Protein AF-0000000080789976 (afdb_homodimer)

Organism: Sulfurisphaera tokodaii (strain DSM 16993 / JCM 10545 / NBRC 100140 / 7) (NCBI:txid273063)

Nearest PDB structures (foldseek):
  8dku-assembly1_B  TM=7.660E-01  e=5.531E-05  Aquifex aeolicus VF5
  7k2t-assembly1_B  TM=7.278E-01  e=7.859E-05  Aquifex aeolicus VF5
  6oih-assembly1_D  TM=6.606E-01  e=4.972E-04  Aquifex aeolicus VF5
  6oih-assembly2_C  TM=7.066E-01  e=1.096E-03  Aquifex aeolicus VF5
  6jbh-assembly1_D  TM=6.435E-01  e=1.340E-02  Alicyclobacillus herbarius

pLDDT: mean 89.43, std 7.49, range [63.06, 98.62]

Foldseek 3Di:
DVVVLVVLLVVLLVVCVVVVVVLCCLLPVVLLCQCVVVVVVDDLVLLLLSLLLSLLLLLLCQQQLQLLLVLLVCVVVCVLVVVVVVPDASVSNSVSNLVSSLVSSVVSSVVSQVSSCVRSVQAFDAPPLQVLLSVLSSLLSSLNSLCLNLVDNDSVVSNVVSVVCSVCLSPLACRRHDLVPDDPPSSVVNLVRLSNLSSVLNSCRSVVHPCSVVSSVSSNVSSVVSVVVSVVSSVVD/DVVVLVVLLVVLLVVCVVVVVVLCCLLPVVLVCQCVVVVVVDDLVLLLLSLLLSLLLLLLCQQQLQLLLVLLVCVVVCVLVVVVVVPDASVSNSVSNLVSSLVSSVVSSVVSQVCSCVRSVQAFDAPPLQVLLSVLSSLLSSLNSLCLNLVDNDSVVSNVVSVVCSVCLSPLACRSHDLVPDDPPSSVVNLVRLSNLSSVLNSCRSVVHPCSVVSSVSNNVSSVVSVVVSVVSSVVD

InterPro domains:
  IPR013525 ABC-2 type transporter, transmembrane domain [PF01061] (23-205)
  IPR047817 ABC-2 type transporter, transmembrane domain, bacterial-type [PS51012] (13-237)
  IPR051784 Nodulation factor ABC transporter [PTHR43229] (4-235)

Secondary structure (DSSP, 8-state):
-HHHHHHHHHHHHHHHHTTHHHHHIIIIIHHHHHHHHHHTTB-GGGHHHHHHHHHHHHHIIIIIIHHHHHHHHHHHTTHHHHHHHTT--HHHHHHHHHHHHHHHHHHHHHHHHHHHHHHH-PPPS-HHHHHHHHHHHHHHHHHHHHHHHHH---HHHHHHHHHHHHHHHHHTTTTSS-GGGSPTTHHHHHTT-HHHHHHHHHHHHHHT-THHHHHHHHHHHHHHHHHHHHHHHHHH-/-HHHHHHHHHHHHHHHGGGHHHHHIIIIIHHHHHHHHHHTTB-GGGHHHHHHHHHHHHHIIIIIIHHHHHHHHHHHTTHHHHHHHTT--HHHHHHHHHHHHHHHHHHHHHHHHHHHHHHH-PPPS-HHHHHHHHHHHHHHHHHHHHHHHHH---HHHHHHHHHHHHHHHHHTTTTSS-GGGSPTTHHHHHTT-HHHHHHHHHHHHHHT-THHHHHHHHHHHHHHHHHHHHHHHHHH-

Sequence (474 aa):
MLREFIHLIIMQFKMIKAYLPAVIFYSIFFPLAFMFSFGLITFSKYLVYFISGTITFYISIGVFVSTTQTLSSERREGRFSLIVASGISRELYAISIAIAQGISTLIMIPVIVILGDYILHIVLKSVIYLLLSVIIGIFTFSMLGITLGLGIKNYYAVVQYSQILGFALTFFAPVYYPITFIPAPFRYLTYLEPTTYMSEAIYNSFVGNPVSLLWNLGCLIYGIALMIINTRILKSTMLREFIHLIIMQFKMIKAYLPAVIFYSIFFPLAFMFSFGLITFSKYLVYFISGTITFYISIGVFVSTTQTLSSERREGRFSLIVASGISRELYAISIAIAQGISTLIMIPVIVILGDYILHIVLKSVIYLLLSVIIGIFTFSMLGITLGLGIKNYYAVVQYSQILGFALTFFAPVYYPITFIPAPFRYLTYLEPTTYMSEAIYNSFVGNPVSLLWNLGCLIYGIALMIINTRILKST

Structure (mmCIF, N/CA/C/O backbone):
data_AF-0000000080789976-model_v1
#
loop_
_entity.id
_entity.type
_entity.pdbx_description
1 polymer 'ABC transporter permease protein'
#
loop_
_atom_site.group_PDB
_atom_site.id
_atom_site.type_symbol
_atom_site.label_atom_id
_atom_site.label_alt_id
_atom_site.label_comp_id
_atom_site.label_asym_id
_atom_site.label_entity_id
_atom_site.label_seq_id
_atom_site.pdbx_PDB_ins_code
_atom_site.Cartn_x
_atom_site.Cartn_y
_atom_site.Cartn_z
_atom_site.occupancy
_atom_site.B_iso_or_equiv
_atom_site.auth_seq_id
_atom_site.auth_comp_id
_atom_site.auth_asym_id
_atom_site.auth_atom_id
_atom_site.pdbx_PDB_model_num
ATOM 1 N N . MET A 1 1 ? -34 16.688 3.402 1 75.56 1 MET A N 1
ATOM 2 C CA . MET A 1 1 ? -33.062 15.688 3.891 1 75.56 1 MET A CA 1
ATOM 3 C C . MET A 1 1 ? -32.406 14.953 2.729 1 75.56 1 MET A C 1
ATOM 5 O O . MET A 1 1 ? -31.172 14.883 2.65 1 75.56 1 MET A O 1
ATOM 9 N N . LEU A 1 2 ? -33.25 14.641 1.723 1 78.19 2 LEU A N 1
ATOM 10 C CA . LEU A 1 2 ? -32.719 13.914 0.574 1 78.19 2 LEU A CA 1
ATOM 11 C C . LEU A 1 2 ? -31.875 14.836 -0.3 1 78.19 2 LEU A C 1
ATOM 13 O O . LEU A 1 2 ? -30.797 14.445 -0.765 1 78.19 2 LEU A O 1
ATOM 17 N N . ARG A 1 3 ? -32.344 16.109 -0.447 1 82.56 3 ARG A N 1
ATOM 18 C CA . ARG A 1 3 ? -31.594 17.047 -1.268 1 82.56 3 ARG A CA 1
ATOM 19 C C . ARG A 1 3 ? -30.25 17.375 -0.646 1 82.56 3 ARG A C 1
ATOM 21 O O . ARG A 1 3 ? -29.234 17.438 -1.35 1 82.56 3 ARG A O 1
ATOM 28 N N . GLU A 1 4 ? -30.328 17.516 0.61 1 84 4 GLU A N 1
ATOM 29 C CA . GLU A 1 4 ? -29.094 17.781 1.34 1 84 4 GLU A CA 1
ATOM 30 C C . GLU A 1 4 ? -28.141 16.609 1.238 1 84 4 GLU A C 1
ATOM 32 O O . GLU A 1 4 ? -26.938 16.797 1.062 1 84 4 GLU A O 1
ATOM 37 N N . PHE A 1 5 ? -28.734 15.484 1.266 1 87.69 5 PHE A N 1
ATOM 38 C CA . PHE A 1 5 ? -27.922 14.273 1.186 1 87.69 5 PHE A CA 1
ATOM 39 C C . PHE A 1 5 ? -27.281 14.141 -0.187 1 87.69 5 PHE A C 1
ATOM 41 O O . PHE A 1 5 ? -26.094 13.797 -0.291 1 87.69 5 PHE A O 1
ATOM 48 N N . ILE A 1 6 ? -27.953 14.461 -1.206 1 88.44 6 ILE A N 1
ATOM 49 C CA . ILE A 1 6 ? -27.438 14.391 -2.568 1 88.44 6 ILE A CA 1
ATOM 50 C C . ILE A 1 6 ? -26.328 15.422 -2.746 1 88.44 6 ILE A C 1
ATOM 52 O O . ILE A 1 6 ? -25.312 15.141 -3.379 1 88.44 6 ILE A O 1
ATOM 56 N N . HIS A 1 7 ? -26.5 16.562 -2.09 1 87.56 7 HIS A N 1
ATOM 57 C CA . HIS A 1 7 ? -25.469 17.594 -2.17 1 87.56 7 HIS A CA 1
ATOM 58 C C . HIS A 1 7 ? -24.188 17.141 -1.468 1 87.56 7 HIS A C 1
ATOM 60 O O . HIS A 1 7 ? -23.078 17.469 -1.917 1 87.56 7 HIS A O 1
ATOM 66 N N . LEU A 1 8 ? -24.406 16.391 -0.439 1 87.94 8 LEU A N 1
ATOM 67 C CA . LEU A 1 8 ? -23.234 15.852 0.272 1 87.94 8 LEU A CA 1
ATOM 68 C C . LEU A 1 8 ? -22.484 14.852 -0.594 1 87.94 8 LEU A C 1
ATOM 70 O O . LEU A 1 8 ? -21.25 14.875 -0.644 1 87.94 8 LEU A O 1
ATOM 74 N N . ILE A 1 9 ? -23.219 14.086 -1.245 1 88.75 9 ILE A N 1
ATOM 75 C CA . ILE A 1 9 ? -22.609 13.086 -2.117 1 88.75 9 ILE A CA 1
ATOM 76 C C . ILE A 1 9 ? -21.844 13.773 -3.244 1 88.75 9 ILE A C 1
ATOM 78 O O . ILE A 1 9 ? -20.719 13.398 -3.559 1 88.75 9 ILE A O 1
ATOM 82 N N . ILE A 1 10 ? -22.422 14.781 -3.773 1 88.69 10 ILE A N 1
ATOM 83 C CA . ILE A 1 10 ? -21.781 15.531 -4.859 1 88.69 10 ILE A CA 1
ATOM 84 C C . ILE A 1 10 ? -20.516 16.203 -4.348 1 88.69 10 ILE A C 1
ATOM 86 O O . ILE A 1 10 ? -19.484 16.203 -5.035 1 88.69 10 ILE A O 1
ATOM 90 N N . MET A 1 11 ? -20.609 16.719 -3.16 1 86.31 11 MET A N 1
ATOM 91 C CA . MET A 1 11 ? -19.438 17.328 -2.529 1 86.31 11 MET A CA 1
ATOM 92 C C . MET A 1 11 ? -18.312 16.297 -2.367 1 86.31 11 MET A C 1
ATOM 94 O O . MET A 1 11 ? -17.156 16.609 -2.635 1 86.31 11 MET A O 1
ATOM 98 N N . GLN A 1 12 ? -18.672 15.102 -2.016 1 86.44 12 GLN A N 1
ATOM 99 C CA . GLN A 1 12 ? -17.672 14.055 -1.81 1 86.44 12 GLN A CA 1
ATOM 100 C C . GLN A 1 12 ? -17.016 13.648 -3.129 1 86.44 12 GLN A C 1
ATOM 102 O O . GLN A 1 12 ? -15.828 13.359 -3.178 1 86.44 12 GLN A O 1
ATOM 107 N N . PHE A 1 13 ? -17.781 13.688 -4.188 1 86.94 13 PHE A N 1
ATOM 108 C CA . PHE A 1 13 ? -17.234 13.359 -5.496 1 86.94 13 PHE A CA 1
ATOM 109 C C . PHE A 1 13 ? -16.234 14.414 -5.945 1 86.94 13 PHE A C 1
ATOM 111 O O . PHE A 1 13 ? -15.227 14.094 -6.574 1 86.94 13 PHE A O 1
ATOM 118 N N . LYS A 1 14 ? -16.484 15.617 -5.547 1 81.25 14 LYS A N 1
ATOM 119 C CA . LYS A 1 14 ? -15.547 16.688 -5.883 1 81.25 14 LYS A CA 1
ATOM 120 C C . LYS A 1 14 ? -14.234 16.547 -5.121 1 81.25 14 LYS A C 1
ATOM 122 O O . LYS A 1 14 ? -13.164 16.812 -5.664 1 81.25 14 LYS A O 1
ATOM 127 N N . MET A 1 15 ? -14.367 16 -3.93 1 79.12 15 MET A N 1
ATOM 128 C CA . MET A 1 15 ? -13.172 15.812 -3.113 1 79.12 15 MET A CA 1
ATOM 129 C C . MET A 1 15 ? -12.367 14.617 -3.611 1 79.12 15 MET A C 1
ATOM 131 O O . MET A 1 15 ? -11.141 14.586 -3.471 1 79.12 15 MET A O 1
ATOM 135 N N . ILE A 1 16 ? -13.117 13.727 -4.246 1 79.38 16 ILE A N 1
ATOM 136 C CA . ILE A 1 16 ? -12.461 12.531 -4.758 1 79.38 16 ILE A CA 1
ATOM 137 C C . ILE A 1 16 ? -11.617 12.891 -5.98 1 79.38 16 ILE A C 1
ATOM 139 O O . ILE A 1 16 ? -10.625 12.219 -6.281 1 79.38 16 ILE A O 1
ATOM 143 N N . LYS A 1 17 ? -11.961 13.953 -6.613 1 77.25 17 LYS A N 1
ATOM 144 C CA . LYS A 1 17 ? -11.188 14.406 -7.766 1 77.25 17 LYS A CA 1
ATOM 145 C C . LYS A 1 17 ? -9.75 14.711 -7.375 1 77.25 17 LYS A C 1
ATOM 147 O O . LYS A 1 17 ? -8.828 14.5 -8.164 1 77.25 17 LYS A O 1
ATOM 152 N N . ALA A 1 18 ? -9.633 15.117 -6.121 1 72.38 18 ALA A N 1
ATOM 153 C CA . ALA A 1 18 ? -8.297 15.422 -5.617 1 72.38 18 ALA A CA 1
ATOM 154 C C . ALA A 1 18 ? -7.469 14.156 -5.449 1 72.38 18 ALA A C 1
ATOM 156 O O . ALA A 1 18 ? -6.238 14.211 -5.422 1 72.38 18 ALA A O 1
ATOM 157 N N . TYR A 1 19 ? -8.133 12.984 -5.445 1 78.25 19 TYR A N 1
ATOM 158 C CA . TYR A 1 19 ? -7.453 11.719 -5.234 1 78.25 19 TYR A CA 1
ATOM 159 C C . TYR A 1 19 ? -7.508 10.852 -6.488 1 78.25 19 TYR A C 1
ATOM 161 O O . TYR A 1 19 ? -7.242 9.648 -6.438 1 78.25 19 TYR A O 1
ATOM 169 N N . LEU A 1 20 ? -7.75 11.484 -7.562 1 80.38 20 LEU A N 1
ATOM 170 C CA . LEU A 1 20 ? -7.922 10.797 -8.836 1 80.38 20 LEU A CA 1
ATOM 171 C C . LEU A 1 20 ? -6.66 10.023 -9.211 1 80.38 20 LEU A C 1
ATOM 173 O O . LEU A 1 20 ? -6.746 8.883 -9.68 1 80.38 20 LEU A O 1
ATOM 177 N N . PRO A 1 21 ? -5.512 10.602 -8.945 1 81.44 21 PRO A N 1
ATOM 178 C CA . PRO A 1 21 ? -4.312 9.828 -9.281 1 81.44 21 PRO A CA 1
ATOM 179 C C . PRO A 1 21 ? -4.223 8.508 -8.523 1 81.44 21 PRO A C 1
ATOM 181 O O . PRO A 1 21 ? -3.875 7.48 -9.102 1 81.44 21 PRO A O 1
ATOM 184 N N . ALA A 1 22 ? -4.574 8.539 -7.301 1 80.12 22 ALA A N 1
ATOM 185 C CA . ALA A 1 22 ? -4.543 7.312 -6.508 1 80.12 22 ALA A CA 1
ATOM 186 C C . ALA A 1 22 ? -5.594 6.316 -6.996 1 80.12 22 ALA A C 1
ATOM 188 O O . ALA A 1 22 ? -5.32 5.117 -7.105 1 80.12 22 ALA A O 1
ATOM 189 N N . VAL A 1 23 ? -6.73 6.848 -7.344 1 78.56 23 VAL A N 1
ATOM 190 C CA . VAL A 1 23 ? -7.824 6.004 -7.809 1 78.56 23 VAL A CA 1
ATOM 191 C C . VAL A 1 23 ? -7.426 5.305 -9.109 1 78.56 23 VAL A C 1
ATOM 193 O O . VAL A 1 23 ? -7.586 4.09 -9.242 1 78.56 23 VAL A O 1
ATOM 196 N N . ILE A 1 24 ? -6.84 6.059 -9.93 1 81.75 24 ILE A N 1
ATOM 197 C CA . ILE A 1 24 ? -6.43 5.52 -11.219 1 81.75 24 ILE A CA 1
ATOM 198 C C . ILE A 1 24 ? -5.309 4.504 -11.023 1 81.75 24 ILE A C 1
ATOM 200 O O . ILE A 1 24 ? -5.316 3.43 -11.625 1 81.75 24 ILE A O 1
ATOM 204 N N . PHE A 1 25 ? -4.484 4.82 -10.234 1 84.44 25 PHE A N 1
ATOM 205 C CA . PHE A 1 25 ? -3.348 3.936 -10.016 1 84.44 25 PHE A CA 1
ATOM 206 C C . PHE A 1 25 ? -3.805 2.598 -9.445 1 84.44 25 PHE A C 1
ATOM 208 O O . PHE A 1 25 ? -3.438 1.539 -9.953 1 84.44 25 PHE A O 1
ATOM 215 N N . TYR A 1 26 ? -4.586 2.59 -8.445 1 79.31 26 TYR A N 1
ATOM 216 C CA . TYR A 1 26 ? -4.945 1.35 -7.77 1 79.31 26 TYR A CA 1
ATOM 217 C C . TYR A 1 26 ? -5.98 0.571 -8.57 1 79.31 26 TYR A C 1
ATOM 219 O O . TYR A 1 26 ? -6.09 -0.65 -8.438 1 79.31 26 TYR A O 1
ATOM 227 N N . SER A 1 27 ? -6.727 1.325 -9.461 1 77.5 27 SER A N 1
ATOM 228 C CA . SER A 1 27 ? -7.777 0.651 -10.211 1 77.5 27 SER A CA 1
ATOM 229 C C . SER A 1 27 ? -7.254 0.126 -11.547 1 77.5 27 SER A C 1
ATOM 231 O O . SER A 1 27 ? -7.789 -0.843 -12.094 1 77.5 27 SER A O 1
ATOM 233 N N . ILE A 1 28 ? -6.23 0.756 -11.992 1 82.81 28 ILE A N 1
ATOM 234 C CA . ILE A 1 28 ? -5.781 0.388 -13.328 1 82.81 28 ILE A CA 1
ATOM 235 C C . ILE A 1 28 ? -4.336 -0.103 -13.273 1 82.81 28 ILE A C 1
ATOM 237 O O . ILE A 1 28 ? -4.062 -1.279 -13.516 1 82.81 28 ILE A O 1
ATOM 241 N N . PHE A 1 29 ? -3.498 0.689 -12.742 1 81.62 29 PHE A N 1
ATOM 242 C CA . PHE A 1 29 ? -2.07 0.432 -12.875 1 81.62 29 PHE A CA 1
ATOM 243 C C . PHE A 1 29 ? -1.636 -0.698 -11.945 1 81.62 29 PHE A C 1
ATOM 245 O O . PHE A 1 29 ? -0.881 -1.584 -12.352 1 81.62 29 PHE A O 1
ATOM 252 N N . PHE A 1 30 ? -2.229 -0.663 -10.789 1 79.44 30 PHE A N 1
ATOM 253 C CA . PHE A 1 30 ? -1.818 -1.679 -9.828 1 79.44 30 PHE A CA 1
ATOM 254 C C . PHE A 1 30 ? -2.268 -3.062 -10.281 1 79.44 30 PHE A C 1
ATOM 256 O O . PHE A 1 30 ? -1.46 -3.992 -10.344 1 79.44 30 PHE A O 1
ATOM 263 N N . PRO A 1 31 ? -3.477 -3.15 -10.625 1 75.88 31 PRO A N 1
ATOM 264 C CA . PRO A 1 31 ? -3.902 -4.461 -11.117 1 75.88 31 PRO A CA 1
ATOM 265 C C . PRO A 1 31 ? -3.111 -4.918 -12.344 1 7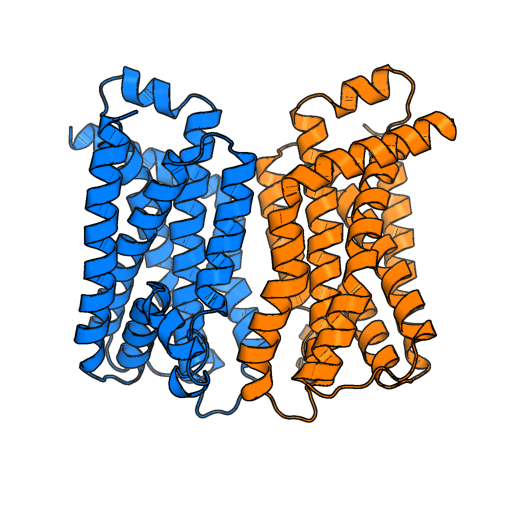5.88 31 PRO A C 1
ATOM 267 O O . PRO A 1 31 ? -2.758 -6.094 -12.453 1 75.88 31 PRO A O 1
ATOM 270 N N . LEU A 1 32 ? -2.801 -4.004 -13.242 1 77.81 32 LEU A N 1
ATOM 271 C CA . LEU A 1 32 ? -2.018 -4.328 -14.43 1 77.81 32 LEU A CA 1
ATOM 272 C C . LEU A 1 32 ? -0.633 -4.84 -14.047 1 77.81 32 LEU A C 1
ATOM 274 O O . LEU A 1 32 ? -0.193 -5.879 -14.539 1 77.81 32 LEU A O 1
ATOM 278 N N . ALA A 1 33 ? -0.069 -4.109 -13.188 1 77.19 33 ALA A N 1
ATOM 279 C CA . ALA A 1 33 ? 1.277 -4.469 -12.75 1 77.19 33 ALA A CA 1
ATOM 280 C C . ALA A 1 33 ? 1.276 -5.797 -12.008 1 77.19 33 ALA A C 1
ATOM 282 O O . ALA A 1 33 ? 2.148 -6.641 -12.227 1 77.19 33 ALA A O 1
ATOM 283 N N . PHE A 1 34 ? 0.286 -5.969 -11.211 1 74.44 34 PHE A N 1
ATOM 284 C CA . PHE A 1 34 ? 0.195 -7.188 -10.414 1 74.44 34 PHE A CA 1
ATOM 285 C C . PHE A 1 34 ? -0.086 -8.391 -11.305 1 74.44 34 PHE A C 1
ATOM 287 O O . PHE A 1 34 ? 0.541 -9.445 -11.148 1 74.44 34 PHE A O 1
ATOM 294 N N . MET A 1 35 ? -0.959 -8.234 -12.211 1 72.75 35 MET A N 1
ATOM 295 C CA . MET A 1 35 ? -1.322 -9.328 -13.102 1 72.75 35 MET A CA 1
ATOM 296 C C . MET A 1 35 ? -0.166 -9.68 -14.031 1 72.75 35 MET A C 1
ATOM 298 O O . MET A 1 35 ? 0.08 -10.852 -14.312 1 72.75 35 MET A O 1
ATOM 302 N N . PHE A 1 36 ? 0.542 -8.672 -14.414 1 71.5 36 PHE A N 1
ATOM 303 C CA . PHE A 1 36 ? 1.674 -8.914 -15.297 1 71.5 36 PHE A CA 1
ATOM 304 C C . PHE A 1 36 ? 2.834 -9.539 -14.531 1 71.5 36 PHE A C 1
ATOM 306 O O . PHE A 1 36 ? 3.494 -10.453 -15.031 1 71.5 36 PHE A O 1
ATOM 313 N N . SER A 1 37 ? 3.039 -9.023 -13.344 1 71.06 37 SER A N 1
ATOM 314 C CA . SER A 1 37 ? 4.164 -9.508 -12.555 1 71.06 37 SER A CA 1
ATOM 315 C C . SER A 1 37 ? 3.926 -10.93 -12.062 1 71.06 37 SER A C 1
ATOM 317 O O . SER A 1 37 ? 4.828 -11.766 -12.117 1 71.06 37 SER A O 1
ATOM 319 N N . PHE A 1 38 ? 2.67 -11.234 -11.727 1 72.44 38 PHE A N 1
ATOM 320 C CA . PHE A 1 38 ? 2.457 -12.508 -11.055 1 72.44 38 PHE A CA 1
ATOM 321 C C . PHE A 1 38 ? 1.702 -13.477 -11.961 1 72.44 38 PHE A C 1
ATOM 323 O O . PHE A 1 38 ? 1.755 -14.688 -11.766 1 72.44 38 PHE A O 1
ATOM 330 N N . GLY A 1 39 ? 1.024 -12.984 -12.945 1 69.69 39 GLY A N 1
ATOM 331 C CA . GLY A 1 39 ? 0.323 -13.844 -13.883 1 69.69 39 GLY A CA 1
ATOM 332 C C . GLY A 1 39 ? 1.255 -14.727 -14.695 1 69.69 39 GLY A C 1
ATOM 333 O O . GLY A 1 39 ? 0.903 -15.859 -15.039 1 69.69 39 GLY A O 1
ATOM 334 N N . LEU A 1 40 ? 2.512 -14.25 -14.828 1 69.31 40 LEU A N 1
ATOM 335 C CA . LEU A 1 40 ? 3.459 -14.969 -15.672 1 69.31 40 LEU A CA 1
ATOM 336 C C . LEU A 1 40 ? 4.176 -16.062 -14.883 1 69.31 40 LEU A C 1
ATOM 338 O O . LEU A 1 40 ? 4.715 -17 -15.461 1 69.31 40 LEU A O 1
ATOM 342 N N . ILE A 1 41 ? 4.113 -15.906 -13.633 1 68.94 41 ILE A N 1
ATOM 343 C CA . ILE A 1 41 ? 4.918 -16.828 -12.836 1 68.94 41 ILE A CA 1
ATOM 344 C C . ILE A 1 41 ? 4 -17.766 -12.047 1 68.94 41 ILE A C 1
ATOM 346 O O . ILE A 1 41 ? 4.473 -18.672 -11.367 1 68.94 41 ILE A O 1
ATOM 350 N N . THR A 1 42 ? 2.668 -17.516 -12.242 1 71.19 42 THR A N 1
ATOM 351 C CA . THR A 1 42 ? 1.685 -18.312 -11.516 1 71.19 42 THR A CA 1
ATOM 352 C C . THR A 1 42 ? 1.117 -19.422 -12.398 1 71.19 42 THR A C 1
ATOM 354 O O . THR A 1 42 ? 1.017 -19.25 -13.617 1 71.19 42 THR A O 1
ATOM 357 N N . PHE A 1 43 ? 0.828 -20.516 -11.734 1 74.19 43 PHE A N 1
ATOM 358 C CA . PHE A 1 43 ? 0.203 -21.625 -12.445 1 74.19 43 PHE A CA 1
ATOM 359 C C . PHE A 1 43 ? -1.131 -21.188 -13.047 1 74.19 43 PHE A C 1
ATOM 361 O O . PHE A 1 43 ? -1.904 -20.469 -12.414 1 74.19 43 PHE A O 1
ATOM 368 N N . SER A 1 44 ? -1.423 -21.641 -14.266 1 75.69 44 SER A N 1
ATOM 369 C CA . SER A 1 44 ? -2.602 -21.234 -15.023 1 75.69 44 SER A CA 1
ATOM 370 C C . SER A 1 44 ? -3.883 -21.531 -14.25 1 75.69 44 SER A C 1
ATOM 372 O O . SER A 1 44 ? -4.84 -20.766 -14.305 1 75.69 44 SER A O 1
ATOM 374 N N . LYS A 1 45 ? -3.842 -22.578 -13.445 1 81.25 45 LYS A N 1
ATOM 375 C CA . LYS A 1 45 ? -5.043 -23.016 -12.742 1 81.25 45 LYS A CA 1
ATOM 376 C C . LYS A 1 45 ? -5.438 -22.016 -11.648 1 81.25 45 LYS A C 1
ATOM 378 O O . LYS A 1 45 ? -6.586 -22 -11.203 1 81.25 45 LYS A O 1
ATOM 383 N N . TYR A 1 46 ? -4.594 -21.141 -11.32 1 83.31 46 TYR A N 1
ATOM 384 C CA . TYR A 1 46 ? -4.855 -20.234 -10.211 1 83.31 46 TYR A CA 1
ATOM 385 C C . TYR A 1 46 ? -4.992 -18.797 -10.695 1 83.31 46 TYR A C 1
ATOM 387 O O . TYR A 1 46 ? -5.078 -17.875 -9.883 1 83.31 46 TYR A O 1
ATOM 395 N N . LEU A 1 47 ? -5.207 -18.641 -11.969 1 84.56 47 LEU A N 1
ATOM 396 C CA . LEU A 1 47 ? -5.23 -17.297 -12.531 1 84.56 47 LEU A CA 1
ATOM 397 C C . LEU A 1 47 ? -6.523 -16.578 -12.164 1 84.56 47 LEU A C 1
ATOM 399 O O . LEU A 1 47 ? -6.551 -15.344 -12.055 1 84.56 47 LEU A O 1
ATOM 403 N N . VAL A 1 48 ? -7.559 -17.391 -11.938 1 89.81 48 VAL A N 1
ATOM 404 C CA . VAL A 1 48 ? -8.836 -16.797 -11.57 1 89.81 48 VAL A CA 1
ATOM 405 C C . VAL A 1 48 ? -8.711 -16.078 -10.227 1 89.81 48 VAL A C 1
ATOM 407 O O . VAL A 1 48 ? -9.32 -15.031 -10.008 1 89.81 48 VAL A O 1
ATOM 410 N N . TYR A 1 49 ? -7.855 -16.531 -9.352 1 88.31 49 TYR A N 1
ATOM 411 C CA . TYR A 1 49 ? -7.645 -15.914 -8.047 1 88.31 49 TYR A CA 1
ATOM 412 C C . TYR A 1 49 ? -6.949 -14.562 -8.18 1 88.31 49 TYR A C 1
ATOM 414 O O . TYR A 1 49 ? -7.094 -13.695 -7.32 1 88.31 49 TYR A O 1
ATOM 422 N N . PHE A 1 50 ? -6.293 -14.32 -9.219 1 84.25 50 PHE A N 1
ATOM 423 C CA . PHE A 1 50 ? -5.582 -13.062 -9.398 1 84.25 50 PHE A CA 1
ATOM 424 C C . PHE A 1 50 ? -6.551 -11.938 -9.734 1 84.25 50 PHE A C 1
ATOM 426 O O . PHE A 1 50 ? -6.406 -10.812 -9.242 1 84.25 50 PHE A O 1
ATOM 433 N N . ILE A 1 51 ? -7.512 -12.32 -10.523 1 87.81 51 ILE A N 1
ATOM 434 C CA . ILE A 1 51 ? -8.477 -11.281 -10.875 1 87.81 51 ILE A CA 1
ATOM 435 C C . ILE A 1 51 ? -9.438 -11.055 -9.711 1 87.81 51 ILE A C 1
ATOM 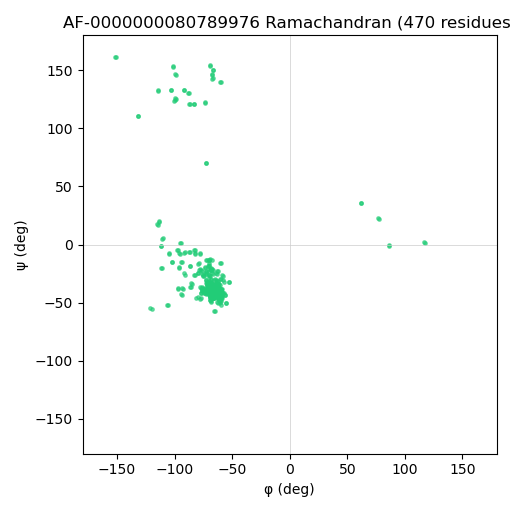437 O O . ILE A 1 51 ? -9.734 -9.914 -9.352 1 87.81 51 ILE A O 1
ATOM 441 N N . SER A 1 52 ? -9.906 -12.195 -9.188 1 92.62 52 SER A N 1
ATOM 442 C CA . SER A 1 52 ? -10.812 -12.07 -8.047 1 92.62 52 SER A CA 1
ATOM 443 C C . SER A 1 52 ? -10.133 -11.375 -6.871 1 92.62 52 SER A C 1
ATOM 445 O O . SER A 1 52 ? -10.734 -10.531 -6.211 1 92.62 52 SER A O 1
ATOM 447 N N . GLY A 1 53 ? -8.906 -11.766 -6.664 1 90.06 53 GLY A N 1
ATOM 448 C CA . GLY A 1 53 ? -8.141 -11.125 -5.602 1 90.06 53 GLY A CA 1
ATOM 449 C C . GLY A 1 53 ? -7.883 -9.656 -5.852 1 90.06 53 GLY A C 1
ATOM 450 O O . GLY A 1 53 ? -7.918 -8.844 -4.922 1 90.06 53 GLY A O 1
ATOM 451 N N . THR A 1 54 ? -7.645 -9.297 -7.066 1 87.56 54 THR A N 1
ATOM 452 C CA . THR A 1 54 ? -7.402 -7.902 -7.43 1 87.56 54 THR A CA 1
ATOM 453 C C . THR A 1 54 ? -8.648 -7.055 -7.184 1 87.56 54 THR A C 1
ATOM 455 O O . THR A 1 54 ? -8.547 -5.93 -6.695 1 87.56 54 THR A O 1
ATOM 458 N N . ILE A 1 55 ? -9.734 -7.559 -7.473 1 93.06 55 ILE A N 1
ATOM 459 C CA . ILE A 1 55 ? -10.984 -6.852 -7.219 1 93.06 55 ILE A CA 1
ATOM 460 C C . ILE A 1 55 ? -11.195 -6.699 -5.711 1 93.06 55 ILE A C 1
ATOM 462 O O . ILE A 1 55 ? -11.531 -5.617 -5.234 1 93.06 55 ILE A O 1
ATOM 466 N N . THR A 1 56 ? -10.953 -7.793 -5.008 1 94.81 56 THR A N 1
ATOM 467 C CA . THR A 1 56 ? -11.07 -7.77 -3.557 1 94.81 56 THR A CA 1
ATOM 468 C C . THR A 1 56 ? -10.117 -6.738 -2.955 1 94.81 56 THR A C 1
ATOM 470 O O . THR A 1 56 ? -10.508 -5.965 -2.074 1 94.81 56 THR A O 1
ATOM 473 N N . PHE A 1 57 ? -8.953 -6.727 -3.432 1 90.25 57 PHE A N 1
ATOM 474 C CA . PHE A 1 57 ? -7.953 -5.762 -2.98 1 90.25 57 PHE A CA 1
ATOM 475 C C . PHE A 1 57 ? -8.422 -4.336 -3.252 1 90.25 57 PHE A C 1
ATOM 477 O O . PHE A 1 57 ? -8.297 -3.463 -2.391 1 90.25 57 PHE A O 1
ATOM 484 N N . TYR A 1 58 ? -8.898 -4.113 -4.402 1 90 58 TYR A N 1
ATOM 485 C CA . TYR A 1 58 ? -9.328 -2.777 -4.805 1 90 58 TYR A CA 1
ATOM 486 C C . TYR A 1 58 ? -10.453 -2.273 -3.906 1 90 58 TYR A C 1
ATOM 488 O O . TYR A 1 58 ? -10.477 -1.103 -3.521 1 90 58 TYR A O 1
ATOM 496 N N . ILE A 1 59 ? -11.328 -3.162 -3.633 1 93.69 59 ILE A N 1
ATOM 497 C CA . ILE A 1 59 ? -12.438 -2.768 -2.768 1 93.69 59 ILE A CA 1
ATOM 498 C C . ILE A 1 59 ? -11.922 -2.49 -1.358 1 93.69 59 ILE A C 1
ATOM 500 O O . ILE A 1 59 ? -12.32 -1.511 -0.725 1 93.69 59 ILE A O 1
ATOM 504 N N . SER A 1 60 ? -11.023 -3.312 -0.88 1 91.88 60 SER A N 1
ATOM 505 C CA . SER A 1 60 ? -10.469 -3.133 0.457 1 91.88 60 SER A CA 1
ATOM 506 C C . SER A 1 60 ? -9.742 -1.797 0.578 1 91.88 60 SER A C 1
ATOM 508 O O . SER A 1 60 ? -9.945 -1.062 1.547 1 91.88 60 SER A O 1
ATOM 510 N N . ILE A 1 61 ? -8.977 -1.502 -0.458 1 87.25 61 ILE A N 1
ATOM 511 C CA . ILE A 1 61 ? -8.219 -0.256 -0.432 1 87.25 61 ILE A CA 1
ATOM 512 C C . ILE A 1 61 ? -9.133 0.911 -0.806 1 87.25 61 ILE A C 1
ATOM 514 O O . ILE A 1 61 ? -9.141 1.941 -0.129 1 87.25 61 ILE A O 1
ATOM 518 N N . GLY A 1 62 ? -9.883 0.748 -1.79 1 88.88 62 GLY A N 1
ATOM 519 C CA . GLY A 1 62 ? -10.656 1.829 -2.375 1 88.88 62 GLY A CA 1
ATOM 520 C C . GLY A 1 62 ? -11.836 2.244 -1.519 1 88.88 62 GLY A C 1
ATOM 521 O O . GLY A 1 62 ? -12.25 3.408 -1.536 1 88.88 62 GLY A O 1
ATOM 522 N N . VAL A 1 63 ? -12.344 1.294 -0.822 1 94.31 63 VAL A N 1
ATOM 523 C CA . VAL A 1 63 ? -13.531 1.636 -0.039 1 94.31 63 VAL A CA 1
ATOM 524 C C . VAL A 1 63 ? -13.156 1.731 1.439 1 94.31 63 VAL A C 1
ATOM 526 O O . VAL A 1 63 ? -13.359 2.771 2.07 1 94.31 63 VAL A O 1
ATOM 529 N N . PHE A 1 64 ? -12.523 0.716 1.954 1 96.25 64 PHE A N 1
ATOM 530 C CA . PHE A 1 64 ? -12.211 0.678 3.377 1 96.25 64 PHE A CA 1
ATOM 531 C C . PHE A 1 64 ? -11.227 1.78 3.746 1 96.25 64 PHE A C 1
ATOM 533 O O . PHE A 1 64 ? -11.539 2.654 4.559 1 96.25 64 PHE A O 1
ATOM 540 N N . VAL A 1 65 ? -10.125 1.741 3.098 1 91.69 65 VAL A N 1
ATOM 541 C CA . VAL A 1 65 ? -9.07 2.68 3.455 1 91.69 65 VAL A CA 1
ATOM 542 C C . VAL A 1 65 ? -9.508 4.105 3.123 1 91.69 65 VAL A C 1
ATOM 544 O O . VAL A 1 65 ? -9.344 5.016 3.938 1 91.69 65 VAL A O 1
ATOM 547 N N . SER A 1 66 ? -10.133 4.301 2.016 1 90.94 66 SER A N 1
ATOM 548 C CA . SER A 1 66 ? -10.539 5.637 1.591 1 90.94 66 SER A CA 1
ATO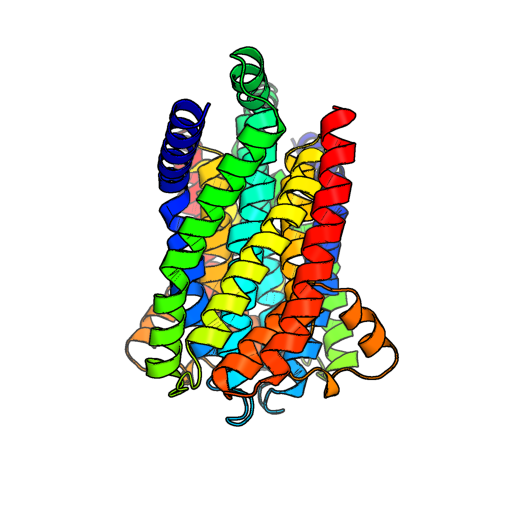M 549 C C . SER A 1 66 ? -11.617 6.207 2.502 1 90.94 66 SER A C 1
ATOM 551 O O . SER A 1 66 ? -11.562 7.375 2.889 1 90.94 66 SER A O 1
ATOM 553 N N . THR A 1 67 ? -12.562 5.395 2.826 1 94.31 67 THR A N 1
ATOM 554 C CA . THR A 1 67 ? -13.617 5.859 3.723 1 94.31 67 THR A CA 1
ATOM 555 C C . THR A 1 67 ? -13.039 6.223 5.09 1 94.31 67 THR A C 1
ATOM 557 O O . THR A 1 67 ? -13.367 7.27 5.645 1 94.31 67 THR A O 1
ATOM 560 N N . THR A 1 68 ? -12.18 5.371 5.582 1 95.69 68 THR A N 1
ATOM 561 C CA . THR A 1 68 ? -11.562 5.574 6.887 1 95.69 68 THR A CA 1
ATOM 562 C C . THR A 1 68 ? -10.766 6.875 6.914 1 95.69 68 THR A C 1
ATOM 564 O O . THR A 1 68 ? -10.953 7.707 7.809 1 95.69 68 THR A O 1
ATOM 567 N N . GLN A 1 69 ? -10.008 7.078 5.914 1 89 69 GLN A N 1
ATOM 568 C CA . GLN A 1 69 ? -9.102 8.219 5.91 1 89 69 GLN A CA 1
ATOM 569 C C . GLN A 1 69 ? -9.859 9.516 5.609 1 89 69 GLN A C 1
ATOM 571 O O . GLN A 1 69 ? -9.539 10.57 6.168 1 89 69 GLN A O 1
ATOM 576 N N . THR A 1 70 ? -10.836 9.438 4.723 1 89.94 70 THR A N 1
ATOM 577 C CA . THR A 1 70 ? -11.625 10.625 4.426 1 89.94 70 THR A CA 1
ATOM 578 C C . THR A 1 70 ? -12.414 11.07 5.656 1 89.94 70 THR A C 1
ATOM 580 O O . THR A 1 70 ? -12.414 12.258 5.996 1 89.94 70 THR A O 1
ATOM 583 N N . LEU A 1 71 ? -12.992 10.133 6.281 1 93.81 71 LEU A N 1
ATOM 584 C CA . LEU A 1 71 ? -13.75 10.453 7.488 1 93.81 71 LEU A CA 1
ATOM 585 C C . LEU A 1 71 ? -12.844 11.07 8.547 1 93.81 71 LEU A C 1
ATOM 587 O O . LEU A 1 71 ? -13.203 12.078 9.164 1 93.81 71 LEU A O 1
ATOM 591 N N . SER A 1 72 ? -11.703 10.516 8.734 1 91.38 72 SER A N 1
ATOM 592 C CA . SER A 1 72 ? -10.758 11.008 9.734 1 91.38 72 SER A CA 1
ATOM 593 C C . SER A 1 72 ? -10.211 12.375 9.359 1 91.38 72 SER A C 1
ATOM 595 O O . SER A 1 72 ? -10.031 13.234 10.227 1 91.38 72 SER A O 1
ATOM 597 N N . SER A 1 73 ? -9.961 12.57 8.094 1 87.88 73 SER A N 1
ATOM 598 C CA . SER A 1 73 ? -9.461 13.852 7.617 1 87.88 73 SER A CA 1
ATOM 599 C C . SER A 1 73 ? -10.492 14.953 7.812 1 87.88 73 SER A C 1
ATOM 601 O O . SER A 1 73 ? -10.156 16.078 8.195 1 87.88 73 SER A O 1
ATOM 603 N N . GLU A 1 74 ? -11.75 14.625 7.527 1 89.75 74 GLU A N 1
ATOM 604 C CA . GLU A 1 74 ? -12.836 15.578 7.723 1 89.75 74 GLU A CA 1
ATOM 605 C C . GLU A 1 74 ? -12.969 15.961 9.195 1 89.75 74 GLU A C 1
ATOM 607 O O . GLU A 1 74 ? -13.258 17.125 9.516 1 89.75 74 GLU A O 1
ATOM 612 N N . ARG A 1 75 ? -12.703 15.031 9.992 1 91.06 75 ARG A N 1
ATOM 613 C CA . ARG A 1 75 ? -12.773 15.305 11.422 1 91.06 75 ARG A CA 1
ATOM 614 C C . ARG A 1 75 ? -11.594 16.156 11.867 1 91.06 75 ARG A C 1
ATOM 616 O O . ARG A 1 75 ? -11.773 17.109 12.641 1 91.06 75 ARG A O 1
ATOM 623 N N . ARG A 1 76 ? -10.516 15.812 11.359 1 85.62 76 ARG A N 1
ATOM 624 C CA . ARG A 1 76 ? -9.297 16.531 11.734 1 85.62 76 ARG A CA 1
ATOM 625 C C . ARG A 1 76 ? -9.375 18 11.297 1 85.62 76 ARG A C 1
ATOM 627 O O . ARG A 1 76 ? -8.922 18.891 12.023 1 85.62 76 ARG A O 1
ATOM 634 N N . GLU A 1 77 ? -9.914 18.234 10.156 1 87.75 77 GLU A N 1
ATOM 635 C CA . GLU A 1 77 ? -9.992 19.578 9.594 1 87.75 77 GLU A CA 1
ATOM 636 C C . GLU A 1 77 ? -11.188 20.344 10.164 1 87.75 77 GLU A C 1
ATOM 638 O O . GLU A 1 77 ? -11.367 21.531 9.859 1 87.75 77 GLU A O 1
ATOM 643 N N . GLY A 1 78 ? -12.039 19.719 10.914 1 90.19 78 GLY A N 1
ATOM 644 C CA . GLY A 1 78 ? -13.188 20.375 11.531 1 90.19 78 GLY A CA 1
ATOM 645 C C . GLY A 1 78 ? -14.398 20.422 10.625 1 90.19 78 GLY A C 1
ATOM 646 O O . GLY A 1 78 ? -15.461 20.922 11.016 1 90.19 78 GLY A O 1
ATOM 647 N N . ARG A 1 79 ? -14.273 19.922 9.453 1 90.56 79 ARG A N 1
ATOM 648 C CA . ARG A 1 79 ? -15.383 19.938 8.5 1 90.56 79 ARG A CA 1
ATOM 649 C C . ARG A 1 79 ? -16.516 19.047 8.961 1 90.56 79 ARG A C 1
ATOM 651 O O . ARG A 1 79 ? -17.688 19.359 8.742 1 90.56 79 ARG A O 1
ATOM 658 N N . PHE A 1 80 ? -16.172 18.016 9.57 1 90.38 80 PHE A N 1
ATOM 659 C CA . PHE A 1 80 ? -17.156 17.078 10.078 1 90.38 80 PHE A CA 1
ATOM 660 C C . PHE A 1 80 ? -18.078 17.75 11.094 1 90.38 80 PHE A C 1
ATOM 662 O O . PHE A 1 80 ? -19.297 17.641 11.008 1 90.38 80 PHE A O 1
ATOM 669 N N . SER A 1 81 ? -17.516 18.516 11.953 1 89.75 81 SER A N 1
ATOM 670 C CA . SER A 1 81 ? -18.281 19.219 12.984 1 89.75 81 SER A CA 1
ATOM 671 C C . SER A 1 81 ? -19.109 20.344 12.391 1 89.75 81 SER A C 1
ATOM 673 O O . SER A 1 81 ? -20.219 20.609 12.844 1 89.75 81 SER A O 1
ATOM 675 N N . LEU A 1 82 ? -18.594 20.938 11.344 1 90.75 82 LEU A N 1
ATOM 676 C CA . LEU A 1 82 ? -19.281 22.047 10.695 1 90.75 82 LEU A CA 1
ATOM 677 C C . LEU A 1 82 ? -20.547 21.547 9.992 1 90.75 82 LEU A C 1
ATOM 679 O O . LEU A 1 82 ? -21.594 22.188 10.07 1 90.75 82 LEU A O 1
ATOM 683 N N . ILE A 1 83 ? -20.406 20.438 9.375 1 90.5 83 ILE A N 1
ATOM 684 C CA . ILE A 1 83 ? -21.547 19.891 8.625 1 90.5 83 ILE A CA 1
ATOM 685 C C . ILE A 1 83 ? -22.609 19.406 9.602 1 90.5 83 ILE A C 1
ATOM 687 O O . ILE A 1 83 ? -23.797 19.641 9.398 1 90.5 83 ILE A O 1
ATOM 691 N N . VAL A 1 84 ? -22.188 18.828 10.672 1 89 84 VAL A N 1
ATOM 692 C CA . VAL A 1 84 ? -23.125 18.344 11.68 1 89 84 VAL A CA 1
ATOM 693 C C . VAL A 1 84 ? -23.812 19.531 12.359 1 89 84 VAL A C 1
ATOM 695 O O . VAL A 1 84 ? -25.016 19.484 12.648 1 89 84 VAL A O 1
ATOM 698 N N . ALA A 1 85 ? -23.047 20.594 12.555 1 91.06 85 ALA A N 1
ATOM 699 C CA . ALA A 1 85 ? -23.594 21.797 13.18 1 91.06 85 ALA A CA 1
ATOM 700 C C . ALA A 1 85 ? -24.625 22.453 12.266 1 91.06 85 ALA A C 1
ATOM 702 O O . ALA A 1 85 ? -25.5 23.188 12.742 1 91.06 85 ALA A O 1
ATOM 703 N N . SER A 1 86 ? -24.562 22.172 11.023 1 91.62 86 SER A N 1
ATOM 704 C CA . SER A 1 86 ? -25.5 22.75 10.07 1 91.62 86 SER A CA 1
ATOM 705 C C . SER A 1 86 ? -26.812 21.969 10.039 1 91.62 86 SER A C 1
ATOM 707 O O . SER A 1 86 ? -27.703 22.281 9.266 1 91.62 86 SER A O 1
ATOM 709 N N . GLY A 1 87 ? -26.953 20.891 10.719 1 91.19 87 GLY A N 1
ATOM 710 C CA . GLY A 1 87 ? -28.219 20.188 10.859 1 91.19 87 GLY A CA 1
ATOM 711 C C . GLY A 1 87 ? -28.188 18.781 10.266 1 91.19 87 GLY A C 1
ATOM 712 O O . GLY A 1 87 ? -29.188 18.078 10.266 1 91.19 87 GLY A O 1
ATOM 713 N N . ILE A 1 88 ? -27.062 18.438 9.773 1 91.19 88 ILE A N 1
ATOM 714 C CA . ILE A 1 88 ? -26.922 17.109 9.195 1 91.19 88 ILE A CA 1
ATOM 715 C C . ILE A 1 88 ? -26.422 16.141 10.258 1 91.19 88 ILE A C 1
ATOM 717 O O . ILE A 1 88 ? -25.5 16.453 11.023 1 91.19 88 ILE A O 1
ATOM 721 N N . SER A 1 89 ? -27.094 15.008 10.297 1 90.94 89 SER A N 1
ATOM 722 C CA . SER A 1 89 ? -26.688 14.031 11.312 1 90.94 89 SER A CA 1
ATOM 723 C C . SER A 1 89 ? -25.328 13.438 10.992 1 90.94 89 SER A C 1
ATOM 725 O O . SER A 1 89 ? -24.922 13.375 9.828 1 90.94 89 SER A O 1
ATOM 727 N N . ARG A 1 90 ? -24.641 13 11.992 1 91.88 90 ARG A N 1
ATOM 728 C CA . ARG A 1 90 ? -23.328 12.359 11.844 1 91.88 90 ARG A CA 1
ATOM 729 C C . ARG A 1 90 ? -23.422 11.117 10.961 1 91.88 90 ARG A C 1
ATOM 731 O O . ARG A 1 90 ? -22.531 10.875 10.141 1 91.88 90 ARG A O 1
ATOM 738 N N . GLU A 1 91 ? -24.469 10.383 11.086 1 91.12 91 GLU A N 1
ATOM 739 C CA . GLU A 1 91 ? -24.672 9.148 10.344 1 91.12 91 GLU A CA 1
ATOM 740 C C . GLU A 1 91 ? -24.812 9.422 8.844 1 91.12 91 GLU A C 1
ATOM 742 O O . GLU A 1 91 ? -24.203 8.734 8.023 1 91.12 91 GLU A O 1
ATOM 747 N N . LEU A 1 92 ? -25.547 10.43 8.555 1 91.31 92 LEU A N 1
ATOM 748 C CA . LEU A 1 92 ? -25.797 10.758 7.156 1 91.31 92 LEU A CA 1
ATOM 749 C C . LEU A 1 92 ? -24.531 11.227 6.465 1 91.31 92 LEU A C 1
ATOM 751 O O . LEU A 1 92 ? -24.297 10.914 5.297 1 91.31 92 LEU A O 1
ATOM 755 N N . TYR A 1 93 ? -23.766 11.961 7.199 1 93.06 93 TYR A N 1
ATOM 756 C CA . TYR A 1 93 ? -22.531 12.453 6.617 1 93.06 93 TYR A CA 1
ATOM 757 C C . TYR A 1 93 ? -21.547 11.312 6.379 1 93.06 93 TYR A C 1
ATOM 759 O O . TYR A 1 93 ? -20.953 11.211 5.309 1 93.06 93 TYR A O 1
ATOM 767 N N . ALA A 1 94 ? -21.422 10.469 7.355 1 94 94 ALA A N 1
ATOM 768 C CA . ALA A 1 94 ? -20.547 9.32 7.215 1 94 94 ALA A CA 1
ATOM 769 C C . ALA A 1 94 ? -20.984 8.43 6.059 1 94 94 ALA A C 1
ATOM 771 O O . ALA A 1 94 ? -20.156 7.957 5.277 1 94 94 ALA A O 1
ATOM 772 N N . ILE A 1 95 ? -22.25 8.258 5.934 1 94.56 95 ILE A N 1
ATOM 773 C CA . ILE A 1 95 ? -22.812 7.402 4.887 1 94.56 95 ILE A CA 1
ATOM 774 C C . ILE A 1 95 ? -22.562 8.047 3.52 1 94.56 95 ILE A C 1
ATOM 776 O O . ILE A 1 95 ? -22.312 7.348 2.537 1 94.56 95 ILE A O 1
ATOM 780 N N . SER A 1 96 ? -22.672 9.375 3.477 1 94.25 96 SER A N 1
ATOM 781 C CA . SER A 1 96 ? -22.438 10.055 2.211 1 94.25 96 SER A CA 1
ATOM 782 C C . SER A 1 96 ? -21 9.844 1.735 1 94.25 96 SER A C 1
ATOM 784 O O . SER A 1 96 ? -20.75 9.68 0.539 1 94.25 96 SER A O 1
ATOM 786 N N . ILE A 1 97 ? -20.094 9.82 2.682 1 94.12 97 ILE A N 1
ATOM 787 C CA . ILE A 1 97 ? -18.688 9.562 2.365 1 94.12 97 ILE A CA 1
ATOM 788 C C . ILE A 1 97 ? -18.531 8.141 1.847 1 94.12 97 ILE A C 1
ATOM 790 O O . ILE A 1 97 ? -17.906 7.914 0.81 1 94.12 97 ILE A O 1
ATOM 794 N N . ALA A 1 98 ? -19.141 7.23 2.502 1 95.62 98 ALA A N 1
ATOM 795 C CA . ALA A 1 98 ? -19.062 5.816 2.146 1 95.62 98 ALA A CA 1
ATOM 796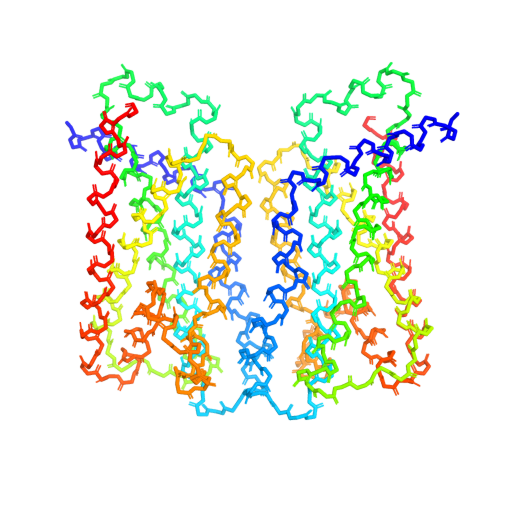 C C . ALA A 1 98 ? -19.672 5.559 0.771 1 95.62 98 ALA A C 1
ATOM 798 O O . ALA A 1 98 ? -19.109 4.82 -0.036 1 95.62 98 ALA A O 1
ATOM 799 N N . ILE A 1 99 ? -20.75 6.156 0.509 1 95.75 99 ILE A N 1
ATOM 800 C CA . ILE A 1 99 ? -21.453 5.965 -0.758 1 95.75 99 ILE A CA 1
ATOM 801 C C . ILE A 1 99 ? -20.609 6.527 -1.901 1 95.75 99 ILE A C 1
ATOM 803 O O . ILE A 1 99 ? -20.469 5.895 -2.953 1 95.75 99 ILE A O 1
ATOM 807 N N . ALA A 1 100 ? -20.078 7.668 -1.68 1 93.75 100 ALA A N 1
ATOM 808 C CA . ALA A 1 100 ? -19.25 8.281 -2.713 1 93.75 100 ALA A CA 1
ATOM 809 C C . ALA A 1 100 ? -18.047 7.406 -3.047 1 93.75 100 ALA A C 1
ATOM 811 O O . ALA A 1 100 ? -17.719 7.195 -4.223 1 93.75 100 ALA A O 1
ATOM 812 N N . GLN A 1 101 ? -17.422 6.859 -2.035 1 92.81 101 GLN A N 1
ATOM 813 C CA . GLN A 1 101 ? -16.281 5.969 -2.248 1 92.81 101 GLN A CA 1
ATOM 814 C C . GLN A 1 101 ? -16.719 4.672 -2.93 1 92.81 101 GLN A C 1
ATOM 816 O O . GLN A 1 101 ? -16.016 4.152 -3.797 1 92.81 101 GLN A O 1
ATOM 821 N N . GLY A 1 102 ? -17.859 4.207 -2.512 1 95.44 102 GLY A N 1
ATOM 822 C CA . GLY A 1 102 ? -18.391 2.984 -3.094 1 95.44 102 GLY A CA 1
ATOM 823 C C . GLY A 1 102 ? -18.719 3.119 -4.57 1 95.44 102 GLY A C 1
ATOM 824 O O . GLY A 1 102 ? -18.375 2.24 -5.367 1 95.44 102 GLY A O 1
ATOM 825 N N . ILE A 1 103 ? -19.266 4.195 -4.891 1 94.44 103 ILE A N 1
ATOM 826 C CA . ILE A 1 103 ? -19.625 4.438 -6.285 1 94.44 103 ILE A CA 1
ATOM 827 C C . ILE A 1 103 ? -18.359 4.574 -7.125 1 94.44 103 ILE A C 1
ATOM 829 O O . ILE A 1 103 ? -18.266 4.012 -8.219 1 94.44 103 ILE A O 1
ATOM 833 N N . SER A 1 104 ? -17.453 5.277 -6.605 1 90.75 104 SER A N 1
ATOM 834 C CA . SER A 1 104 ? -16.188 5.461 -7.312 1 90.75 104 SER A CA 1
ATOM 835 C C . SER A 1 104 ? -15.5 4.129 -7.559 1 90.75 104 SER A C 1
ATOM 837 O O . SER A 1 104 ? -14.922 3.91 -8.625 1 90.75 104 SER A O 1
ATOM 839 N N . THR A 1 105 ? -15.586 3.26 -6.582 1 91.88 105 THR A N 1
ATOM 840 C CA . THR A 1 105 ? -14.977 1.94 -6.695 1 91.88 105 THR A CA 1
ATOM 841 C C . THR A 1 105 ? -15.75 1.062 -7.668 1 91.88 105 THR A C 1
ATOM 843 O O . THR A 1 105 ? -15.156 0.341 -8.477 1 91.88 105 THR A O 1
ATOM 846 N N . LEU A 1 106 ? -17.047 1.177 -7.605 1 94.44 106 LEU A N 1
ATOM 847 C CA . LEU A 1 106 ? -17.922 0.367 -8.445 1 94.44 106 LEU A CA 1
ATOM 848 C C . LEU A 1 106 ? -17.672 0.659 -9.922 1 94.44 106 LEU A C 1
ATOM 850 O O . LEU A 1 106 ? -17.688 -0.255 -10.75 1 94.44 106 LEU A O 1
ATOM 854 N N . ILE A 1 107 ? -17.391 1.85 -10.203 1 92.38 107 ILE A N 1
ATOM 855 C CA . ILE A 1 107 ? -17.219 2.301 -11.578 1 92.38 107 ILE A CA 1
ATOM 856 C C . ILE A 1 107 ? -15.984 1.655 -12.188 1 92.38 107 ILE A C 1
ATOM 858 O O . ILE A 1 107 ? -15.945 1.36 -13.383 1 92.38 107 ILE A O 1
ATOM 862 N N . MET A 1 108 ? -15.039 1.271 -11.375 1 90.56 108 MET A N 1
ATOM 863 C CA . MET A 1 108 ? -13.758 0.79 -11.891 1 90.56 108 MET A CA 1
ATOM 864 C C . MET A 1 108 ? -13.75 -0.733 -11.977 1 90.56 108 MET A C 1
ATOM 866 O O . MET A 1 108 ? -12.844 -1.316 -12.586 1 90.56 108 MET A O 1
ATOM 870 N N . ILE A 1 109 ? -14.789 -1.424 -11.453 1 94.12 109 ILE A N 1
ATOM 871 C CA . ILE A 1 109 ? -14.797 -2.883 -11.414 1 94.12 109 ILE A CA 1
ATOM 872 C C . ILE A 1 109 ? -14.852 -3.438 -12.836 1 94.12 109 ILE A C 1
ATOM 874 O O . ILE A 1 109 ? -14.094 -4.344 -13.18 1 94.12 109 ILE A O 1
ATOM 878 N N . PRO A 1 110 ? -15.672 -2.842 -13.719 1 94.75 110 PRO A N 1
ATOM 879 C CA . PRO A 1 110 ? -15.68 -3.344 -15.094 1 94.75 110 PRO A CA 1
ATOM 880 C C . PRO A 1 110 ? -14.32 -3.215 -15.773 1 94.75 110 PRO A C 1
ATOM 882 O O . PRO A 1 110 ? -13.953 -4.059 -16.594 1 94.75 110 PRO A O 1
ATOM 885 N N . VAL A 1 111 ? -13.641 -2.193 -15.43 1 91.25 111 VAL A N 1
ATOM 886 C CA . VAL A 1 111 ? -12.32 -1.984 -16.016 1 91.25 111 VAL A CA 1
ATOM 887 C C . VAL A 1 111 ? -11.391 -3.131 -15.617 1 91.25 111 VAL A C 1
ATOM 889 O O . VAL A 1 111 ? -10.672 -3.672 -16.453 1 91.25 111 VAL A O 1
ATOM 892 N N . ILE A 1 112 ? -11.43 -3.555 -14.383 1 90.56 112 ILE A N 1
ATOM 893 C CA . ILE A 1 112 ? -10.586 -4.637 -13.891 1 90.56 112 ILE A CA 1
ATOM 894 C C . ILE A 1 112 ? -10.977 -5.949 -14.57 1 90.56 112 ILE A C 1
ATOM 896 O O . ILE A 1 112 ? -10.117 -6.73 -14.969 1 90.56 112 ILE A O 1
ATOM 900 N N . VAL A 1 113 ? -12.281 -6.16 -14.758 1 93.75 113 VAL A N 1
ATOM 901 C CA . VAL A 1 113 ? -12.789 -7.383 -15.375 1 93.75 113 VAL A CA 1
ATOM 902 C C . VAL A 1 113 ? -12.336 -7.453 -16.828 1 93.75 113 VAL A C 1
ATOM 904 O O . VAL A 1 113 ? -11.883 -8.5 -17.297 1 93.75 113 VAL A O 1
ATOM 907 N N . ILE A 1 114 ? -12.422 -6.359 -17.484 1 93.06 114 ILE A N 1
ATOM 908 C CA . ILE A 1 114 ? -12.039 -6.301 -18.875 1 93.06 114 ILE A CA 1
ATOM 909 C C . ILE A 1 114 ? -10.531 -6.547 -19.016 1 93.06 114 ILE A C 1
ATOM 911 O O . ILE A 1 114 ? -10.094 -7.297 -19.891 1 93.06 114 ILE A O 1
ATOM 915 N N . LEU A 1 115 ? -9.75 -5.965 -18.172 1 86.69 115 LEU A N 1
ATOM 916 C CA . LEU A 1 115 ? -8.305 -6.156 -18.172 1 86.69 115 LEU A CA 1
ATOM 917 C C . LEU A 1 115 ? -7.945 -7.613 -17.891 1 86.69 115 LEU A C 1
ATOM 919 O O . LEU A 1 115 ? -7.016 -8.156 -18.5 1 86.69 115 LEU A O 1
ATOM 923 N N . GLY A 1 116 ? -8.633 -8.203 -16.969 1 86.25 116 GLY A N 1
ATOM 924 C CA . GLY A 1 116 ? -8.398 -9.602 -16.656 1 86.25 116 GLY A CA 1
ATOM 925 C C . GLY A 1 116 ? -8.711 -10.531 -17.828 1 86.25 116 GLY A C 1
ATOM 926 O O . GLY A 1 116 ? -7.996 -11.508 -18.047 1 86.25 116 GLY A O 1
ATOM 927 N N . ASP A 1 117 ? -9.789 -10.203 -18.5 1 89.81 117 ASP A N 1
ATOM 928 C CA . ASP A 1 117 ? -10.141 -10.977 -19.688 1 89.81 117 ASP A CA 1
ATOM 929 C C . ASP A 1 117 ? -9.086 -10.82 -20.781 1 89.81 117 ASP A C 1
ATOM 931 O O . ASP A 1 117 ? -8.672 -11.805 -21.391 1 89.81 117 ASP A O 1
ATOM 935 N N . TYR A 1 118 ? -8.648 -9.633 -20.953 1 86.94 118 TYR A N 1
ATOM 936 C CA . TYR A 1 118 ? -7.707 -9.328 -22.016 1 86.94 118 TYR A CA 1
ATOM 937 C C . TYR A 1 118 ? -6.324 -9.891 -21.703 1 86.94 118 TYR A C 1
ATOM 939 O O . TYR A 1 118 ? -5.656 -10.438 -22.578 1 86.94 118 TYR A O 1
ATOM 947 N N . ILE A 1 119 ? -5.887 -9.844 -20.531 1 80.88 119 ILE A N 1
ATOM 948 C CA . ILE A 1 119 ? -4.508 -10.164 -20.172 1 80.88 119 ILE A CA 1
ATOM 949 C C . ILE A 1 119 ? -4.414 -11.633 -19.766 1 80.88 119 ILE A C 1
ATOM 951 O O . ILE A 1 119 ? -3.482 -12.336 -20.156 1 80.88 119 ILE A O 1
ATOM 955 N N . LEU A 1 120 ? -5.375 -12.047 -19 1 84 120 LEU A N 1
ATOM 956 C CA . LEU A 1 120 ? -5.285 -13.391 -18.422 1 84 120 LEU A CA 1
ATOM 957 C C . LEU A 1 120 ? -6.23 -14.352 -19.141 1 84 120 LEU A C 1
ATOM 959 O O . LEU A 1 120 ? -6.211 -15.555 -18.875 1 84 120 LEU A O 1
ATOM 963 N N . HIS A 1 121 ? -7.043 -13.844 -20 1 89.12 121 HIS A N 1
ATOM 964 C CA . HIS A 1 121 ? -7.996 -14.633 -20.766 1 89.12 121 HIS A CA 1
ATOM 965 C C . HIS A 1 121 ? -8.992 -15.328 -19.844 1 89.12 121 HIS A C 1
ATOM 967 O O . HIS A 1 121 ? -9.32 -16.5 -20.047 1 89.12 121 HIS A O 1
ATOM 973 N N . ILE A 1 122 ? -9.328 -14.664 -18.828 1 90.38 122 ILE A N 1
ATOM 974 C CA . ILE A 1 122 ? -10.32 -15.188 -17.891 1 90.38 122 ILE A CA 1
ATOM 975 C C . ILE A 1 122 ? -11.68 -14.555 -18.188 1 90.38 122 ILE A C 1
ATOM 977 O O . ILE A 1 122 ? -11.828 -13.328 -18.141 1 90.38 122 ILE A O 1
ATOM 981 N N . VAL A 1 123 ? -12.609 -15.43 -18.391 1 94.06 123 VAL A N 1
ATOM 982 C CA . VAL A 1 123 ? -13.945 -14.938 -18.734 1 94.06 123 VAL A CA 1
ATOM 983 C C . VAL A 1 123 ? -14.859 -15.031 -17.516 1 94.06 123 VAL A C 1
ATOM 985 O O . VAL A 1 123 ? -14.883 -16.062 -16.828 1 94.06 123 VAL A O 1
ATOM 988 N N . LEU A 1 124 ? -15.562 -13.969 -17.266 1 96.75 124 LEU A N 1
ATOM 989 C CA . LEU A 1 124 ? -16.547 -13.93 -16.188 1 96.75 124 LEU A CA 1
ATOM 990 C C . LEU A 1 124 ? -17.797 -14.734 -16.562 1 96.75 124 LEU A C 1
ATOM 992 O O . LEU A 1 124 ? -18.438 -14.445 -17.562 1 96.75 124 LEU A O 1
ATOM 996 N N . LYS A 1 125 ? -18.125 -15.711 -15.766 1 97.38 125 LYS A N 1
ATOM 997 C CA . LYS A 1 125 ? -19.234 -16.594 -16.094 1 97.38 125 LYS A CA 1
ATOM 998 C C . LYS A 1 125 ? -20.562 -16.016 -15.625 1 97.38 125 LYS A C 1
ATOM 1000 O O . LYS A 1 125 ? -21.594 -16.188 -16.281 1 97.38 125 LYS A O 1
ATOM 1005 N N . SER A 1 126 ? -20.594 -15.336 -14.477 1 98.12 126 SER A N 1
ATOM 1006 C CA . SER A 1 126 ? -21.844 -14.789 -13.977 1 98.12 126 SER A CA 1
ATOM 1007 C C . SER A 1 126 ? -21.688 -13.328 -13.555 1 98.12 126 SER A C 1
ATOM 1009 O O . SER A 1 126 ? -21.172 -13.047 -12.469 1 98.12 126 SER A O 1
ATOM 1011 N N . VAL A 1 127 ? -22.266 -12.453 -14.266 1 97.31 127 VAL A N 1
ATOM 1012 C CA . VAL A 1 127 ? -22.219 -11.016 -14 1 97.31 127 VAL A CA 1
ATOM 1013 C C . VAL A 1 127 ? -23.062 -10.688 -12.773 1 97.31 127 VAL A C 1
ATOM 1015 O O . VAL A 1 127 ? -22.703 -9.828 -11.969 1 97.31 127 VAL A O 1
ATOM 1018 N N . ILE A 1 128 ? -24.109 -11.414 -12.625 1 97.94 128 ILE A N 1
ATOM 1019 C CA . ILE A 1 128 ? -25.047 -11.148 -11.531 1 97.94 128 ILE A CA 1
ATOM 1020 C C . ILE A 1 128 ? -24.391 -11.492 -10.203 1 97.94 128 ILE A C 1
ATOM 1022 O O . ILE A 1 128 ? -24.469 -10.719 -9.242 1 97.94 128 ILE A O 1
ATOM 1026 N N . TYR A 1 129 ? -23.719 -12.648 -10.148 1 98.38 129 TYR A N 1
ATOM 1027 C CA . TYR A 1 129 ? -23.016 -13.031 -8.93 1 98.38 129 TYR A CA 1
ATOM 1028 C C . TYR A 1 129 ? -21.922 -12.023 -8.594 1 98.38 129 TYR A C 1
ATOM 1030 O O . TYR A 1 129 ? -21.734 -11.68 -7.422 1 98.38 129 TYR A O 1
ATOM 1038 N N . LEU A 1 130 ? -21.266 -11.531 -9.617 1 98.5 130 LEU A N 1
ATOM 1039 C CA . LEU A 1 130 ? -20.203 -10.562 -9.383 1 98.5 130 LEU A CA 1
ATOM 1040 C C . LEU A 1 130 ? -20.75 -9.25 -8.852 1 98.5 130 LEU A C 1
ATOM 1042 O O . LEU A 1 130 ? -20.234 -8.695 -7.883 1 98.5 130 LEU A O 1
ATOM 1046 N N . LEU A 1 131 ? -21.812 -8.781 -9.461 1 98.12 131 LEU A N 1
ATOM 1047 C CA . LEU A 1 131 ? -22.406 -7.52 -9.047 1 98.12 131 LEU A CA 1
ATOM 1048 C C . LEU A 1 131 ? -22.891 -7.586 -7.602 1 98.12 131 LEU A C 1
ATOM 1050 O O . LEU A 1 131 ? -22.672 -6.652 -6.828 1 98.12 131 LEU A O 1
ATOM 1054 N N . LEU A 1 132 ? -23.484 -8.648 -7.301 1 98.38 132 LEU A N 1
ATOM 1055 C CA . LEU A 1 132 ? -23.953 -8.844 -5.93 1 98.38 132 LEU A CA 1
ATOM 1056 C C . LEU A 1 132 ? -22.781 -8.852 -4.957 1 98.38 132 LEU A C 1
ATOM 1058 O O . LEU A 1 132 ? -22.828 -8.211 -3.904 1 98.38 132 LEU A O 1
ATOM 1062 N N . SER A 1 133 ? -21.75 -9.586 -5.301 1 98.62 133 SER A N 1
ATOM 1063 C CA . SER A 1 133 ? -20.578 -9.68 -4.441 1 98.62 133 SER A CA 1
ATOM 1064 C C . SER A 1 133 ? -19.922 -8.312 -4.242 1 98.62 133 SER A C 1
ATOM 1066 O O . SER A 1 133 ? -19.516 -7.973 -3.131 1 98.62 133 SER A O 1
ATOM 1068 N N . VAL A 1 134 ? -19.875 -7.555 -5.293 1 98.31 134 VAL A N 1
ATOM 1069 C CA . VAL A 1 134 ? -19.234 -6.25 -5.254 1 98.31 134 VAL A CA 1
ATOM 1070 C C . VAL A 1 134 ? -20.047 -5.289 -4.402 1 98.31 134 VAL A C 1
ATOM 1072 O O . VAL A 1 134 ? -19.5 -4.566 -3.564 1 98.31 134 VAL A O 1
ATOM 1075 N N . ILE A 1 135 ? -21.328 -5.312 -4.547 1 98.38 135 ILE A N 1
ATOM 1076 C CA . ILE A 1 135 ? -22.203 -4.41 -3.807 1 98.38 135 ILE A CA 1
ATOM 1077 C C . ILE A 1 135 ? -22.156 -4.75 -2.318 1 98.38 135 ILE A C 1
ATOM 1079 O O . ILE A 1 135 ? -22.016 -3.861 -1.476 1 98.38 135 ILE A O 1
ATOM 1083 N N . ILE A 1 136 ? -22.25 -5.992 -2.041 1 98.56 136 ILE A N 1
ATOM 1084 C CA . ILE A 1 136 ? -22.203 -6.43 -0.652 1 98.56 136 ILE A CA 1
ATOM 1085 C C . ILE A 1 136 ? -20.828 -6.141 -0.066 1 98.56 136 ILE A C 1
ATOM 1087 O O . ILE A 1 136 ? -20.703 -5.699 1.081 1 98.56 136 ILE A O 1
ATOM 1091 N N . GLY A 1 137 ? -19.766 -6.395 -0.856 1 98.38 137 GLY A N 1
ATOM 1092 C CA . GLY A 1 137 ? -18.406 -6.059 -0.422 1 98.38 137 GLY A CA 1
ATOM 1093 C C . GLY A 1 137 ? -18.234 -4.582 -0.117 1 98.38 137 GLY A C 1
ATOM 1094 O O . GLY A 1 137 ? -17.688 -4.219 0.927 1 98.38 137 GLY A O 1
ATOM 1095 N N . ILE A 1 138 ? -18.75 -3.768 -1.02 1 98.06 138 ILE A N 1
ATOM 1096 C CA . ILE A 1 138 ? -18.672 -2.32 -0.846 1 98.06 138 ILE A CA 1
ATOM 1097 C C . ILE A 1 138 ? -19.391 -1.911 0.436 1 98.06 138 ILE A C 1
ATOM 1099 O O . ILE A 1 138 ? -18.875 -1.113 1.22 1 98.06 138 ILE A O 1
ATOM 1103 N N . PHE A 1 139 ? -20.5 -2.461 0.637 1 98.25 139 PHE A N 1
ATOM 1104 C CA . PHE A 1 139 ? -21.25 -2.18 1.852 1 98.25 139 PHE A CA 1
ATOM 1105 C C . PHE A 1 139 ? -20.469 -2.586 3.088 1 98.25 139 PHE A C 1
ATOM 1107 O O . PHE A 1 139 ? -20.281 -1.78 4.004 1 98.25 139 PHE A O 1
ATOM 1114 N N . THR A 1 140 ? -19.969 -3.771 3.133 1 98.44 140 THR A N 1
ATOM 1115 C CA . THR A 1 140 ? -19.266 -4.316 4.297 1 98.44 140 THR A CA 1
ATOM 1116 C C . THR A 1 140 ? -18 -3.525 4.586 1 98.44 140 THR A C 1
ATOM 1118 O O . THR A 1 140 ? -17.75 -3.146 5.73 1 98.44 140 THR A O 1
ATOM 1121 N N . PHE A 1 141 ? -17.281 -3.207 3.564 1 98.06 141 PHE A N 1
ATOM 1122 C CA . PHE A 1 141 ? -16 -2.533 3.775 1 98.06 141 PHE A CA 1
ATOM 1123 C C . PHE A 1 141 ? -16.219 -1.048 4.047 1 98.06 141 PHE A C 1
ATOM 1125 O O . PHE A 1 141 ? -15.359 -0.397 4.656 1 98.06 141 PHE A O 1
ATOM 1132 N N . SER A 1 142 ? -17.359 -0.505 3.572 1 97.81 142 SER A N 1
ATOM 1133 C CA . SER A 1 142 ? -17.719 0.845 3.984 1 97.81 142 SER A CA 1
ATOM 1134 C C . SER A 1 142 ? -18.016 0.908 5.48 1 97.81 142 SER A C 1
ATOM 1136 O O . SER A 1 142 ? -17.594 1.85 6.156 1 97.81 142 SER A O 1
ATOM 1138 N N . MET A 1 143 ? -18.703 -0.1 5.938 1 97.94 143 MET A N 1
ATOM 1139 C CA . MET A 1 143 ? -19.031 -0.147 7.359 1 97.94 143 MET A CA 1
ATOM 1140 C C . MET A 1 143 ? -17.766 -0.307 8.203 1 97.94 143 MET A C 1
ATOM 1142 O O . MET A 1 143 ? -17.641 0.308 9.258 1 97.94 143 MET A O 1
ATOM 1146 N N . LEU A 1 144 ? -16.891 -1.114 7.711 1 97.81 144 LEU A N 1
ATOM 1147 C CA . LEU A 1 144 ? -15.617 -1.285 8.398 1 97.81 144 LEU A CA 1
ATOM 1148 C C . LEU A 1 144 ? -14.836 0.025 8.43 1 97.81 144 LEU A C 1
ATOM 1150 O O . LEU A 1 144 ? -14.211 0.358 9.438 1 97.81 144 LEU A O 1
ATOM 1154 N N . GLY A 1 145 ? -14.875 0.714 7.32 1 97.56 145 GLY A N 1
ATOM 1155 C CA . GLY A 1 145 ? -14.211 2.004 7.242 1 97.56 145 GLY A CA 1
ATOM 1156 C C . GLY A 1 145 ? -14.773 3.027 8.211 1 97.56 145 GLY A C 1
ATOM 1157 O O . GLY A 1 145 ? -14.016 3.756 8.859 1 97.56 145 GLY A O 1
ATOM 1158 N N . ILE A 1 146 ? -16.078 3.062 8.289 1 97.12 146 ILE A N 1
ATOM 1159 C CA . ILE A 1 146 ? -16.719 3.992 9.203 1 97.12 146 ILE A CA 1
ATOM 1160 C C . ILE A 1 146 ? -16.344 3.645 10.641 1 97.12 146 ILE A C 1
ATOM 1162 O O . ILE A 1 146 ? -16.047 4.531 11.445 1 97.12 146 ILE A O 1
ATOM 1166 N N . THR A 1 147 ? -16.281 2.385 10.969 1 96.69 147 THR A N 1
ATOM 1167 C CA . THR A 1 147 ? -15.938 1.935 12.312 1 96.69 147 THR A CA 1
ATOM 1168 C C . THR A 1 147 ? -14.547 2.42 12.711 1 96.69 147 THR A C 1
ATOM 1170 O O . THR A 1 147 ? -14.375 2.992 13.789 1 96.69 147 THR A O 1
ATOM 1173 N N . LEU A 1 148 ? -13.617 2.281 11.805 1 95.88 148 LEU A N 1
ATOM 1174 C CA . LEU A 1 148 ? -12.25 2.674 12.125 1 95.88 148 LEU A CA 1
ATOM 1175 C C . LEU A 1 148 ? -12.094 4.191 12.094 1 95.88 148 LEU A C 1
ATOM 1177 O O . LEU A 1 148 ? -11.398 4.77 12.922 1 95.88 148 LEU A O 1
ATOM 1181 N N . GLY A 1 149 ? -12.711 4.801 11.148 1 94.31 149 GLY A N 1
ATOM 1182 C CA . GLY A 1 149 ? -12.617 6.242 10.992 1 94.31 149 GLY A CA 1
ATOM 1183 C C . GLY A 1 149 ? -13.18 7.008 12.172 1 94.31 149 GLY A C 1
ATOM 1184 O O . GLY A 1 149 ? -12.672 8.07 12.531 1 94.31 149 GLY A O 1
ATOM 1185 N N . LEU A 1 150 ? -14.156 6.438 12.773 1 91.69 150 LEU A N 1
ATOM 1186 C CA . LEU A 1 150 ? -14.797 7.105 13.906 1 91.69 150 LEU A CA 1
ATOM 1187 C C . LEU A 1 150 ? -14.219 6.609 15.227 1 91.69 150 LEU A C 1
ATOM 1189 O O . LEU A 1 150 ? -14.336 7.281 16.25 1 91.69 150 LEU A O 1
ATOM 1193 N N . GLY A 1 151 ? -13.594 5.477 15.203 1 91.44 151 GLY A N 1
ATOM 1194 C CA . GLY A 1 151 ? -13.141 4.84 16.438 1 91.44 151 GLY A CA 1
ATOM 1195 C C . GLY A 1 151 ? -11.812 5.375 16.938 1 91.44 151 GLY A C 1
ATOM 1196 O O . GLY A 1 151 ? -11.5 5.27 18.125 1 91.44 151 GLY A O 1
ATOM 1197 N N . ILE A 1 152 ? -11.016 5.871 16.078 1 90.38 152 ILE A N 1
ATOM 1198 C CA . ILE A 1 152 ? -9.695 6.391 16.422 1 90.38 152 ILE A CA 1
ATOM 1199 C C . ILE A 1 152 ? -9.648 7.898 16.188 1 90.38 152 ILE A C 1
ATOM 1201 O O . ILE A 1 152 ? -10.031 8.375 15.117 1 90.38 152 ILE A O 1
ATOM 1205 N N . LYS A 1 153 ? -9.156 8.656 17.125 1 89.75 153 LYS A N 1
ATOM 1206 C CA . LYS A 1 153 ? -9.188 10.117 17.062 1 89.75 153 LYS A CA 1
ATOM 1207 C C . LYS A 1 153 ? -7.996 10.664 16.281 1 89.75 153 LYS A C 1
ATOM 1209 O O . LYS A 1 153 ? -8.141 11.586 15.484 1 89.75 153 LYS A O 1
ATOM 1214 N N . ASN A 1 154 ? -6.91 10 16.375 1 87.88 154 ASN A N 1
ATOM 1215 C CA . ASN A 1 154 ? -5.684 10.5 15.758 1 87.88 154 ASN A CA 1
ATOM 1216 C C . ASN A 1 154 ? -5.617 10.148 14.273 1 87.88 154 ASN A C 1
ATOM 1218 O O . ASN A 1 154 ? -5.582 8.969 13.906 1 87.88 154 ASN A O 1
ATOM 1222 N N . TYR A 1 155 ? -5.516 11.195 13.406 1 84.06 155 TYR A N 1
ATOM 1223 C CA . TYR A 1 155 ? -5.512 11.016 11.961 1 84.06 155 TYR A CA 1
ATOM 1224 C C . TYR A 1 155 ? -4.332 10.156 11.516 1 84.06 155 TYR A C 1
ATOM 1226 O O . TYR A 1 155 ? -4.477 9.273 10.672 1 84.06 155 TYR A O 1
ATOM 1234 N N . TYR A 1 156 ? -3.199 10.414 12.117 1 77.06 156 TYR A N 1
ATOM 1235 C CA . TYR A 1 156 ? -2 9.703 11.703 1 77.06 156 TYR A CA 1
ATOM 1236 C C . TYR A 1 156 ? -2.1 8.219 12.047 1 77.06 156 TYR A C 1
ATOM 1238 O O . TYR A 1 156 ? -1.684 7.363 11.266 1 77.06 156 TYR A O 1
ATOM 1246 N N . ALA A 1 157 ? -2.695 8.016 13.156 1 84.38 157 ALA A N 1
ATOM 1247 C CA . ALA A 1 157 ? -2.934 6.633 13.547 1 84.38 157 ALA A CA 1
ATOM 1248 C C . ALA A 1 157 ? -3.936 5.961 12.617 1 84.38 157 ALA A C 1
ATOM 1250 O O . ALA A 1 157 ? -3.758 4.801 12.234 1 84.38 157 ALA A O 1
ATOM 1251 N N . VAL A 1 158 ? -4.969 6.727 12.242 1 89.31 158 VAL A N 1
ATOM 1252 C CA . VAL A 1 158 ? -5.996 6.195 11.359 1 89.31 158 VAL A CA 1
ATOM 1253 C C . VAL A 1 158 ? -5.375 5.824 10.008 1 89.31 158 VAL A C 1
ATOM 1255 O O . VAL A 1 158 ? -5.656 4.758 9.461 1 89.31 158 VAL A O 1
ATOM 1258 N N . VAL A 1 159 ? -4.562 6.688 9.484 1 83.56 159 VAL A N 1
ATOM 1259 C CA . VAL A 1 159 ? -3.928 6.449 8.188 1 83.56 159 VAL A CA 1
ATOM 1260 C C . VAL A 1 159 ? -3.049 5.207 8.266 1 83.56 159 VAL A C 1
ATOM 1262 O O . VAL A 1 159 ? -3.127 4.328 7.398 1 83.56 159 VAL A O 1
ATOM 1265 N N . GLN A 1 160 ? -2.355 5.113 9.328 1 83.38 160 GLN A N 1
ATOM 1266 C CA . GLN A 1 160 ? -1.435 3.994 9.5 1 83.38 160 GLN A CA 1
ATOM 1267 C C . GLN A 1 160 ? -2.191 2.682 9.68 1 83.38 160 GLN A C 1
ATOM 1269 O O . GLN A 1 160 ? -1.93 1.705 8.977 1 83.38 160 GLN A O 1
ATOM 1274 N N . TYR A 1 161 ? -3.154 2.709 10.539 1 90.12 161 TYR A N 1
ATOM 1275 C CA . TYR A 1 161 ? -3.867 1.477 10.859 1 90.12 161 TYR A CA 1
ATOM 1276 C C . TYR A 1 161 ? -4.758 1.045 9.695 1 90.12 161 TYR A C 1
ATOM 1278 O O . TYR A 1 161 ? -4.949 -0.151 9.469 1 90.12 161 TYR A O 1
ATOM 1286 N N . SER A 1 162 ? -5.324 2.039 9.023 1 92.44 162 SER A N 1
ATOM 1287 C CA . SER A 1 162 ? -6.152 1.669 7.879 1 92.44 162 SER A CA 1
ATOM 1288 C C . SER A 1 162 ? -5.32 0.991 6.793 1 92.44 162 SER A C 1
ATOM 1290 O O . SER A 1 162 ? -5.777 0.034 6.164 1 92.44 162 SER A O 1
ATOM 1292 N N . GLN A 1 163 ? -4.129 1.447 6.637 1 84.56 163 GLN A N 1
ATOM 1293 C CA . GLN A 1 163 ? -3.254 0.819 5.652 1 84.56 163 GLN A CA 1
ATOM 1294 C C . GLN A 1 163 ? -2.854 -0.587 6.09 1 84.56 163 GLN A C 1
ATOM 1296 O O . GLN A 1 163 ? -2.92 -1.531 5.297 1 84.56 163 GLN A O 1
ATOM 1301 N N . ILE A 1 164 ? -2.504 -0.712 7.32 1 88.5 164 ILE A N 1
ATOM 1302 C CA . ILE A 1 164 ? -2.104 -2.002 7.871 1 88.5 164 ILE A CA 1
ATOM 1303 C C . ILE A 1 164 ? -3.256 -2.996 7.746 1 88.5 164 ILE A C 1
ATOM 1305 O O . ILE A 1 164 ? -3.082 -4.094 7.211 1 88.5 164 ILE A O 1
ATOM 1309 N N . LEU A 1 165 ? -4.344 -2.549 8.148 1 91.38 165 LEU A N 1
ATOM 1310 C CA . LEU A 1 165 ? -5.504 -3.432 8.133 1 91.38 165 LEU A CA 1
ATOM 1311 C C . LEU A 1 165 ? -5.941 -3.734 6.707 1 91.38 165 LEU A C 1
ATOM 1313 O O . LEU A 1 165 ? -6.348 -4.855 6.398 1 91.38 165 LEU A O 1
ATOM 1317 N N . GLY A 1 166 ? -5.887 -2.668 5.867 1 89.81 166 GLY A N 1
ATOM 1318 C CA . GLY A 1 166 ? -6.23 -2.879 4.469 1 89.81 166 GLY A CA 1
ATOM 1319 C C . GLY A 1 166 ? -5.391 -3.955 3.807 1 89.81 166 GLY A C 1
ATOM 1320 O O . GLY A 1 166 ? -5.93 -4.867 3.176 1 89.81 166 GLY A O 1
ATOM 1321 N N . PHE A 1 167 ? -4.137 -3.916 4.074 1 84.88 167 PHE A N 1
ATOM 1322 C CA . PHE A 1 167 ? -3.227 -4.891 3.486 1 84.88 167 PHE A CA 1
ATOM 1323 C C . PHE A 1 167 ? -3.34 -6.234 4.195 1 84.88 167 PHE A C 1
ATOM 1325 O O . PHE A 1 167 ? -3.338 -7.285 3.551 1 84.88 167 PHE A O 1
ATOM 1332 N N . ALA A 1 168 ? -3.434 -6.195 5.5 1 86.31 168 ALA A N 1
ATOM 1333 C CA . ALA A 1 168 ? -3.525 -7.422 6.281 1 86.31 168 ALA A CA 1
ATOM 1334 C C . ALA A 1 168 ? -4.762 -8.227 5.898 1 86.31 168 ALA A C 1
ATOM 1336 O O . ALA A 1 168 ? -4.688 -9.445 5.723 1 86.31 168 ALA A O 1
ATOM 1337 N N . LEU A 1 169 ? -5.82 -7.551 5.688 1 89.31 169 LEU A N 1
ATOM 1338 C CA . LEU A 1 169 ? -7.078 -8.203 5.34 1 89.31 169 LEU A CA 1
ATOM 1339 C C . LEU A 1 169 ? -7.016 -8.789 3.936 1 89.31 169 LEU A C 1
ATOM 1341 O O . LEU A 1 169 ? -7.805 -9.672 3.594 1 89.31 169 LEU A O 1
ATOM 1345 N N . THR A 1 170 ? -6.109 -8.328 3.205 1 84.88 170 THR A N 1
ATOM 1346 C CA . THR A 1 170 ? -6.016 -8.805 1.829 1 84.88 170 THR A CA 1
ATOM 1347 C C . THR A 1 170 ? -4.984 -9.922 1.71 1 84.88 170 THR A C 1
ATOM 1349 O O . THR A 1 170 ? -5.23 -10.938 1.056 1 84.88 170 THR A O 1
ATOM 1352 N N . PHE A 1 171 ? -3.883 -9.797 2.447 1 80.75 171 PHE A N 1
ATOM 1353 C CA . PHE A 1 171 ? -2.785 -10.719 2.186 1 80.75 171 PHE A CA 1
ATOM 1354 C C . PHE A 1 171 ? -2.74 -11.82 3.242 1 80.75 171 PHE A C 1
ATOM 1356 O 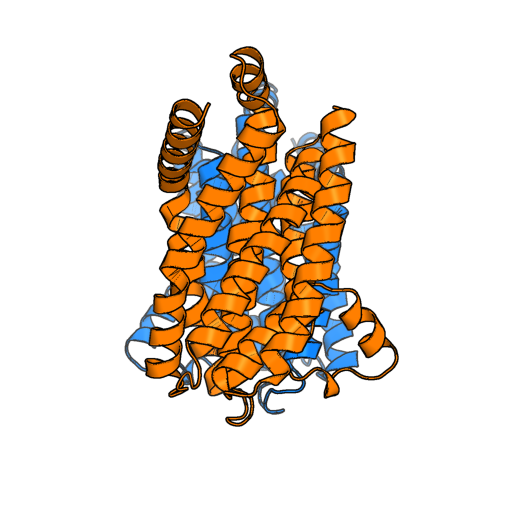O . PHE A 1 171 ? -2.115 -12.859 3.035 1 80.75 171 PHE A O 1
ATOM 1363 N N . PHE A 1 172 ? -3.408 -11.656 4.309 1 83.06 172 PHE A N 1
ATOM 1364 C CA . PHE A 1 172 ? -3.482 -12.711 5.312 1 83.06 172 PHE A CA 1
ATOM 1365 C C . PHE A 1 172 ? -4.766 -13.523 5.152 1 83.06 172 PHE A C 1
ATOM 1367 O O . PHE A 1 172 ? -5.023 -14.445 5.934 1 83.06 172 PHE A O 1
ATOM 1374 N N . ALA A 1 173 ? -5.594 -13.117 4.266 1 88.19 173 ALA A N 1
ATOM 1375 C CA . ALA A 1 173 ? -6.77 -13.867 3.84 1 88.19 173 ALA A CA 1
ATOM 1376 C C . ALA A 1 173 ? -6.52 -14.562 2.506 1 88.19 173 ALA A C 1
ATOM 1378 O O . ALA A 1 173 ? -5.609 -14.195 1.764 1 88.19 173 ALA A O 1
ATOM 1379 N N . PRO A 1 174 ? -7.211 -15.641 2.281 1 89.94 174 PRO A N 1
ATOM 1380 C CA . PRO A 1 174 ? -7.047 -16.344 1.01 1 89.94 174 PRO A CA 1
ATOM 1381 C C . PRO A 1 174 ? -7.676 -15.602 -0.165 1 89.94 174 PRO A C 1
ATOM 1383 O O . PRO A 1 174 ? -8.609 -16.109 -0.791 1 89.94 174 PRO A O 1
ATOM 1386 N N . VAL A 1 175 ? -7.047 -14.516 -0.5 1 89.94 175 VAL A N 1
ATOM 1387 C CA . VAL A 1 175 ? -7.562 -13.617 -1.528 1 89.94 175 VAL A CA 1
ATOM 1388 C C . VAL A 1 175 ? -6.953 -13.984 -2.883 1 89.94 175 VAL A C 1
ATOM 1390 O O . VAL A 1 175 ? -7.66 -14.031 -3.893 1 89.94 175 VAL A O 1
ATOM 1393 N N . TYR A 1 176 ? -5.668 -14.344 -2.828 1 85.44 176 TYR A N 1
ATOM 1394 C CA . TYR A 1 176 ? -4.984 -14.602 -4.09 1 85.44 176 TYR A CA 1
ATOM 1395 C C . TYR A 1 176 ? -4.676 -16.078 -4.254 1 85.44 176 TYR A C 1
ATOM 1397 O O . TYR A 1 176 ? -3.996 -16.484 -5.203 1 85.44 176 TYR A O 1
ATOM 1405 N N . TYR A 1 177 ? -5.133 -16.891 -3.367 1 85.06 177 TYR A N 1
ATOM 1406 C CA . TYR A 1 177 ? -4.922 -18.328 -3.393 1 85.06 177 TYR A CA 1
ATOM 1407 C C . TYR A 1 177 ? -6.07 -19.062 -2.713 1 85.06 177 TYR A C 1
ATOM 1409 O O . TYR A 1 177 ? -6.84 -18.469 -1.958 1 85.06 177 TYR A O 1
ATOM 1417 N N . PRO A 1 178 ? -6.152 -20.359 -3.037 1 88.25 178 PRO A N 1
ATOM 1418 C CA . PRO A 1 178 ? -7.254 -21.125 -2.432 1 88.25 178 PRO A CA 1
ATOM 1419 C C . PRO A 1 178 ? -7.098 -21.281 -0.922 1 88.25 178 PRO A C 1
ATOM 1421 O O . PRO A 1 178 ? -5.977 -21.438 -0.426 1 88.25 178 PRO A O 1
ATOM 1424 N N . ILE A 1 179 ? -8.266 -21.297 -0.254 1 89.31 179 ILE A N 1
ATOM 1425 C CA . ILE A 1 179 ? -8.305 -21.406 1.2 1 89.31 179 ILE A CA 1
ATOM 1426 C C . ILE A 1 179 ? -7.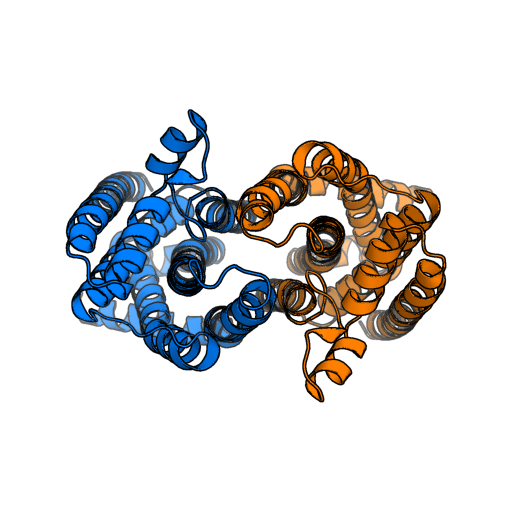617 -22.703 1.635 1 89.31 179 ILE A C 1
ATOM 1428 O O . ILE A 1 179 ? -7.027 -22.766 2.713 1 89.31 179 ILE A O 1
ATOM 1432 N N . THR A 1 180 ? -7.582 -23.703 0.802 1 87.25 180 THR A N 1
ATOM 1433 C CA . THR A 1 180 ? -7.055 -25.031 1.13 1 87.25 180 THR A CA 1
ATOM 1434 C C . THR A 1 180 ? -5.531 -24.984 1.232 1 87.25 180 THR A C 1
ATOM 1436 O O . THR A 1 180 ? -4.918 -25.922 1.768 1 87.25 180 THR A O 1
ATOM 1439 N N . PHE A 1 181 ? -4.871 -23.875 0.76 1 82.81 181 PHE A N 1
ATOM 1440 C CA . PHE A 1 181 ? -3.418 -23.766 0.809 1 82.81 181 PHE A CA 1
ATOM 1441 C C . PHE A 1 181 ? -2.951 -23.375 2.203 1 82.81 181 PHE A C 1
ATOM 1443 O O . PHE A 1 181 ? -1.775 -23.516 2.537 1 82.81 181 PHE A O 1
ATOM 1450 N N . ILE A 1 182 ? -3.869 -22.891 2.969 1 82.19 182 ILE A N 1
ATOM 1451 C CA . ILE A 1 182 ? -3.518 -22.5 4.328 1 82.19 182 ILE A CA 1
ATOM 1452 C C . ILE A 1 182 ? -3.625 -23.703 5.258 1 82.19 182 ILE A C 1
ATOM 1454 O O . ILE A 1 182 ? -4.672 -24.359 5.332 1 82.19 182 ILE A O 1
ATOM 1458 N N . PRO A 1 183 ? -2.467 -23.938 5.832 1 81.06 183 PRO A N 1
ATOM 1459 C CA . PRO A 1 183 ? -2.494 -25.078 6.738 1 81.06 183 PRO A CA 1
ATOM 1460 C C . PRO A 1 183 ? -3.367 -24.844 7.965 1 81.06 183 PRO A C 1
ATOM 1462 O O . PRO A 1 183 ? -3.512 -23.703 8.414 1 81.06 183 PRO A O 1
ATOM 1465 N N . ALA A 1 184 ? -3.867 -25.953 8.391 1 77.75 184 ALA A N 1
ATOM 1466 C CA . ALA A 1 184 ? -4.516 -25.875 9.695 1 77.75 184 ALA A CA 1
ATOM 1467 C C . ALA A 1 184 ? -3.496 -25.609 10.805 1 77.75 184 ALA A C 1
ATOM 1469 O O . ALA A 1 184 ? -2.367 -26.109 10.742 1 77.75 184 ALA A O 1
ATOM 1470 N N . PRO A 1 185 ? -3.807 -24.797 11.844 1 83.19 185 PRO A N 1
ATOM 1471 C CA . PRO A 1 185 ? -5.016 -24.172 12.375 1 83.19 185 PRO A CA 1
ATOM 1472 C C . PRO A 1 185 ? -5.199 -22.734 11.875 1 83.19 185 PRO A C 1
ATOM 1474 O O . PRO A 1 185 ? -6.203 -22.094 12.195 1 83.19 185 PRO A O 1
ATOM 1477 N N . PHE A 1 186 ? -4.285 -22.219 11.023 1 81 186 PHE A N 1
ATOM 1478 C CA . PHE A 1 186 ? -4.348 -20.844 10.555 1 81 186 PHE A CA 1
ATOM 1479 C C . PHE A 1 186 ? -5.547 -20.625 9.641 1 81 186 PHE A C 1
ATOM 1481 O O . PHE A 1 186 ? -6.035 -19.516 9.492 1 81 186 PHE A O 1
ATOM 1488 N N . ARG A 1 187 ? -6.008 -21.656 9.109 1 87.25 187 ARG A N 1
ATOM 1489 C CA . ARG A 1 187 ? -7.152 -21.594 8.203 1 87.25 187 ARG A CA 1
ATOM 1490 C C . ARG A 1 187 ? -8.391 -21.078 8.922 1 87.25 187 ARG A C 1
ATOM 1492 O O . ARG A 1 187 ? -9.195 -20.344 8.336 1 87.25 187 ARG A O 1
ATOM 1499 N N . TYR A 1 188 ? -8.461 -21.422 10.18 1 88.12 188 TYR A N 1
ATOM 1500 C CA . TYR A 1 188 ? -9.617 -20.984 10.945 1 88.12 188 TYR A CA 1
ATOM 1501 C C . TYR A 1 188 ? -9.586 -19.484 11.172 1 88.12 188 TYR A C 1
ATOM 1503 O O . TYR A 1 188 ? -10.633 -18.844 11.266 1 88.12 188 TYR A O 1
ATOM 1511 N N . LEU A 1 189 ? -8.469 -18.938 11.18 1 87.75 189 LEU A N 1
ATOM 1512 C CA . LEU A 1 189 ? -8.312 -17.516 11.391 1 87.75 189 LEU A CA 1
ATOM 1513 C C . LEU A 1 189 ? -8.773 -16.734 10.164 1 87.75 189 LEU A C 1
ATOM 1515 O O . LEU A 1 189 ? -9.227 -15.586 10.281 1 87.75 189 LEU A O 1
ATOM 1519 N N . THR A 1 190 ? -8.719 -17.375 9.086 1 89.62 190 THR A N 1
ATOM 1520 C CA . THR A 1 190 ? -9.078 -16.672 7.855 1 89.62 190 THR A CA 1
ATOM 1521 C C . THR A 1 190 ? -10.594 -16.469 7.781 1 89.62 190 THR A C 1
ATOM 1523 O O . THR A 1 190 ? -11.062 -15.555 7.102 1 89.62 190 THR A O 1
ATOM 1526 N N . TYR A 1 191 ? -11.32 -17.281 8.57 1 91 191 TYR A N 1
ATOM 1527 C CA . TYR A 1 191 ? -12.773 -17.156 8.555 1 91 191 TYR A CA 1
ATOM 1528 C C . TYR A 1 191 ? -13.219 -15.953 9.383 1 91 191 TYR A C 1
ATOM 1530 O O . TYR A 1 191 ? -14.367 -15.516 9.273 1 91 191 TYR A O 1
ATOM 1538 N N . LEU A 1 192 ? -12.32 -15.383 10.055 1 92 192 LEU A N 1
ATOM 1539 C CA . LEU A 1 192 ? -12.625 -14.18 10.812 1 92 192 LEU A CA 1
ATOM 1540 C C . LEU A 1 192 ? -12.469 -12.93 9.945 1 92 192 LEU A C 1
ATOM 1542 O O . LEU A 1 192 ? -12.922 -11.844 10.32 1 92 192 LEU A O 1
ATOM 1546 N N . GLU A 1 193 ? -12 -13.125 8.797 1 94.31 193 GLU A N 1
ATOM 1547 C CA . GLU A 1 193 ? -11.742 -11.984 7.914 1 94.31 193 GLU A CA 1
ATOM 1548 C C . GLU A 1 193 ? -12.859 -11.82 6.891 1 94.31 193 GLU A C 1
ATOM 1550 O O . GLU A 1 193 ? -13.125 -12.719 6.098 1 94.31 193 GLU A O 1
ATOM 1555 N N . PRO A 1 194 ? -13.445 -10.648 6.875 1 96 194 PRO A N 1
ATOM 1556 C CA . PRO A 1 194 ? -14.516 -10.43 5.902 1 96 194 PRO A CA 1
ATOM 1557 C C . PRO A 1 194 ? -14.039 -10.539 4.457 1 96 194 PRO A C 1
ATOM 1559 O O . PRO A 1 194 ? -14.828 -10.844 3.561 1 96 194 PRO A O 1
ATOM 1562 N N . THR A 1 195 ? -12.758 -10.344 4.27 1 96.31 195 THR A N 1
ATOM 1563 C CA . THR A 1 195 ? -12.219 -10.414 2.916 1 96.31 195 THR A CA 1
ATOM 1564 C C . THR A 1 195 ? -12.281 -11.844 2.387 1 96.31 195 THR A C 1
ATOM 1566 O O . THR A 1 195 ? -12.375 -12.062 1.177 1 96.31 195 THR A O 1
ATOM 1569 N N . THR A 1 196 ? -12.18 -12.812 3.316 1 96.56 196 THR A N 1
ATOM 1570 C CA . THR A 1 196 ? -12.297 -14.211 2.906 1 96.56 196 THR A CA 1
ATOM 1571 C C . THR A 1 196 ? -13.648 -14.461 2.232 1 96.56 196 THR A C 1
ATOM 1573 O O . THR A 1 196 ? -13.703 -15.062 1.158 1 96.56 196 THR A O 1
ATOM 1576 N N . TYR A 1 197 ? -14.641 -13.906 2.814 1 97.81 197 TYR A N 1
ATOM 1577 C CA . TYR A 1 197 ? -15.992 -14.109 2.303 1 97.81 197 TYR A CA 1
ATOM 1578 C C . TYR A 1 197 ? -16.203 -13.367 0.989 1 97.81 197 TYR A C 1
ATOM 1580 O O . TYR A 1 197 ? -16.766 -13.914 0.042 1 97.81 197 TYR A O 1
ATOM 1588 N N . MET A 1 198 ? -15.703 -12.195 0.937 1 97.94 198 MET A N 1
ATOM 1589 C CA . MET A 1 198 ? -15.836 -11.406 -0.286 1 97.94 198 MET A CA 1
ATOM 1590 C C . MET A 1 198 ? -15.047 -12.031 -1.426 1 97.94 198 MET A C 1
ATOM 1592 O O . MET A 1 198 ? -15.547 -12.164 -2.543 1 97.94 198 MET A O 1
ATOM 1596 N N . SER A 1 199 ? -13.836 -12.422 -1.149 1 96.94 199 SER A N 1
ATOM 1597 C CA . SER A 1 199 ? -12.977 -12.984 -2.186 1 96.94 199 SER A CA 1
ATOM 1598 C C . SER A 1 199 ? -13.539 -14.289 -2.732 1 96.94 199 SER A C 1
ATOM 1600 O O . SER A 1 199 ? -13.508 -14.523 -3.941 1 96.94 199 SER A O 1
ATOM 1602 N N . GLU A 1 200 ? -14.031 -15.164 -1.832 1 97.56 200 GLU A N 1
ATOM 1603 C CA . GLU A 1 200 ? -14.625 -16.422 -2.273 1 97.56 200 GLU A CA 1
ATOM 1604 C C . GLU A 1 200 ? -15.891 -16.188 -3.096 1 97.56 200 GLU A C 1
ATOM 1606 O O . GLU A 1 200 ? -16.141 -16.891 -4.07 1 97.56 200 GLU A O 1
ATOM 1611 N N . ALA A 1 201 ? -16.625 -15.195 -2.703 1 98.5 201 ALA A N 1
ATOM 1612 C CA . ALA A 1 201 ? -17.828 -14.867 -3.463 1 98.5 201 ALA A CA 1
ATOM 1613 C C . ALA A 1 201 ? -17.484 -14.391 -4.867 1 98.5 201 ALA A C 1
ATOM 1615 O O . ALA A 1 201 ? -18.094 -14.812 -5.848 1 98.5 201 ALA A O 1
ATOM 1616 N N . ILE A 1 202 ? -16.484 -13.562 -4.988 1 98.25 202 ILE A N 1
ATOM 1617 C CA . ILE A 1 202 ? -16.062 -13.023 -6.277 1 98.25 202 ILE A CA 1
ATOM 1618 C C . ILE A 1 202 ? -15.453 -14.125 -7.129 1 98.25 202 ILE A C 1
ATOM 1620 O O . ILE A 1 202 ? -15.742 -14.234 -8.328 1 98.25 202 ILE A O 1
ATOM 1624 N N . TYR A 1 203 ? -14.625 -14.953 -6.492 1 97.44 203 TYR A N 1
ATOM 1625 C CA . TYR A 1 203 ? -14.055 -16.094 -7.207 1 97.44 203 TYR A CA 1
ATOM 1626 C C . TYR A 1 203 ? -15.148 -16.953 -7.82 1 97.44 203 TYR A C 1
ATOM 1628 O O . TYR A 1 203 ? -15.086 -17.312 -9 1 97.44 203 TYR A O 1
ATOM 1636 N N . ASN A 1 204 ? -16.109 -17.297 -7.004 1 98 204 ASN A N 1
ATOM 1637 C CA . ASN A 1 204 ? -17.172 -18.188 -7.453 1 98 204 ASN A CA 1
ATOM 1638 C C . ASN A 1 204 ? -18.062 -17.516 -8.492 1 98 204 ASN A C 1
ATOM 1640 O O . ASN A 1 204 ? -18.766 -18.188 -9.25 1 98 204 ASN A O 1
ATOM 1644 N N . SER A 1 205 ? -18.062 -16.172 -8.539 1 98.19 205 SER A N 1
ATOM 1645 C CA . SER A 1 205 ? -18.766 -15.469 -9.609 1 98.19 205 SER A CA 1
ATOM 1646 C C . SER A 1 205 ? -18.078 -15.68 -10.953 1 98.19 205 SER A C 1
ATOM 1648 O O . SER A 1 205 ? -18.734 -15.758 -11.992 1 98.19 205 SER A O 1
ATOM 1650 N N . PHE A 1 206 ? -16.797 -15.758 -10.953 1 97.38 206 PHE A N 1
ATOM 1651 C CA . PHE A 1 206 ? -16.031 -15.961 -12.18 1 97.38 206 PHE A CA 1
ATOM 1652 C C . PHE A 1 206 ? -16.219 -17.391 -12.695 1 97.38 206 PHE A C 1
ATOM 1654 O O . PHE A 1 206 ? -16.203 -17.609 -13.906 1 97.38 206 PHE A O 1
ATOM 1661 N N . VAL A 1 207 ? -16.359 -18.328 -11.773 1 96.5 207 VAL A N 1
ATOM 1662 C CA . VAL A 1 207 ? -16.5 -19.719 -12.195 1 96.5 207 VAL A CA 1
ATOM 1663 C C . VAL A 1 207 ? -17.984 -20.062 -12.367 1 96.5 207 VAL A C 1
ATOM 1665 O O . VAL A 1 207 ? -18.312 -21.141 -12.859 1 96.5 207 VAL A O 1
ATOM 1668 N N . GLY A 1 208 ? -18.859 -19.219 -12.023 1 96.94 208 GLY A N 1
ATOM 1669 C CA . GLY A 1 208 ? -20.281 -19.391 -12.227 1 96.94 208 GLY A CA 1
ATOM 1670 C C . GLY A 1 208 ? -20.922 -20.344 -11.227 1 96.94 208 GLY A C 1
ATOM 1671 O O . GLY A 1 208 ? -21.922 -21 -11.539 1 96.94 208 GLY A O 1
ATOM 1672 N N . ASN A 1 209 ? -20.281 -20.484 -10.148 1 97.38 209 ASN A N 1
ATOM 1673 C CA . ASN A 1 209 ? -20.781 -21.375 -9.102 1 97.38 209 ASN A CA 1
ATOM 1674 C C . ASN A 1 209 ? -21.734 -20.656 -8.156 1 97.38 209 ASN A C 1
ATOM 1676 O O . ASN A 1 209 ? -21.375 -19.625 -7.57 1 97.38 209 ASN A O 1
ATOM 1680 N N . PRO A 1 210 ? -22.906 -21.203 -7.871 1 97.44 210 PRO A N 1
ATOM 1681 C CA . PRO A 1 210 ? -23.906 -20.547 -7.016 1 97.44 210 PRO A CA 1
ATOM 1682 C C . PRO A 1 210 ? -23.469 -20.469 -5.559 1 97.44 210 PRO A C 1
ATOM 1684 O O . PRO A 1 210 ? -24.062 -19.719 -4.77 1 97.44 210 PRO A O 1
ATOM 1687 N N . VAL A 1 211 ? -22.484 -21.141 -5.223 1 98.12 211 VAL A N 1
ATOM 1688 C CA . VAL A 1 211 ? -21.969 -21.078 -3.859 1 98.12 211 VAL A CA 1
ATOM 1689 C C . VAL A 1 211 ? -21.531 -19.656 -3.539 1 98.12 211 VAL A C 1
ATOM 1691 O O . VAL A 1 211 ? -21.391 -19.281 -2.369 1 98.12 211 VAL A O 1
ATOM 1694 N N . SER A 1 212 ? -21.375 -18.812 -4.594 1 98.06 212 SER A N 1
ATOM 1695 C CA . SER A 1 212 ? -21.094 -17.391 -4.43 1 98.06 212 SER A CA 1
ATOM 1696 C C . SER A 1 212 ? -22.109 -16.719 -3.51 1 98.06 212 SER A C 1
ATOM 1698 O O . SER A 1 212 ? -21.766 -15.859 -2.705 1 98.06 212 SER A O 1
ATOM 1700 N N . LEU A 1 213 ? -23.312 -17.203 -3.535 1 98.25 213 LEU A N 1
ATOM 1701 C CA . LEU A 1 213 ? -24.391 -16.609 -2.758 1 98.25 213 LEU A CA 1
ATOM 1702 C C . LEU A 1 213 ? -24.203 -16.875 -1.27 1 98.25 213 LEU A C 1
ATOM 1704 O O . LEU A 1 213 ? -24.484 -16.016 -0.435 1 98.25 213 LEU A O 1
ATOM 1708 N N . LEU A 1 214 ? -23.719 -18.031 -0.954 1 98.25 214 LEU A N 1
ATOM 1709 C CA . LEU A 1 214 ? -23.469 -18.375 0.444 1 98.25 214 LEU A CA 1
ATOM 1710 C C . LEU A 1 214 ? -22.328 -17.531 1.017 1 98.25 214 LEU A C 1
ATOM 1712 O O . LEU A 1 214 ? -22.422 -17.047 2.152 1 98.25 214 LEU A O 1
ATOM 1716 N N . TRP A 1 215 ? -21.328 -17.391 0.246 1 98.25 215 TRP A N 1
ATOM 1717 C CA . TRP A 1 215 ? -20.203 -16.562 0.682 1 98.25 215 TRP A CA 1
ATOM 1718 C C . TRP A 1 215 ? -20.641 -15.102 0.819 1 98.25 215 TRP A C 1
ATOM 1720 O O . TRP A 1 215 ? -20.188 -14.398 1.728 1 98.25 215 TRP A O 1
ATOM 1730 N N . ASN A 1 216 ? -21.531 -14.68 -0.058 1 98.5 216 ASN A N 1
ATOM 1731 C CA . ASN A 1 216 ? -22.062 -13.328 0.032 1 98.5 216 ASN A CA 1
ATOM 1732 C C . ASN A 1 216 ? -22.875 -13.133 1.31 1 98.5 216 ASN A C 1
ATOM 1734 O O . ASN A 1 216 ? -22.859 -12.055 1.905 1 98.5 216 ASN A O 1
ATOM 1738 N N . LEU A 1 217 ? -23.531 -14.188 1.688 1 98.44 217 LEU A N 1
ATOM 1739 C CA . LEU A 1 217 ? -24.297 -14.125 2.934 1 98.44 217 LEU A CA 1
ATOM 1740 C C . LEU A 1 217 ? -23.359 -13.922 4.125 1 98.44 217 LEU A C 1
ATOM 1742 O O . LEU A 1 217 ? -23.656 -13.141 5.027 1 98.44 217 LEU A O 1
ATOM 1746 N N . GLY A 1 218 ? -22.297 -14.672 4.109 1 98.12 218 GLY A N 1
ATOM 1747 C CA . GLY A 1 218 ? -21.312 -14.469 5.16 1 98.12 218 GLY A CA 1
ATOM 1748 C C . GLY A 1 218 ? -20.75 -13.055 5.191 1 98.12 218 GLY A C 1
ATOM 1749 O O . GLY A 1 218 ? -20.625 -12.461 6.258 1 98.12 218 GLY A O 1
ATOM 1750 N N . CYS A 1 219 ? -20.484 -12.508 4.043 1 98.19 219 CYS A N 1
ATOM 1751 C CA . CYS A 1 219 ? -19.969 -11.148 3.936 1 98.19 219 CYS A CA 1
ATOM 1752 C C . CYS A 1 219 ? -20.984 -10.133 4.426 1 98.19 219 CYS A C 1
ATOM 1754 O O . CYS A 1 219 ? -20.641 -9.164 5.109 1 98.19 219 CYS A O 1
ATOM 1756 N N . LEU A 1 220 ? -22.219 -10.391 4.121 1 98.38 220 LEU A N 1
ATOM 1757 C CA . LEU A 1 220 ? -23.312 -9.516 4.52 1 98.38 220 LEU A CA 1
ATOM 1758 C C . LEU A 1 220 ? -23.484 -9.516 6.035 1 98.38 220 LEU A C 1
ATOM 1760 O O . LEU A 1 220 ? -23.766 -8.477 6.637 1 98.38 220 LEU A O 1
ATOM 1764 N N . ILE A 1 221 ? -23.344 -10.648 6.629 1 98.31 221 ILE A N 1
ATOM 1765 C CA . ILE A 1 221 ? -23.453 -10.758 8.078 1 98.31 221 ILE A CA 1
ATOM 1766 C C . ILE A 1 221 ? -22.391 -9.883 8.742 1 98.31 221 ILE A C 1
ATOM 1768 O O . ILE A 1 221 ? -22.672 -9.172 9.703 1 98.31 221 ILE A O 1
ATOM 1772 N N . TYR A 1 222 ? -21.203 -9.891 8.211 1 97.81 222 TYR A N 1
ATOM 1773 C CA . TYR A 1 222 ? -20.156 -9.008 8.703 1 97.81 222 TYR A CA 1
ATOM 1774 C C . TYR A 1 222 ? -20.562 -7.547 8.57 1 97.81 222 TYR A C 1
ATOM 1776 O O . TYR A 1 222 ? -20.375 -6.754 9.5 1 97.81 222 TYR A O 1
ATOM 1784 N N . GLY A 1 223 ? -21.109 -7.23 7.406 1 97.88 223 GLY A N 1
ATOM 1785 C CA . GLY A 1 223 ? -21.531 -5.863 7.164 1 97.88 223 GLY A CA 1
ATOM 1786 C C . GLY A 1 223 ? -22.594 -5.391 8.133 1 97.88 223 GLY A C 1
ATOM 1787 O O . GLY A 1 223 ? -22.516 -4.277 8.664 1 97.88 223 GLY A O 1
ATOM 1788 N N . ILE A 1 224 ? -23.547 -6.219 8.398 1 98 224 ILE A N 1
ATOM 1789 C CA . ILE A 1 224 ? -24.656 -5.879 9.297 1 98 224 ILE A CA 1
ATOM 1790 C C . ILE A 1 224 ? -24.125 -5.742 10.719 1 98 224 ILE A C 1
ATOM 1792 O O . ILE A 1 224 ? -24.516 -4.82 11.445 1 98 224 ILE A O 1
ATOM 1796 N N . ALA A 1 225 ? -23.281 -6.652 11.125 1 97.75 225 ALA A N 1
ATOM 1797 C CA . ALA A 1 225 ? -22.688 -6.562 12.453 1 97.75 225 ALA A CA 1
ATOM 1798 C C . ALA A 1 225 ? -21.938 -5.246 12.633 1 97.75 225 ALA A C 1
ATOM 1800 O O . ALA A 1 225 ? -22.078 -4.586 13.664 1 97.75 225 ALA A O 1
ATOM 1801 N N . LEU A 1 226 ? -21.219 -4.832 11.625 1 97.31 226 LEU A N 1
ATOM 1802 C CA . LEU A 1 226 ? -20.453 -3.59 11.68 1 97.31 226 LEU A CA 1
ATOM 1803 C C . LEU A 1 226 ? -21.391 -2.379 11.664 1 97.31 226 LEU A C 1
ATOM 1805 O O . LEU A 1 226 ? -21.094 -1.365 12.305 1 97.31 226 LEU A O 1
ATOM 1809 N N . MET A 1 227 ? -22.453 -2.535 10.914 1 96.69 227 MET A N 1
ATOM 1810 C CA . MET A 1 227 ? -23.438 -1.458 10.898 1 96.69 227 MET A CA 1
ATOM 1811 C C . MET A 1 227 ? -24.016 -1.23 12.289 1 96.69 227 MET A C 1
ATOM 1813 O O . MET A 1 227 ? -24.188 -0.087 12.711 1 96.69 227 MET A O 1
ATOM 1817 N N . ILE A 1 228 ? -24.25 -2.258 13.016 1 96.31 228 ILE A N 1
ATOM 1818 C CA . ILE A 1 228 ? -24.781 -2.176 14.375 1 96.31 228 ILE A CA 1
ATOM 1819 C C . ILE A 1 228 ? -23.75 -1.531 15.297 1 96.31 228 ILE A C 1
ATOM 1821 O O . ILE A 1 228 ? -24.094 -0.656 16.094 1 96.31 228 ILE A O 1
ATOM 1825 N N . ILE A 1 229 ? -22.531 -1.888 15.141 1 95.5 229 ILE A N 1
ATOM 1826 C CA . ILE A 1 229 ? -21.453 -1.316 15.945 1 95.5 229 ILE A CA 1
ATOM 1827 C C . ILE A 1 229 ? -21.359 0.182 15.672 1 95.5 229 ILE A C 1
ATOM 1829 O O . ILE A 1 229 ? -21.188 0.979 16.594 1 95.5 229 ILE A O 1
ATOM 1833 N N . ASN A 1 230 ? -21.453 0.521 14.391 1 95.31 230 ASN A N 1
ATOM 1834 C CA . ASN A 1 230 ? -21.344 1.923 14 1 95.31 230 ASN A CA 1
ATOM 1835 C C . ASN A 1 230 ? -22.469 2.764 14.617 1 95.31 230 ASN A C 1
ATOM 1837 O O . ASN A 1 230 ? -22.25 3.92 14.984 1 95.31 230 ASN A O 1
ATOM 1841 N N . THR A 1 231 ? -23.656 2.211 14.75 1 91.19 231 THR A N 1
ATOM 1842 C CA . THR A 1 231 ? -24.766 2.932 15.352 1 91.19 231 THR A CA 1
ATOM 1843 C C . THR A 1 231 ? -24.5 3.217 16.828 1 91.19 231 THR A C 1
ATOM 1845 O O . THR A 1 231 ? -24.828 4.289 17.328 1 91.19 231 THR A O 1
ATOM 1848 N N . ARG A 1 232 ? -23.797 2.41 17.469 1 90.25 232 ARG A N 1
ATOM 1849 C CA . ARG A 1 232 ? -23.469 2.598 18.891 1 90.25 232 ARG A CA 1
ATOM 1850 C C . ARG A 1 232 ? -22.359 3.639 19.047 1 90.25 232 ARG A C 1
ATOM 1852 O O . ARG A 1 232 ? -22.422 4.469 19.953 1 90.25 232 ARG A O 1
ATOM 1859 N N . ILE A 1 233 ? -21.438 3.596 18.094 1 88.88 233 ILE A N 1
ATOM 1860 C CA . ILE A 1 233 ? -20.328 4.543 18.156 1 88.88 233 ILE A CA 1
ATOM 1861 C C . ILE A 1 233 ? -20.844 5.957 17.891 1 88.88 233 ILE A C 1
ATOM 1863 O O . ILE A 1 233 ? -20.438 6.906 18.562 1 88.88 233 ILE A O 1
ATOM 1867 N N . LEU A 1 234 ? -21.688 6.09 16.953 1 86.25 234 LEU A N 1
ATOM 1868 C CA . LEU A 1 234 ? -22.203 7.391 16.531 1 86.25 234 LEU A CA 1
ATOM 1869 C C . LEU A 1 234 ? -23.109 7.984 17.594 1 86.25 234 LEU A C 1
ATOM 1871 O O . LEU A 1 234 ? -23.219 9.203 17.734 1 86.25 234 LEU A O 1
ATOM 1875 N N . LYS A 1 235 ? -23.75 7.168 18.391 1 82.12 235 LYS A N 1
ATOM 1876 C CA . LYS A 1 235 ? -24.609 7.637 19.484 1 82.12 235 LYS A CA 1
ATOM 1877 C C . LYS A 1 235 ? -23.781 8.086 20.688 1 82.12 235 LYS A C 1
ATOM 1879 O O . LYS A 1 235 ? -24.219 8.93 21.469 1 82.12 235 LYS A O 1
ATOM 1884 N N . SER A 1 236 ? -22.531 7.559 20.703 1 77 236 SER A N 1
ATOM 1885 C CA . SER A 1 236 ? -21.688 7.883 21.844 1 77 236 SER A CA 1
ATOM 1886 C C . SER A 1 236 ? -20.797 9.094 21.547 1 77 236 SER A C 1
ATOM 1888 O O . SER A 1 236 ? -20.188 9.664 22.453 1 77 236 SER A O 1
ATOM 1890 N N . THR A 1 237 ? -20.625 9.531 20.25 1 63.41 237 THR A N 1
ATOM 1891 C CA . THR A 1 237 ? -19.812 10.68 19.906 1 63.41 237 THR A CA 1
ATOM 1892 C C . THR A 1 237 ? -20.656 11.938 19.781 1 63.41 237 THR A C 1
ATOM 1894 O O . THR A 1 237 ? -21.766 11.891 19.234 1 63.41 237 THR A O 1
ATOM 1897 N N . MET B 1 1 ? 27.609 21.094 16.172 1 75.19 1 MET B N 1
ATOM 1898 C CA . MET B 1 1 ? 26.906 20.672 14.961 1 75.19 1 MET B CA 1
ATOM 1899 C C . MET B 1 1 ? 26.641 19.172 14.977 1 75.19 1 MET B C 1
ATOM 1901 O O . MET B 1 1 ? 25.516 18.734 14.789 1 75.19 1 MET B O 1
ATOM 1905 N N . LEU B 1 2 ? 27.656 18.406 15.445 1 78 2 LEU B N 1
ATOM 1906 C CA . LEU B 1 2 ? 27.5 16.969 15.484 1 78 2 LEU B CA 1
ATOM 1907 C C . LEU B 1 2 ? 26.578 16.547 16.609 1 78 2 LEU B C 1
ATOM 1909 O O 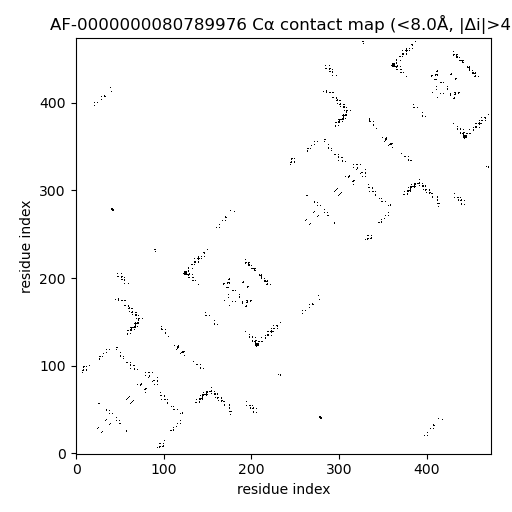. LEU B 1 2 ? 25.719 15.672 16.438 1 78 2 LEU B O 1
ATOM 1913 N N . ARG B 1 3 ? 26.703 17.266 17.766 1 82.69 3 ARG B N 1
ATOM 1914 C CA . ARG B 1 3 ? 25.859 16.922 18.906 1 82.69 3 ARG B CA 1
ATOM 1915 C C . ARG B 1 3 ? 24.391 17.219 18.594 1 82.69 3 ARG B C 1
ATOM 1917 O O . ARG B 1 3 ? 23.5 16.422 18.922 1 82.69 3 ARG B O 1
ATOM 1924 N N . GLU B 1 4 ? 24.25 18.312 18 1 83.56 4 GLU B N 1
ATOM 1925 C CA . GLU B 1 4 ? 22.906 18.703 17.594 1 83.56 4 GLU B CA 1
ATOM 1926 C C . GLU B 1 4 ? 22.328 17.719 16.578 1 83.56 4 GLU B C 1
ATOM 1928 O O . GLU B 1 4 ? 21.156 17.344 16.672 1 83.56 4 GLU B O 1
ATOM 1933 N N . PHE B 1 5 ? 23.203 17.281 15.766 1 87.62 5 PHE B N 1
ATOM 1934 C CA . PHE B 1 5 ? 22.781 16.344 14.742 1 87.62 5 PHE B CA 1
ATOM 1935 C C . PHE B 1 5 ? 22.391 15 15.359 1 87.62 5 PHE B C 1
ATOM 1937 O O . PHE B 1 5 ? 21.375 14.414 14.984 1 87.62 5 PHE B O 1
ATOM 1944 N N . ILE B 1 6 ? 23.094 14.539 16.312 1 88.25 6 ILE B N 1
ATOM 1945 C CA . ILE B 1 6 ? 22.812 13.281 16.984 1 88.25 6 ILE B CA 1
ATOM 1946 C C . ILE B 1 6 ? 21.5 13.398 17.75 1 88.25 6 ILE B C 1
ATOM 1948 O O . ILE B 1 6 ? 20.688 12.461 17.766 1 88.25 6 ILE B O 1
ATOM 1952 N N . HIS B 1 7 ? 21.25 14.586 18.281 1 87.44 7 HIS B N 1
ATOM 1953 C CA . HIS B 1 7 ? 20 14.805 19 1 87.44 7 HIS B CA 1
ATOM 1954 C C . HIS B 1 7 ? 18.797 14.766 18.062 1 87.44 7 HIS B C 1
ATOM 1956 O O . HIS B 1 7 ? 17.734 14.281 18.438 1 87.44 7 HIS B O 1
ATOM 1962 N N . LEU B 1 8 ? 19.062 15.227 16.875 1 87.81 8 LEU B N 1
ATOM 1963 C CA . LEU B 1 8 ? 18 15.18 15.875 1 87.81 8 LEU B CA 1
ATOM 1964 C C . LEU B 1 8 ? 17.688 13.742 15.492 1 87.81 8 LEU B C 1
ATOM 1966 O O . LEU B 1 8 ? 16.516 13.375 15.367 1 87.81 8 LEU B O 1
ATOM 1970 N N . ILE B 1 9 ? 18.672 13.008 15.367 1 88.75 9 ILE B N 1
ATOM 1971 C CA . ILE B 1 9 ? 18.484 11.602 15.008 1 88.75 9 ILE B CA 1
ATOM 1972 C C . ILE B 1 9 ? 17.734 10.883 16.125 1 88.75 9 ILE B C 1
ATOM 1974 O O . ILE B 1 9 ? 16.812 10.117 15.867 1 88.75 9 ILE B O 1
ATOM 1978 N N . ILE B 1 10 ? 18.094 11.164 17.312 1 88.56 10 ILE B N 1
ATOM 1979 C CA . ILE B 1 10 ? 17.438 10.547 18.469 1 88.56 10 ILE B CA 1
ATOM 1980 C C . ILE B 1 10 ? 15.977 10.969 18.531 1 88.56 10 ILE B C 1
ATOM 1982 O O . ILE B 1 10 ? 15.094 10.148 18.797 1 88.56 10 ILE B O 1
ATOM 1986 N N . MET B 1 11 ? 15.75 12.203 18.234 1 86.19 11 MET B N 1
ATOM 1987 C CA . MET B 1 11 ? 14.383 12.719 18.172 1 86.19 11 MET B CA 1
ATOM 1988 C C . MET B 1 11 ? 13.57 11.984 17.125 1 86.19 11 MET B C 1
ATOM 1990 O O . MET B 1 11 ? 12.414 11.625 17.359 1 86.19 11 MET B O 1
ATOM 1994 N N . GLN B 1 12 ? 14.18 11.703 16 1 86.44 12 GLN B N 1
ATOM 1995 C CA . GLN B 1 12 ? 13.477 11.023 14.914 1 86.44 12 GLN B CA 1
ATOM 1996 C C . GLN B 1 12 ? 13.164 9.578 15.281 1 86.44 12 GLN B C 1
ATOM 1998 O O . GLN B 1 12 ? 12.109 9.055 14.922 1 86.44 12 GLN B O 1
ATOM 2003 N N . PHE B 1 13 ? 14.039 8.984 16.047 1 86.62 13 PHE B N 1
ATOM 2004 C CA . PHE B 1 13 ? 13.797 7.613 16.484 1 86.62 13 PHE B CA 1
ATOM 2005 C C . PHE B 1 13 ? 12.617 7.559 17.453 1 86.62 13 PHE B C 1
ATOM 2007 O O . PHE B 1 13 ? 11.828 6.613 17.438 1 86.62 13 PHE B O 1
ATOM 2014 N N . LYS B 1 14 ? 12.477 8.586 18.203 1 80.94 14 LYS B N 1
ATOM 2015 C CA . LYS B 1 14 ? 11.344 8.656 19.125 1 80.94 14 LYS B CA 1
ATOM 2016 C C . LYS B 1 14 ? 10.031 8.82 18.375 1 80.94 14 LYS B C 1
ATOM 2018 O O . LYS B 1 14 ? 9.008 8.25 18.766 1 80.94 14 LYS B O 1
ATOM 2023 N N . MET B 1 15 ? 10.133 9.508 17.281 1 78.88 15 MET B N 1
ATOM 2024 C CA . MET B 1 15 ? 8.93 9.727 16.469 1 78.88 15 MET B CA 1
ATOM 2025 C C . MET B 1 15 ? 8.555 8.461 15.711 1 78.88 15 MET B C 1
ATOM 2027 O O . MET B 1 15 ? 7.375 8.227 15.43 1 78.88 15 MET B O 1
ATOM 2031 N N . ILE B 1 16 ? 9.586 7.676 15.484 1 79.12 16 ILE B N 1
ATOM 2032 C CA . ILE B 1 16 ? 9.352 6.441 14.742 1 79.12 16 ILE B CA 1
ATOM 2033 C C . ILE B 1 16 ? 8.609 5.445 15.633 1 79.12 16 ILE B C 1
ATOM 2035 O O . ILE B 1 16 ? 7.887 4.578 15.141 1 79.12 16 ILE B O 1
ATOM 2039 N N . LYS B 1 17 ? 8.719 5.617 16.906 1 76.88 17 LYS B N 1
ATOM 2040 C CA . LYS B 1 17 ? 8 4.75 17.828 1 76.88 17 LYS B CA 1
ATOM 2041 C C . LYS B 1 17 ? 6.496 4.832 17.609 1 76.88 17 LYS B C 1
ATOM 2043 O O . LYS B 1 17 ? 5.781 3.84 17.766 1 76.88 17 LYS B O 1
ATOM 2048 N N . ALA B 1 18 ? 6.125 6.008 17.156 1 71.81 18 ALA B N 1
ATOM 2049 C CA . ALA B 1 18 ? 4.703 6.219 16.875 1 71.81 18 ALA B CA 1
ATOM 2050 C C . ALA B 1 18 ? 4.254 5.426 15.656 1 71.81 18 ALA B C 1
ATOM 2052 O O . ALA B 1 18 ? 3.066 5.145 15.492 1 71.81 18 ALA B O 1
ATOM 2053 N N . TYR B 1 19 ? 5.215 4.973 14.836 1 77.94 19 TYR B N 1
ATOM 2054 C CA . TYR B 1 19 ? 4.898 4.258 13.609 1 77.94 19 TYR B CA 1
ATOM 2055 C C . TYR B 1 19 ? 5.367 2.809 13.688 1 77.94 19 TYR B C 1
ATOM 2057 O O . TYR B 1 19 ? 5.438 2.117 12.664 1 77.94 19 TYR B O 1
ATOM 2065 N N . LEU B 1 20 ? 5.574 2.379 14.852 1 80.38 20 LEU B N 1
ATOM 2066 C CA . LEU B 1 20 ? 6.109 1.043 15.086 1 80.38 20 LEU B CA 1
ATOM 2067 C C . LEU B 1 20 ? 5.18 -0.025 14.523 1 80.38 20 LEU B C 1
ATOM 2069 O O . LEU B 1 20 ? 5.633 -0.999 13.922 1 80.38 20 LEU B O 1
ATOM 2073 N N . PRO B 1 21 ? 3.891 0.188 14.672 1 81.31 21 PRO B N 1
ATOM 2074 C CA . PRO B 1 21 ? 3.01 -0.834 14.102 1 81.31 21 PRO B CA 1
ATOM 2075 C C . PRO B 1 21 ? 3.172 -0.983 12.594 1 81.31 21 PRO B C 1
ATOM 2077 O O . PRO B 1 21 ? 3.203 -2.104 12.078 1 81.31 21 PRO B O 1
ATOM 2080 N N . ALA B 1 22 ? 3.314 0.101 11.93 1 79.88 22 ALA B N 1
ATOM 2081 C CA . ALA B 1 22 ? 3.506 0.044 10.484 1 79.88 22 ALA B CA 1
ATOM 2082 C C . ALA B 1 22 ? 4.848 -0.596 10.133 1 79.88 22 ALA B C 1
ATOM 2084 O O . ALA B 1 22 ? 4.93 -1.413 9.211 1 79.88 22 ALA B O 1
ATOM 2085 N N . VAL B 1 23 ? 5.832 -0.266 10.914 1 77.94 23 VAL B N 1
ATOM 2086 C CA . VAL B 1 23 ? 7.172 -0.794 10.672 1 77.94 23 VAL B CA 1
ATOM 2087 C C . VAL B 1 23 ? 7.164 -2.312 10.844 1 77.94 23 VAL B C 1
ATOM 2089 O O . VAL B 1 23 ? 7.672 -3.041 9.984 1 77.94 23 VAL B O 1
ATOM 2092 N N . ILE B 1 24 ? 6.527 -2.707 11.852 1 81.31 24 ILE B N 1
ATOM 2093 C CA . ILE B 1 24 ? 6.465 -4.137 12.141 1 81.31 24 ILE B CA 1
ATOM 2094 C C . ILE B 1 24 ? 5.648 -4.844 11.062 1 81.31 24 ILE B C 1
ATOM 2096 O O . ILE B 1 24 ? 6.039 -5.906 10.578 1 81.31 24 ILE B O 1
ATOM 2100 N N . PHE B 1 25 ? 4.66 -4.285 10.742 1 84.31 25 PHE B N 1
ATOM 2101 C CA . PHE B 1 25 ? 3.783 -4.906 9.758 1 84.31 25 PHE B CA 1
ATOM 2102 C C . PHE B 1 25 ? 4.496 -5.062 8.422 1 84.31 25 PHE B C 1
ATOM 2104 O O . PHE B 1 25 ? 4.504 -6.148 7.836 1 84.31 25 PHE B O 1
ATOM 2111 N N . TYR B 1 26 ? 5.094 -4.062 7.918 1 79.06 26 TYR B N 1
ATOM 2112 C CA . TYR B 1 26 ? 5.676 -4.109 6.582 1 79.06 26 TYR B CA 1
ATOM 2113 C C . TYR B 1 26 ? 6.984 -4.891 6.582 1 79.06 26 TYR B C 1
ATOM 2115 O O . TYR B 1 26 ? 7.391 -5.43 5.555 1 79.06 26 TYR B O 1
ATOM 2123 N N . SER B 1 27 ? 7.629 -4.973 7.812 1 77.38 27 SER B N 1
ATOM 2124 C CA . SER B 1 27 ? 8.922 -5.645 7.871 1 77.38 27 SER B CA 1
ATOM 2125 C C . SER B 1 27 ? 8.758 -7.129 8.172 1 77.38 27 SER B C 1
ATOM 2127 O O . SER B 1 27 ? 9.594 -7.945 7.785 1 77.38 27 SER B O 1
ATOM 2129 N N . ILE B 1 28 ? 7.691 -7.414 8.812 1 82.44 28 ILE B N 1
ATOM 2130 C CA . ILE B 1 28 ? 7.559 -8.797 9.25 1 82.44 28 ILE B CA 1
ATOM 2131 C C . ILE B 1 28 ? 6.309 -9.422 8.625 1 82.44 28 ILE B C 1
ATOM 2133 O O . ILE B 1 28 ? 6.406 -10.336 7.812 1 82.44 28 ILE B O 1
ATOM 2137 N N . PHE B 1 29 ? 5.223 -8.805 8.828 1 81.31 29 PHE B N 1
ATOM 2138 C CA . PHE B 1 29 ? 3.951 -9.445 8.5 1 81.31 29 PHE B CA 1
ATOM 2139 C C . PHE B 1 29 ? 3.721 -9.445 6.992 1 81.31 29 PHE B C 1
ATOM 2141 O O . PHE B 1 29 ? 3.297 -10.461 6.426 1 81.31 29 PHE B O 1
ATOM 2148 N N . PHE B 1 30 ? 4.109 -8.359 6.414 1 79 30 PHE B N 1
ATOM 2149 C CA . PHE B 1 30 ? 3.854 -8.266 4.98 1 79 30 PHE B CA 1
ATOM 2150 C C . PHE B 1 30 ? 4.723 -9.258 4.211 1 79 30 PHE B C 1
ATOM 2152 O O . PHE B 1 30 ? 4.215 -10.039 3.404 1 79 30 PHE B O 1
ATOM 2159 N N . PRO B 1 31 ? 5.941 -9.242 4.52 1 75.25 31 PRO B N 1
ATOM 2160 C CA . PRO B 1 31 ? 6.777 -10.234 3.836 1 75.25 31 PRO B CA 1
ATOM 2161 C C . PRO B 1 31 ? 6.32 -11.664 4.098 1 75.25 31 PRO B C 1
ATOM 2163 O O . PRO B 1 31 ? 6.324 -12.492 3.182 1 75.25 31 PRO B O 1
ATOM 2166 N N . LEU B 1 32 ? 5.906 -11.961 5.309 1 77.56 32 LEU B N 1
ATOM 2167 C CA . LEU B 1 32 ? 5.422 -13.297 5.656 1 77.56 32 LEU B CA 1
ATOM 2168 C C . LEU B 1 32 ? 4.188 -13.656 4.836 1 77.56 32 LEU B C 1
ATOM 2170 O O . LEU B 1 32 ? 4.113 -14.742 4.254 1 77.56 32 LEU B O 1
ATOM 2174 N N . ALA B 1 33 ? 3.336 -12.727 4.82 1 77.12 33 ALA B N 1
ATOM 2175 C CA . ALA B 1 33 ? 2.09 -12.945 4.09 1 77.12 33 ALA B CA 1
ATOM 2176 C C . ALA B 1 33 ? 2.346 -13.094 2.594 1 77.12 33 ALA B C 1
ATOM 2178 O O . ALA B 1 33 ? 1.771 -13.969 1.942 1 77.12 33 ALA B O 1
ATOM 2179 N N . PHE B 1 34 ? 3.223 -12.297 2.121 1 74 34 PHE B N 1
ATOM 2180 C CA . PHE B 1 34 ? 3.533 -12.32 0.697 1 74 34 PHE B CA 1
ATOM 2181 C C . PHE B 1 34 ? 4.246 -13.617 0.322 1 74 34 PHE B C 1
ATOM 2183 O O . PHE B 1 34 ? 3.92 -14.242 -0.688 1 74 34 PHE B O 1
ATOM 2190 N N . MET B 1 35 ? 5.16 -14.008 1.118 1 72.5 35 MET B N 1
ATOM 2191 C CA . MET B 1 35 ? 5.918 -15.219 0.846 1 72.5 35 MET B CA 1
ATOM 2192 C C . MET B 1 35 ? 5.031 -16.453 0.958 1 72.5 35 MET B C 1
ATOM 2194 O O . MET B 1 35 ? 5.148 -17.391 0.158 1 72.5 35 MET B O 1
ATOM 2198 N N . PHE B 1 36 ? 4.133 -16.391 1.891 1 71.19 36 PHE B N 1
ATOM 2199 C CA . PHE B 1 36 ? 3.236 -17.531 2.066 1 71.19 36 PHE B CA 1
ATOM 2200 C C . PHE B 1 36 ? 2.195 -17.578 0.954 1 71.19 36 PHE B C 1
ATOM 2202 O O . PHE B 1 36 ? 1.875 -18.656 0.442 1 71.19 36 PHE B O 1
ATOM 2209 N N . SER B 1 37 ? 1.709 -16.406 0.613 1 71.12 37 SER B N 1
ATOM 2210 C CA . SER B 1 37 ? 0.656 -16.344 -0.395 1 71.12 37 SER B CA 1
ATOM 2211 C C . SER B 1 37 ? 1.197 -16.672 -1.782 1 71.12 37 SER B C 1
ATOM 2213 O O . SER B 1 37 ? 0.568 -17.422 -2.539 1 71.12 37 SER B O 1
ATOM 2215 N N . PHE B 1 38 ? 2.438 -16.234 -2.039 1 72.69 38 PHE B N 1
ATOM 2216 C CA . PHE B 1 38 ? 2.895 -16.344 -3.418 1 72.69 38 PHE B CA 1
ATOM 2217 C C . PHE B 1 38 ? 4.004 -17.375 -3.537 1 72.69 38 PHE B C 1
ATOM 2219 O O . PHE B 1 38 ? 4.262 -17.906 -4.625 1 72.69 38 PHE B O 1
ATOM 2226 N N . GLY B 1 39 ? 4.656 -17.688 -2.457 1 69.38 39 GLY B N 1
ATOM 2227 C CA . GLY B 1 39 ? 5.699 -18.703 -2.484 1 69.38 39 GLY B CA 1
ATOM 2228 C C . GLY B 1 39 ? 5.18 -20.078 -2.844 1 69.38 39 GLY B C 1
ATOM 2229 O O . GLY B 1 39 ? 5.879 -20.859 -3.496 1 69.38 39 GLY B O 1
ATOM 2230 N N . LEU B 1 40 ? 3.883 -20.297 -2.561 1 69.25 40 LEU B N 1
ATOM 2231 C CA . LEU B 1 40 ? 3.314 -21.625 -2.771 1 69.25 40 LEU B CA 1
ATOM 2232 C C . LEU B 1 40 ? 2.816 -21.781 -4.203 1 69.25 40 LEU B C 1
ATOM 2234 O O . LEU B 1 40 ? 2.643 -22.906 -4.688 1 69.25 40 LEU B O 1
ATOM 2238 N N . ILE B 1 41 ? 2.645 -20.688 -4.816 1 69.44 41 ILE B N 1
ATOM 2239 C CA . ILE B 1 41 ? 2.027 -20.781 -6.137 1 69.44 41 ILE B CA 1
ATOM 2240 C C . ILE B 1 41 ? 3.049 -20.406 -7.211 1 69.44 41 ILE B C 1
ATOM 2242 O O . ILE B 1 41 ? 2.756 -20.469 -8.406 1 69.44 41 ILE B O 1
ATOM 2246 N N . THR B 1 42 ? 4.27 -20.047 -6.699 1 71.31 42 THR B N 1
ATOM 2247 C CA . THR B 1 42 ? 5.324 -19.625 -7.609 1 71.31 42 THR B CA 1
ATOM 2248 C C . THR B 1 42 ? 6.285 -20.781 -7.891 1 71.31 42 THR B C 1
ATOM 2250 O O . THR B 1 42 ? 6.508 -21.625 -7.027 1 71.31 42 THR B O 1
ATOM 2253 N N . PHE B 1 43 ? 6.777 -20.781 -9.102 1 74.25 43 PHE B N 1
ATOM 2254 C CA . PHE B 1 43 ? 7.773 -21.781 -9.477 1 74.25 43 PHE B CA 1
ATOM 2255 C C . PHE B 1 43 ? 9.008 -21.656 -8.594 1 74.25 43 PHE B C 1
ATOM 2257 O O . PHE B 1 43 ? 9.461 -20.562 -8.297 1 74.25 43 PHE B O 1
ATOM 2264 N N . SER B 1 44 ? 9.57 -22.781 -8.188 1 75.5 44 SER B N 1
ATOM 2265 C CA . SER B 1 44 ? 10.695 -22.844 -7.254 1 75.5 44 SER B CA 1
ATOM 2266 C C . SER B 1 44 ? 11.883 -22.047 -7.773 1 75.5 44 SER B C 1
ATOM 2268 O O . SER B 1 44 ? 12.594 -21.391 -6.996 1 75.5 44 SER B O 1
ATOM 2270 N N . LYS B 1 45 ? 12.031 -22 -9.078 1 81.31 45 LYS B N 1
ATOM 2271 C CA . LYS B 1 45 ? 13.195 -21.359 -9.68 1 81.31 45 LYS B CA 1
ATOM 2272 C C . LYS B 1 45 ? 13.148 -19.844 -9.492 1 81.31 45 LYS B C 1
ATOM 2274 O O . LYS B 1 45 ? 14.172 -19.156 -9.578 1 81.31 45 LYS B O 1
ATOM 2279 N N . TYR B 1 46 ? 12.047 -19.328 -9.102 1 83.31 46 TYR B N 1
ATOM 2280 C CA . TYR B 1 46 ? 11.891 -17.875 -9.016 1 83.31 46 TYR B CA 1
ATOM 2281 C C . TYR B 1 46 ? 11.688 -17.438 -7.57 1 83.31 46 TYR B C 1
ATOM 2283 O O . TYR B 1 46 ? 11.406 -16.266 -7.305 1 83.31 46 TYR B O 1
ATOM 2291 N N . LEU B 1 47 ? 12.039 -18.297 -6.656 1 84.38 47 LEU B N 1
ATOM 2292 C CA . LEU B 1 47 ? 11.766 -18 -5.258 1 84.38 47 LEU B CA 1
ATOM 2293 C C . LEU B 1 47 ? 12.75 -16.953 -4.727 1 84.38 47 LEU B C 1
ATOM 2295 O O . LEU B 1 47 ? 12.422 -16.188 -3.818 1 84.38 47 LEU B O 1
ATOM 2299 N N . VAL B 1 48 ? 13.93 -16.938 -5.367 1 89.75 48 VAL B N 1
ATOM 2300 C CA . VAL B 1 48 ? 14.93 -15.977 -4.93 1 89.75 48 VAL B CA 1
ATOM 2301 C C . VAL B 1 48 ? 14.422 -14.555 -5.191 1 89.75 48 VAL B C 1
ATOM 2303 O O . VAL B 1 48 ? 14.688 -13.641 -4.41 1 89.75 48 VAL B O 1
ATOM 2306 N N . TYR B 1 49 ? 13.609 -14.344 -6.18 1 88.06 49 TYR B N 1
ATOM 2307 C CA . TYR B 1 49 ? 13.047 -13.031 -6.508 1 88.06 49 TYR B CA 1
ATOM 2308 C C . TYR B 1 49 ? 12.039 -12.594 -5.457 1 88.06 49 TYR B C 1
ATOM 2310 O O . TYR B 1 49 ? 11.82 -11.398 -5.258 1 88.06 49 TYR B O 1
ATOM 2318 N N . PHE B 1 50 ? 11.5 -13.469 -4.754 1 83.94 50 PHE B N 1
ATOM 2319 C CA . PHE B 1 50 ? 10.5 -13.117 -3.746 1 83.94 50 PHE B CA 1
ATOM 2320 C C . PHE B 1 50 ? 11.164 -12.5 -2.521 1 83.94 50 PHE B C 1
ATOM 2322 O O . PHE B 1 50 ? 10.648 -11.531 -1.952 1 83.94 50 PHE B O 1
ATOM 2329 N N . ILE B 1 51 ? 12.289 -13.062 -2.225 1 87.56 51 ILE B N 1
ATOM 2330 C CA . ILE B 1 51 ? 12.969 -12.508 -1.059 1 87.56 51 ILE B CA 1
ATOM 2331 C C . ILE B 1 51 ? 13.656 -11.203 -1.437 1 87.56 51 ILE B C 1
ATOM 2333 O O . ILE B 1 51 ? 13.578 -10.219 -0.701 1 87.56 51 ILE B O 1
ATOM 2337 N N . SER B 1 52 ? 14.352 -11.289 -2.578 1 92.5 52 SER B N 1
ATOM 2338 C CA . SER B 1 52 ? 15.023 -10.078 -3.033 1 92.5 52 SER B CA 1
ATOM 2339 C C . SER B 1 52 ? 14.023 -8.953 -3.275 1 92.5 52 SER B C 1
ATOM 2341 O O . SER B 1 52 ? 14.273 -7.797 -2.914 1 92.5 52 SER B O 1
ATOM 2343 N N . GLY B 1 53 ? 12.93 -9.32 -3.873 1 89.81 53 GLY B N 1
ATOM 2344 C CA . GLY B 1 53 ? 11.883 -8.344 -4.113 1 89.81 53 GLY B CA 1
ATOM 2345 C C . GLY B 1 53 ? 11.266 -7.805 -2.836 1 89.81 53 GLY B C 1
ATOM 2346 O O . GLY B 1 53 ? 10.953 -6.617 -2.744 1 89.81 53 GLY B O 1
ATOM 2347 N N . THR B 1 54 ? 11.102 -8.633 -1.855 1 87.31 54 THR B N 1
ATOM 2348 C CA . THR B 1 54 ? 10.539 -8.227 -0.572 1 87.31 54 THR B CA 1
ATOM 2349 C C . THR B 1 54 ? 11.461 -7.23 0.127 1 87.31 54 THR B C 1
ATOM 2351 O O . THR B 1 54 ? 10.992 -6.254 0.714 1 87.31 54 THR B O 1
ATOM 2354 N N . ILE B 1 55 ? 12.672 -7.441 0.047 1 92.94 55 ILE B N 1
ATOM 2355 C CA . ILE B 1 55 ? 13.633 -6.512 0.63 1 92.94 55 ILE B CA 1
ATOM 2356 C C . ILE B 1 55 ? 13.578 -5.18 -0.115 1 92.94 55 ILE B C 1
ATOM 2358 O O . ILE B 1 55 ? 13.547 -4.113 0.505 1 92.94 55 ILE B O 1
ATOM 2362 N N . THR B 1 56 ? 13.562 -5.293 -1.431 1 94.69 56 THR B N 1
ATOM 2363 C CA . THR B 1 56 ? 13.461 -4.094 -2.26 1 94.69 56 THR B CA 1
ATOM 2364 C C . THR B 1 56 ? 12.195 -3.312 -1.935 1 94.69 56 THR B C 1
ATOM 2366 O O . THR B 1 56 ? 12.227 -2.088 -1.794 1 94.69 56 THR B O 1
ATOM 2369 N N . PHE B 1 57 ? 11.148 -4 -1.812 1 90.06 57 PHE B N 1
ATOM 2370 C CA . PHE B 1 57 ? 9.875 -3.387 -1.459 1 90.06 57 PHE B CA 1
ATOM 2371 C C . PHE B 1 57 ? 9.961 -2.697 -0.103 1 90.06 57 PHE B C 1
ATOM 2373 O O . PHE B 1 57 ? 9.484 -1.569 0.058 1 90.06 57 PHE B O 1
ATOM 2380 N N . TYR B 1 58 ? 10.516 -3.346 0.83 1 89.69 58 TYR B N 1
ATOM 2381 C CA . TYR B 1 58 ? 10.609 -2.816 2.186 1 89.69 58 TYR B CA 1
ATOM 2382 C C . TYR B 1 58 ? 11.422 -1.526 2.211 1 89.69 58 TYR B C 1
ATOM 2384 O O . TYR B 1 58 ? 11.062 -0.576 2.912 1 89.69 58 TYR B O 1
ATOM 2392 N N . ILE B 1 59 ? 12.453 -1.557 1.467 1 93.5 59 ILE B N 1
ATOM 2393 C CA . ILE B 1 59 ? 13.281 -0.354 1.419 1 93.5 59 ILE B CA 1
ATOM 2394 C C . ILE B 1 59 ? 12.516 0.771 0.726 1 93.5 59 ILE B C 1
ATOM 2396 O O . ILE B 1 59 ? 12.531 1.916 1.182 1 93.5 59 ILE B O 1
ATOM 2400 N N . SER B 1 60 ? 11.828 0.457 -0.341 1 91.69 60 SER B N 1
ATOM 2401 C CA . SER B 1 60 ? 11.062 1.46 -1.075 1 91.69 60 SER B CA 1
ATOM 2402 C C . SER B 1 60 ? 9.984 2.09 -0.195 1 91.69 60 SER B C 1
ATOM 2404 O O . SER B 1 60 ? 9.828 3.312 -0.174 1 91.69 60 SER B O 1
ATOM 2406 N N . ILE B 1 61 ? 9.328 1.224 0.561 1 86.94 61 ILE B N 1
ATOM 2407 C CA . ILE B 1 61 ? 8.258 1.721 1.421 1 86.94 61 ILE B CA 1
ATOM 2408 C C . ILE B 1 61 ? 8.852 2.309 2.697 1 86.94 61 ILE B C 1
ATOM 2410 O O . ILE B 1 61 ? 8.492 3.416 3.105 1 86.94 61 ILE B O 1
ATOM 2414 N N . GLY B 1 62 ? 9.742 1.638 3.268 1 88.5 62 GLY B N 1
ATOM 2415 C CA . GLY B 1 62 ? 10.266 1.978 4.582 1 88.5 62 GLY B CA 1
ATOM 2416 C C . GLY B 1 62 ? 11.156 3.203 4.57 1 88.5 62 GLY B C 1
ATOM 2417 O O . GLY B 1 62 ? 11.234 3.928 5.566 1 88.5 62 GLY B O 1
ATOM 2418 N N . VAL B 1 63 ? 11.797 3.379 3.475 1 94.06 63 VAL B N 1
ATOM 2419 C CA . VAL B 1 63 ? 12.719 4.512 3.445 1 94.06 63 VAL B CA 1
ATOM 2420 C C . VAL B 1 63 ? 12.133 5.633 2.59 1 94.06 63 VAL B C 1
ATOM 2422 O O . VAL B 1 63 ? 11.953 6.754 3.068 1 94.06 63 VAL B O 1
ATOM 2425 N N . PHE B 1 64 ? 11.734 5.312 1.39 1 96.12 64 PHE B N 1
ATOM 2426 C CA . PHE B 1 64 ? 11.25 6.336 0.471 1 96.12 64 PHE B CA 1
ATOM 2427 C C . PHE B 1 64 ? 9.953 6.957 0.985 1 96.12 64 PHE B C 1
ATOM 2429 O O . PHE B 1 64 ? 9.898 8.164 1.241 1 96.12 64 PHE B O 1
ATOM 2436 N N . VAL B 1 65 ? 9.008 6.129 1.181 1 91.44 65 VAL B N 1
ATOM 2437 C CA . VAL B 1 65 ? 7.695 6.629 1.562 1 91.44 65 VAL B CA 1
ATOM 2438 C C . VAL B 1 65 ? 7.766 7.262 2.949 1 91.44 65 VAL B C 1
ATOM 2440 O O . VAL B 1 65 ? 7.25 8.359 3.164 1 91.44 65 VAL B O 1
ATOM 2443 N N . SER B 1 66 ? 8.469 6.664 3.852 1 90.75 66 SER B N 1
ATOM 2444 C CA . SER B 1 66 ? 8.547 7.164 5.219 1 90.75 66 SER B CA 1
ATOM 2445 C C . SER B 1 66 ? 9.281 8.5 5.277 1 90.75 66 SER B C 1
ATOM 2447 O O . SER B 1 66 ? 8.852 9.422 5.965 1 90.75 66 SER B O 1
ATOM 2449 N N . THR B 1 67 ? 10.352 8.57 4.582 1 94.19 67 THR B N 1
ATOM 2450 C CA . THR B 1 67 ? 11.102 9.828 4.562 1 94.19 67 THR B CA 1
ATOM 2451 C C . THR B 1 67 ? 10.258 10.945 3.953 1 94.19 67 THR B C 1
ATOM 2453 O O . THR B 1 67 ? 10.203 12.047 4.5 1 94.19 67 THR B O 1
ATOM 2456 N N . THR B 1 68 ? 9.617 10.625 2.861 1 95.56 68 THR B N 1
ATOM 2457 C CA . THR B 1 68 ? 8.789 11.602 2.156 1 95.56 68 THR B CA 1
ATOM 2458 C C . THR B 1 68 ? 7.672 12.117 3.057 1 95.56 68 THR B C 1
ATOM 2460 O O . THR B 1 68 ? 7.5 13.328 3.207 1 95.56 68 THR B O 1
ATOM 2463 N N . GLN B 1 69 ? 7.027 11.227 3.703 1 88.88 69 GLN B N 1
ATOM 2464 C CA . GLN B 1 69 ? 5.852 11.602 4.48 1 88.88 69 GLN B CA 1
ATOM 2465 C C . GLN B 1 69 ? 6.254 12.281 5.793 1 88.88 69 GLN B C 1
ATOM 2467 O O . GLN B 1 69 ? 5.582 13.203 6.25 1 88.88 69 GLN B O 1
ATOM 2472 N N . THR B 1 70 ? 7.332 11.812 6.391 1 89.88 70 THR B N 1
ATOM 2473 C CA . THR B 1 70 ? 7.805 12.445 7.621 1 89.88 70 THR B CA 1
ATOM 2474 C C . THR B 1 70 ? 8.25 13.875 7.359 1 89.88 70 THR B C 1
ATOM 2476 O O . THR B 1 70 ? 7.883 14.789 8.094 1 89.88 70 THR B O 1
ATOM 2479 N N . LEU B 1 71 ? 8.969 14.016 6.328 1 93.69 71 LEU B N 1
ATOM 2480 C CA . LEU B 1 71 ? 9.43 15.359 5.977 1 93.69 71 LEU B CA 1
ATOM 2481 C C . LEU B 1 71 ? 8.25 16.281 5.707 1 93.69 71 LEU B C 1
ATOM 2483 O O . LEU B 1 71 ? 8.227 17.422 6.188 1 93.69 71 LEU B O 1
ATOM 2487 N N . SER B 1 72 ? 7.297 15.812 4.98 1 91.25 72 SER B N 1
ATOM 2488 C CA . SER B 1 72 ? 6.125 16.609 4.637 1 91.25 72 SER B CA 1
ATOM 2489 C C . SER B 1 72 ? 5.281 16.906 5.867 1 91.25 72 SER B C 1
ATOM 2491 O O . SER B 1 72 ? 4.746 18.016 6.008 1 91.25 72 SER B O 1
ATOM 2493 N N . SER B 1 73 ? 5.172 15.945 6.738 1 87.69 73 SER B N 1
ATOM 2494 C CA . SER B 1 73 ? 4.406 16.141 7.969 1 87.69 73 SER B CA 1
ATOM 2495 C C . SER B 1 73 ? 5.062 17.172 8.875 1 87.69 73 SER B C 1
ATOM 2497 O O . SER B 1 73 ? 4.375 18 9.484 1 87.69 73 SER B O 1
ATOM 2499 N N . GLU B 1 74 ? 6.383 17.109 8.961 1 89.75 74 GLU B N 1
ATOM 2500 C CA . GLU B 1 74 ? 7.125 18.078 9.758 1 89.75 74 GLU B CA 1
ATOM 2501 C C . GLU B 1 74 ? 6.949 19.5 9.211 1 89.75 74 GLU B C 1
ATOM 2503 O O . GLU B 1 74 ? 6.859 20.453 9.977 1 89.75 74 GLU B O 1
ATOM 2508 N N . ARG B 1 75 ? 6.848 19.547 7.953 1 91 75 ARG B N 1
ATOM 2509 C CA . ARG B 1 75 ? 6.637 20.859 7.328 1 91 75 ARG B CA 1
ATOM 2510 C C . ARG B 1 75 ? 5.219 21.359 7.578 1 91 75 ARG B C 1
ATOM 2512 O O . ARG B 1 75 ? 5.016 22.531 7.898 1 91 75 ARG B O 1
ATOM 2519 N N . ARG B 1 76 ? 4.355 20.469 7.449 1 85.56 76 ARG B N 1
ATOM 2520 C CA . ARG B 1 76 ? 2.951 20.828 7.625 1 85.56 76 ARG B CA 1
ATOM 2521 C C . ARG B 1 76 ? 2.682 21.297 9.047 1 85.56 76 ARG B C 1
ATOM 2523 O O . ARG B 1 76 ? 1.907 22.234 9.266 1 85.56 76 ARG B O 1
ATOM 2530 N N . GLU B 1 77 ? 3.291 20.672 10 1 87.88 77 GLU B N 1
ATOM 2531 C CA . GLU B 1 77 ? 3.078 20.984 11.414 1 87.88 77 GLU B CA 1
ATOM 2532 C C . GLU B 1 77 ? 3.92 22.188 11.844 1 87.88 77 GLU B C 1
ATOM 2534 O O . GLU B 1 77 ? 3.811 22.641 12.984 1 87.88 77 GLU B O 1
ATOM 2539 N N . GLY B 1 78 ? 4.805 22.672 11.031 1 90.25 78 GLY B N 1
ATOM 2540 C CA . GLY B 1 78 ? 5.633 23.828 11.336 1 90.25 78 GLY B CA 1
ATOM 2541 C C . GLY B 1 78 ? 6.898 23.469 12.094 1 90.25 78 GLY B C 1
ATOM 2542 O O . GLY B 1 78 ? 7.715 24.344 12.391 1 90.25 78 GLY B O 1
ATOM 2543 N N . ARG B 1 79 ? 7.082 22.25 12.367 1 90.75 79 ARG B N 1
ATOM 2544 C CA . ARG B 1 79 ? 8.258 21.812 13.117 1 90.75 79 ARG B CA 1
ATOM 2545 C C . ARG B 1 79 ? 9.531 21.984 12.289 1 90.75 79 ARG B C 1
ATOM 2547 O O . ARG B 1 79 ? 10.586 22.312 12.836 1 90.75 79 ARG B O 1
ATOM 2554 N N . PHE B 1 80 ? 9.383 21.797 11.062 1 90.38 80 PHE B N 1
ATOM 2555 C CA . PHE B 1 80 ? 10.523 21.953 10.164 1 90.38 80 PHE B CA 1
ATOM 2556 C C . PHE B 1 80 ? 11.062 23.375 10.219 1 90.38 80 PHE B C 1
ATOM 2558 O O . PHE B 1 80 ? 12.266 23.594 10.359 1 90.38 80 PHE B O 1
ATOM 2565 N N . SER B 1 81 ? 10.195 24.328 10.234 1 89.81 81 SER B N 1
ATOM 2566 C CA . SER B 1 81 ? 10.586 25.734 10.281 1 89.81 81 SER B CA 1
ATOM 2567 C C . SER B 1 81 ? 11.141 26.109 11.648 1 89.81 81 SER B C 1
ATOM 2569 O O . SER B 1 81 ? 12.07 26.906 11.742 1 89.81 81 SER B O 1
ATOM 2571 N N . LEU B 1 82 ? 10.625 25.469 12.656 1 90.81 82 LEU B N 1
ATOM 2572 C CA . LEU B 1 82 ? 11.078 25.75 14.016 1 90.81 82 LEU B CA 1
ATOM 2573 C C . LEU B 1 82 ? 12.508 25.266 14.227 1 90.81 82 LEU B C 1
ATOM 2575 O O . LEU B 1 82 ? 13.32 25.969 14.836 1 90.81 82 LEU B O 1
ATOM 2579 N N . ILE B 1 83 ? 12.766 24.141 13.695 1 90.31 83 ILE B N 1
ATOM 2580 C CA . ILE B 1 83 ? 14.094 23.562 13.867 1 90.31 83 ILE B CA 1
ATOM 2581 C C . ILE B 1 83 ? 15.109 24.344 13.055 1 90.31 83 ILE B C 1
ATOM 2583 O O . ILE B 1 83 ? 16.203 24.641 13.531 1 90.31 83 ILE B O 1
ATOM 2587 N N . VAL B 1 84 ? 14.727 24.766 11.891 1 88.94 84 VAL B N 1
ATOM 2588 C CA . VAL B 1 84 ? 15.609 25.547 11.039 1 88.94 84 VAL B CA 1
ATOM 2589 C C . VAL B 1 84 ? 15.844 26.922 11.672 1 88.94 84 VAL B C 1
ATOM 2591 O O . VAL B 1 84 ? 16.969 27.453 11.633 1 88.94 84 VAL B O 1
ATOM 2594 N N . ALA B 1 85 ? 14.812 27.453 12.281 1 91.12 85 ALA B N 1
ATOM 2595 C CA . ALA B 1 85 ? 14.914 28.75 12.945 1 91.12 85 ALA B CA 1
ATOM 2596 C C . ALA B 1 85 ? 15.844 28.672 14.156 1 91.12 85 ALA B C 1
ATOM 2598 O O . ALA B 1 85 ? 16.406 29.688 14.578 1 91.12 85 ALA B O 1
ATOM 2599 N N . SER B 1 86 ? 16.016 27.516 14.656 1 91.5 86 SER B N 1
ATOM 2600 C CA . SER B 1 86 ? 16.891 27.344 15.812 1 91.5 86 SER B CA 1
ATOM 2601 C C . SER B 1 86 ? 18.359 27.25 15.391 1 91.5 86 SER B C 1
ATOM 2603 O O . SER B 1 86 ? 19.234 27.062 16.234 1 91.5 86 SER B O 1
ATOM 2605 N N . GLY B 1 87 ? 18.688 27.234 14.172 1 91.19 87 GLY B N 1
ATOM 2606 C CA . GLY B 1 87 ? 20.062 27.297 13.695 1 91.19 87 GLY B CA 1
ATOM 2607 C C . GLY B 1 87 ? 20.5 26.062 12.945 1 91.19 87 GLY B C 1
ATOM 2608 O O . GLY B 1 87 ? 21.656 25.953 12.531 1 91.19 87 GLY B O 1
ATOM 2609 N N . ILE B 1 88 ? 19.594 25.188 12.812 1 91.12 88 ILE B N 1
ATOM 2610 C CA . ILE B 1 88 ? 19.906 23.953 12.086 1 91.12 88 ILE B CA 1
ATOM 2611 C C . ILE B 1 88 ? 19.562 24.125 10.609 1 91.12 88 ILE B C 1
ATOM 2613 O O . ILE B 1 88 ? 18.484 24.641 10.266 1 91.12 88 ILE B O 1
ATOM 2617 N N . SER B 1 89 ? 20.484 23.719 9.797 1 90.81 89 SER B N 1
ATOM 2618 C CA . SER B 1 89 ? 20.234 23.875 8.367 1 90.81 89 SER B CA 1
ATOM 2619 C C . SER B 1 89 ? 19.141 22.938 7.891 1 90.81 89 SER B C 1
ATOM 2621 O O . SER B 1 89 ? 18.938 21.859 8.477 1 90.81 89 SER B O 1
ATOM 2623 N N . ARG B 1 90 ? 18.484 23.281 6.84 1 91.62 90 ARG B N 1
ATOM 2624 C CA . ARG B 1 90 ? 17.438 22.469 6.238 1 91.62 90 ARG B CA 1
ATOM 2625 C C . ARG B 1 90 ? 17.984 21.109 5.797 1 91.62 90 ARG B C 1
ATOM 2627 O O . ARG B 1 90 ? 17.312 20.078 5.965 1 91.62 90 ARG B O 1
ATOM 2634 N N . GLU B 1 91 ? 19.156 21.094 5.293 1 91.12 91 GLU B N 1
ATOM 2635 C CA . GLU B 1 91 ? 19.797 19.891 4.789 1 91.12 91 GLU B CA 1
ATOM 2636 C C . GLU B 1 91 ? 20.062 18.891 5.914 1 91.12 91 GLU B C 1
ATOM 2638 O O . GLU B 1 91 ? 19.781 17.703 5.781 1 91.12 91 GLU B O 1
ATOM 2643 N N . LEU B 1 92 ? 20.531 19.406 6.984 1 91.38 92 LEU B N 1
ATOM 2644 C CA . LEU B 1 92 ? 20.875 18.547 8.109 1 91.38 92 LEU B CA 1
ATOM 2645 C C . LEU B 1 92 ? 19.625 17.922 8.719 1 91.38 92 LEU B C 1
ATOM 2647 O O . LEU B 1 92 ? 19.656 16.75 9.133 1 91.38 92 LEU B O 1
ATOM 2651 N N . TYR B 1 93 ? 18.609 18.688 8.758 1 93 93 TYR B N 1
ATOM 2652 C CA . TYR B 1 93 ? 17.375 18.156 9.328 1 93 93 TYR B CA 1
ATOM 2653 C C . TYR B 1 93 ? 16.781 17.078 8.43 1 93 93 TYR B C 1
ATOM 2655 O O . TYR B 1 93 ? 16.391 16.016 8.898 1 93 93 TYR B O 1
ATOM 2663 N N . ALA B 1 94 ? 16.75 17.359 7.156 1 93.88 94 ALA B N 1
ATOM 2664 C CA . ALA B 1 94 ? 16.25 16.375 6.203 1 93.88 94 ALA B CA 1
ATOM 2665 C C . ALA B 1 94 ? 17.078 15.094 6.246 1 93.88 94 ALA B C 1
ATOM 2667 O O . ALA B 1 94 ? 16.516 13.984 6.223 1 93.88 94 ALA B O 1
ATOM 2668 N N . ILE B 1 95 ? 18.344 15.25 6.371 1 94.56 95 ILE B N 1
ATOM 2669 C CA . ILE B 1 95 ? 19.25 14.102 6.395 1 94.56 95 ILE B CA 1
ATOM 2670 C C . ILE B 1 95 ? 19.047 13.312 7.684 1 94.56 95 ILE B C 1
ATOM 2672 O O . ILE B 1 95 ? 19.125 12.078 7.68 1 94.56 95 ILE B O 1
ATOM 2676 N N . SER B 1 96 ? 18.781 14.023 8.773 1 94.19 96 SER B N 1
ATOM 2677 C CA . SER B 1 96 ? 18.531 13.328 10.031 1 94.19 96 SER B CA 1
ATOM 2678 C C . SER B 1 96 ? 17.297 12.445 9.945 1 94.19 96 SER B C 1
ATOM 2680 O O . SER B 1 96 ? 17.281 11.344 10.492 1 94.19 96 SER B O 1
ATOM 2682 N N . ILE B 1 97 ? 16.312 12.938 9.234 1 94.06 97 ILE B N 1
ATOM 2683 C CA . ILE B 1 97 ? 15.094 12.164 9.023 1 94.06 97 ILE B CA 1
ATOM 2684 C C . ILE B 1 97 ? 15.406 10.93 8.18 1 94.06 97 ILE B C 1
ATOM 2686 O O . ILE B 1 97 ? 15.023 9.812 8.531 1 94.06 97 ILE B O 1
ATOM 2690 N N . ALA B 1 98 ? 16.141 11.117 7.16 1 95.5 98 ALA B N 1
ATOM 2691 C CA . ALA B 1 98 ? 16.5 10.039 6.242 1 95.5 98 ALA B CA 1
ATOM 2692 C C . ALA B 1 98 ? 17.344 8.977 6.945 1 95.5 98 ALA B C 1
ATOM 2694 O O . ALA B 1 98 ? 17.125 7.777 6.754 1 95.5 98 ALA B O 1
ATOM 2695 N N . ILE B 1 99 ? 18.25 9.398 7.73 1 95.69 99 ILE B N 1
ATOM 2696 C CA . ILE B 1 99 ? 19.141 8.477 8.43 1 95.69 99 ILE B CA 1
ATOM 2697 C C . ILE B 1 99 ? 18.344 7.648 9.43 1 95.69 99 ILE B C 1
ATOM 2699 O O . ILE B 1 99 ? 18.531 6.438 9.539 1 95.69 99 ILE B O 1
ATOM 2703 N N . ALA B 1 100 ? 17.484 8.297 10.125 1 93.62 100 ALA B N 1
ATOM 2704 C CA . ALA B 1 100 ? 16.672 7.586 11.102 1 93.62 100 ALA B CA 1
ATOM 2705 C C . ALA B 1 100 ? 15.82 6.508 10.438 1 93.62 100 ALA B C 1
ATOM 2707 O O . ALA B 1 100 ? 15.742 5.379 10.922 1 93.62 100 ALA B O 1
ATOM 2708 N N . GLN B 1 101 ? 15.242 6.848 9.312 1 92.62 101 GLN B N 1
ATOM 2709 C CA . GLN B 1 101 ? 14.438 5.879 8.578 1 92.62 101 GLN B CA 1
ATOM 2710 C C . GLN B 1 101 ? 15.305 4.754 8.016 1 92.62 101 GLN B C 1
ATOM 2712 O O . GLN B 1 101 ? 14.898 3.592 8.016 1 92.62 101 GLN B O 1
ATOM 2717 N N . GLY B 1 102 ? 16.469 5.145 7.559 1 95.25 102 GLY B N 1
ATOM 2718 C CA . GLY B 1 102 ? 17.391 4.164 7.016 1 95.25 102 GLY B CA 1
ATOM 2719 C C . GLY B 1 102 ? 17.875 3.154 8.047 1 95.25 102 GLY B C 1
ATOM 2720 O O . GLY B 1 102 ? 17.906 1.953 7.773 1 95.25 102 GLY B O 1
ATOM 2721 N N . ILE B 1 103 ? 18.141 3.639 9.164 1 94.25 103 ILE B N 1
ATOM 2722 C CA . ILE B 1 103 ? 18.609 2.764 10.234 1 94.25 103 ILE B CA 1
ATOM 2723 C C . ILE B 1 103 ? 17.484 1.824 10.656 1 94.25 103 ILE B C 1
ATOM 2725 O O . ILE B 1 103 ? 17.703 0.626 10.844 1 94.25 103 ILE B O 1
ATOM 2729 N N . SER B 1 104 ? 16.359 2.375 10.781 1 90.44 104 SER B N 1
ATOM 2730 C CA . SER B 1 104 ? 15.211 1.564 11.164 1 90.44 104 SER B CA 1
ATOM 2731 C C . SER B 1 104 ? 14.953 0.451 10.156 1 90.44 104 SER B C 1
ATOM 2733 O O . SER B 1 104 ? 14.625 -0.674 10.531 1 90.44 104 SER B O 1
ATOM 2735 N N . THR B 1 105 ? 15.133 0.774 8.906 1 91.62 105 THR B N 1
ATOM 2736 C CA . THR B 1 105 ? 14.938 -0.201 7.844 1 91.62 105 THR B CA 1
ATOM 2737 C C . THR B 1 105 ? 16.062 -1.235 7.84 1 91.62 105 THR B C 1
ATOM 2739 O O . THR B 1 105 ? 15.805 -2.43 7.66 1 91.62 105 THR B O 1
ATOM 2742 N N . LEU B 1 106 ? 17.25 -0.768 8.078 1 94.19 106 LEU B N 1
ATOM 2743 C CA . LEU B 1 106 ? 18.422 -1.634 8.062 1 94.19 106 LEU B CA 1
ATOM 2744 C C . LEU B 1 106 ? 18.312 -2.709 9.141 1 94.19 106 LEU B C 1
ATOM 2746 O O . LEU B 1 106 ? 18.688 -3.859 8.914 1 94.19 106 LEU B O 1
ATOM 2750 N N . ILE B 1 107 ? 17.75 -2.367 10.203 1 92 107 ILE B N 1
ATOM 2751 C CA . ILE B 1 107 ? 17.656 -3.26 11.359 1 92 107 ILE B CA 1
ATOM 2752 C C . ILE B 1 107 ? 16.734 -4.434 11.023 1 92 107 ILE B C 1
ATOM 2754 O O . ILE B 1 107 ? 16.953 -5.551 11.5 1 92 107 ILE B O 1
ATOM 2758 N N . MET B 1 108 ? 15.836 -4.258 10.094 1 90.12 108 MET B N 1
ATOM 2759 C CA . MET B 1 108 ? 14.828 -5.281 9.836 1 90.12 108 MET B CA 1
ATOM 2760 C C . MET B 1 108 ? 15.258 -6.191 8.688 1 90.12 108 MET B C 1
ATOM 2762 O O . MET B 1 108 ? 14.656 -7.242 8.469 1 90.12 108 MET B O 1
ATOM 2766 N N . ILE B 1 109 ? 16.344 -5.863 7.98 1 93.94 109 ILE B N 1
ATOM 2767 C CA . ILE B 1 109 ? 16.766 -6.625 6.809 1 93.94 109 ILE B CA 1
ATOM 2768 C C . ILE B 1 109 ? 17.172 -8.039 7.227 1 93.94 109 ILE B C 1
ATOM 2770 O O . ILE B 1 109 ? 16.75 -9.016 6.605 1 93.94 109 ILE B O 1
ATOM 2774 N N . PRO B 1 110 ? 17.922 -8.18 8.336 1 94.56 110 PRO B N 1
ATOM 2775 C CA . PRO B 1 110 ? 18.266 -9.539 8.766 1 94.56 110 PRO B CA 1
ATOM 2776 C C . PRO B 1 110 ? 17.031 -10.383 9.078 1 94.56 110 PRO B C 1
ATOM 2778 O O . PRO B 1 110 ? 17.031 -11.594 8.852 1 94.56 110 PRO B O 1
ATOM 2781 N N . VAL B 1 111 ? 16.062 -9.734 9.586 1 90.81 111 VAL B N 1
ATOM 2782 C CA . VAL B 1 111 ? 14.828 -10.445 9.914 1 90.81 111 VAL B CA 1
ATOM 2783 C C . VAL B 1 111 ? 14.203 -11.016 8.648 1 90.81 111 VAL B C 1
ATOM 2785 O O . VAL B 1 111 ? 13.789 -12.18 8.617 1 90.81 111 VAL B O 1
ATOM 2788 N N . ILE B 1 112 ? 14.18 -10.266 7.586 1 90.38 112 ILE B N 1
ATOM 2789 C CA . ILE B 1 112 ? 13.602 -10.695 6.32 1 90.38 112 ILE B CA 1
ATOM 2790 C C . ILE B 1 112 ? 14.43 -11.844 5.742 1 90.38 112 ILE B C 1
ATOM 2792 O O . ILE B 1 112 ? 13.883 -12.828 5.242 1 90.38 112 ILE B O 1
ATOM 2796 N N . VAL B 1 113 ? 15.75 -11.742 5.863 1 93.69 113 VAL B N 1
ATOM 2797 C CA . VAL B 1 113 ? 16.656 -12.758 5.336 1 93.69 113 VAL B CA 1
ATOM 2798 C C . VAL B 1 113 ? 16.453 -14.078 6.082 1 93.69 113 VAL B C 1
ATOM 2800 O O . VAL B 1 113 ? 16.391 -15.141 5.469 1 93.69 113 VAL B O 1
ATOM 2803 N N . ILE B 1 114 ? 16.328 -13.961 7.344 1 92.94 114 ILE B N 1
ATOM 2804 C CA . ILE B 1 114 ? 16.141 -15.148 8.172 1 92.94 114 ILE B CA 1
ATOM 2805 C C . ILE B 1 114 ? 14.797 -15.805 7.844 1 92.94 114 ILE B C 1
ATOM 2807 O O . ILE B 1 114 ? 14.711 -17.031 7.707 1 92.94 114 ILE B O 1
ATOM 2811 N N . LEU B 1 115 ? 13.773 -15.031 7.691 1 86.56 115 LEU B N 1
ATOM 2812 C CA . LEU B 1 115 ? 12.453 -15.547 7.344 1 86.56 115 LEU B CA 1
ATOM 2813 C C . LEU B 1 115 ? 12.477 -16.219 5.973 1 86.56 115 LEU B C 1
ATOM 2815 O O . LEU B 1 115 ? 11.828 -17.234 5.766 1 86.56 115 LEU B O 1
ATOM 2819 N N . GLY B 1 116 ? 13.164 -15.625 5.055 1 86.12 116 GLY B N 1
ATOM 2820 C CA . GLY B 1 116 ? 13.281 -16.203 3.727 1 86.12 116 GLY B CA 1
ATOM 2821 C C . GLY B 1 116 ? 14 -17.547 3.725 1 86.12 116 GLY B C 1
ATOM 2822 O O . GLY B 1 116 ? 13.617 -18.453 2.988 1 86.12 116 GLY B O 1
ATOM 2823 N N . ASP B 1 117 ? 15.023 -17.594 4.543 1 89.81 117 ASP B N 1
ATOM 2824 C CA . ASP B 1 117 ? 15.734 -18.859 4.676 1 89.81 117 ASP B CA 1
ATOM 2825 C C . ASP B 1 117 ? 14.844 -19.938 5.301 1 89.81 117 ASP B C 1
ATOM 2827 O O . ASP B 1 117 ? 14.805 -21.078 4.832 1 89.81 117 ASP B O 1
ATOM 2831 N N . TYR B 1 118 ? 14.133 -19.547 6.293 1 86.81 118 TYR B N 1
ATOM 2832 C CA . TYR B 1 118 ? 13.312 -20.484 7.047 1 86.81 118 TYR B CA 1
ATOM 2833 C C . TYR B 1 118 ? 12.102 -20.922 6.23 1 86.81 118 TYR B C 1
ATOM 2835 O O . TYR B 1 118 ? 11.75 -22.109 6.223 1 86.81 118 TYR B O 1
ATOM 2843 N N . ILE B 1 119 ? 11.508 -20.094 5.508 1 80.75 119 ILE B N 1
ATOM 2844 C CA . ILE B 1 119 ? 10.234 -20.375 4.852 1 80.75 119 ILE B CA 1
ATOM 2845 C C . ILE B 1 119 ? 10.484 -20.859 3.428 1 80.75 119 ILE B C 1
ATOM 2847 O O . ILE B 1 119 ? 9.844 -21.812 2.975 1 80.75 119 ILE B O 1
ATOM 2851 N N . LEU B 1 120 ? 11.391 -20.219 2.773 1 83.75 120 LEU B N 1
ATOM 2852 C CA . LEU B 1 120 ? 11.594 -20.516 1.357 1 83.75 120 LEU B CA 1
ATOM 2853 C C . LEU B 1 120 ? 12.852 -21.344 1.146 1 83.75 120 LEU B C 1
ATOM 2855 O O . LEU B 1 120 ? 13.125 -21.781 0.031 1 83.75 120 LEU B O 1
ATOM 2859 N N . HIS B 1 121 ? 13.617 -21.516 2.168 1 89.12 121 HIS B N 1
ATOM 2860 C CA . HIS B 1 121 ? 14.852 -22.281 2.119 1 89.12 121 HIS B CA 1
ATOM 2861 C C . HIS B 1 121 ? 15.859 -21.656 1.16 1 89.12 121 HIS B C 1
ATOM 2863 O O . HIS B 1 121 ? 16.516 -22.375 0.389 1 89.12 121 HIS B O 1
ATOM 2869 N N . ILE B 1 122 ? 15.852 -20.406 1.135 1 90.25 122 ILE B N 1
ATOM 2870 C CA . ILE B 1 122 ? 16.812 -19.688 0.311 1 90.25 122 ILE B CA 1
ATOM 2871 C C . ILE B 1 122 ? 17.969 -19.203 1.175 1 90.25 122 ILE B C 1
ATOM 2873 O O . ILE B 1 122 ? 17.766 -18.453 2.143 1 90.25 122 ILE B O 1
ATOM 2877 N N . VAL B 1 123 ? 19.109 -19.578 0.72 1 94 123 VAL B N 1
ATOM 2878 C CA . VAL B 1 123 ? 20.297 -19.219 1.496 1 94 123 VAL B CA 1
ATOM 2879 C C . VAL B 1 123 ? 21.016 -18.047 0.826 1 94 123 VAL B C 1
ATOM 2881 O O . VAL B 1 123 ? 21.234 -18.062 -0.39 1 94 123 VAL B O 1
ATOM 2884 N N . LEU B 1 124 ? 21.359 -17.094 1.62 1 96.75 124 LEU B N 1
ATOM 2885 C CA . LEU B 1 124 ? 22.141 -15.945 1.153 1 96.75 124 LEU B CA 1
ATOM 2886 C C . LEU B 1 124 ? 23.594 -16.344 0.918 1 96.75 124 LEU B C 1
ATOM 2888 O O . LEU B 1 124 ? 24.281 -16.797 1.839 1 96.75 124 LEU B O 1
ATOM 2892 N N . LYS B 1 125 ? 24.078 -16.141 -0.27 1 97.31 125 LYS B N 1
ATOM 2893 C CA . LYS B 1 125 ? 25.422 -16.578 -0.622 1 97.31 125 LYS B CA 1
ATOM 2894 C C . LYS B 1 125 ? 26.453 -15.523 -0.245 1 97.31 125 LYS B C 1
ATOM 2896 O O . LYS B 1 125 ? 27.578 -15.859 0.16 1 97.31 125 LYS B O 1
ATOM 2901 N N . SER B 1 126 ? 26.141 -14.242 -0.388 1 98.12 126 SER B N 1
ATOM 2902 C CA . SER B 1 126 ? 27.109 -13.203 -0.075 1 98.12 126 SER B CA 1
ATOM 2903 C C . SER B 1 126 ? 26.5 -12.117 0.804 1 98.12 126 SER B C 1
ATOM 2905 O O . SER B 1 126 ? 25.781 -11.242 0.31 1 98.12 126 SER B O 1
ATOM 2907 N N . VAL B 1 127 ? 26.906 -12.039 1.999 1 97.25 127 VAL B N 1
ATOM 2908 C CA . VAL B 1 127 ? 26.422 -11.055 2.969 1 97.25 127 VAL B CA 1
ATOM 2909 C C . VAL B 1 127 ? 26.969 -9.672 2.625 1 97.25 127 VAL B C 1
ATOM 2911 O O . VAL B 1 127 ? 26.266 -8.672 2.768 1 97.25 127 VAL B O 1
ATOM 2914 N N . ILE B 1 128 ? 28.141 -9.664 2.105 1 97.94 128 ILE B N 1
ATOM 2915 C CA . ILE B 1 128 ? 28.797 -8.398 1.797 1 97.94 128 ILE B CA 1
ATOM 2916 C C . ILE B 1 128 ? 28.078 -7.711 0.637 1 97.94 128 ILE B C 1
ATOM 2918 O O . ILE B 1 128 ? 27.812 -6.508 0.69 1 97.94 128 ILE B O 1
ATOM 2922 N N . TYR B 1 129 ? 27.766 -8.484 -0.394 1 98.38 129 TYR B N 1
ATOM 2923 C CA . TYR B 1 129 ? 27.031 -7.922 -1.521 1 98.38 129 TYR B CA 1
ATOM 2924 C C . TYR B 1 129 ? 25.672 -7.402 -1.08 1 98.38 129 TYR B C 1
ATOM 2926 O O . TYR B 1 129 ? 25.219 -6.344 -1.534 1 98.38 129 TYR B O 1
ATOM 2934 N N . LEU B 1 130 ? 25.047 -8.133 -0.182 1 98.44 130 LEU B N 1
ATOM 2935 C CA . LEU B 1 130 ? 23.734 -7.715 0.289 1 98.44 130 LEU B CA 1
ATOM 2936 C C . LEU B 1 130 ? 23.828 -6.418 1.09 1 98.44 130 LEU B C 1
ATOM 2938 O O . LEU B 1 130 ? 23.031 -5.496 0.885 1 98.44 130 LEU B O 1
ATOM 2942 N N . LEU B 1 131 ? 24.781 -6.359 1.975 1 98.06 131 LEU B N 1
ATOM 2943 C CA . LEU B 1 131 ? 24.953 -5.18 2.816 1 98.06 131 LEU B CA 1
ATOM 2944 C C . LEU B 1 131 ? 25.219 -3.941 1.968 1 98.06 131 LEU B C 1
ATOM 2946 O O . LEU B 1 131 ? 24.656 -2.875 2.221 1 98.06 131 LEU B O 1
ATOM 2950 N N . LEU B 1 132 ? 26.047 -4.109 1.026 1 98.38 132 LEU B N 1
ATOM 2951 C CA . LEU B 1 132 ? 26.344 -3.002 0.127 1 98.38 132 LEU B CA 1
ATOM 2952 C C . LEU B 1 132 ? 25.094 -2.557 -0.624 1 98.38 132 LEU B C 1
ATOM 2954 O O . LEU B 1 132 ? 24.828 -1.359 -0.735 1 98.38 132 LEU B O 1
ATOM 2958 N N . SER B 1 133 ? 24.359 -3.518 -1.145 1 98.62 133 SER B N 1
ATOM 2959 C CA . SER B 1 133 ? 23.141 -3.215 -1.896 1 98.62 133 SER B CA 1
ATOM 2960 C C . SER B 1 133 ? 22.125 -2.492 -1.024 1 98.62 133 SER B C 1
ATOM 2962 O O . SER B 1 133 ? 21.484 -1.536 -1.471 1 98.62 133 SER B O 1
ATOM 2964 N N . VAL B 1 134 ? 22.016 -2.926 0.192 1 98.25 134 VAL B N 1
ATOM 2965 C CA . VAL B 1 134 ? 21.031 -2.361 1.111 1 98.25 134 VAL B CA 1
ATOM 2966 C C . VAL B 1 134 ? 21.438 -0.935 1.48 1 98.25 134 VAL B C 1
ATOM 2968 O O . VAL B 1 134 ? 20.594 -0.028 1.478 1 98.25 134 VAL B O 1
ATOM 2971 N N . ILE B 1 135 ? 22.672 -0.701 1.727 1 98.31 135 ILE B N 1
ATOM 2972 C CA . ILE B 1 135 ? 23.156 0.618 2.121 1 98.31 135 ILE B CA 1
ATOM 2973 C C . ILE B 1 135 ? 23 1.596 0.96 1 98.31 135 ILE B C 1
ATOM 2975 O O . ILE B 1 135 ? 22.5 2.707 1.142 1 98.31 135 ILE B O 1
ATOM 2979 N N . ILE B 1 136 ? 23.391 1.157 -0.172 1 98.56 136 ILE B N 1
ATOM 2980 C CA . ILE B 1 136 ? 23.266 2.002 -1.355 1 98.56 136 ILE B CA 1
ATOM 2981 C C . ILE B 1 136 ? 21.797 2.248 -1.665 1 98.56 136 ILE B C 1
ATOM 2983 O O . ILE B 1 136 ? 21.406 3.363 -2.02 1 98.56 136 ILE B O 1
ATOM 2987 N N . GLY B 1 137 ? 20.953 1.192 -1.534 1 98.38 137 GLY B N 1
ATOM 2988 C CA . GLY B 1 137 ? 19.516 1.351 -1.714 1 98.38 137 GLY B CA 1
ATOM 2989 C C . GLY B 1 137 ? 18.906 2.35 -0.75 1 98.38 137 GLY B C 1
ATOM 2990 O O . GLY B 1 137 ? 18.141 3.223 -1.16 1 98.38 137 GLY B O 1
ATOM 2991 N N . ILE B 1 138 ? 19.312 2.225 0.488 1 98.06 138 ILE B N 1
ATOM 2992 C CA . ILE B 1 138 ? 18.797 3.129 1.517 1 98.06 138 ILE B CA 1
ATOM 2993 C C . ILE B 1 138 ? 19.203 4.566 1.179 1 98.06 138 ILE B C 1
ATOM 2995 O O . ILE B 1 138 ? 18.375 5.477 1.271 1 98.06 138 ILE B O 1
ATOM 2999 N N . PHE B 1 139 ? 20.375 4.73 0.79 1 98.25 139 PHE B N 1
ATOM 3000 C CA . PHE B 1 139 ? 20.85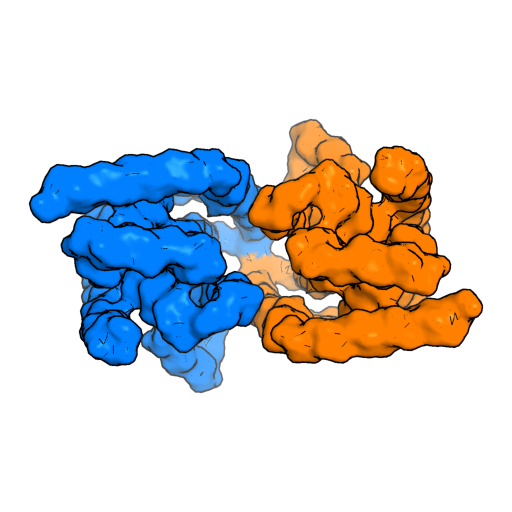9 6.051 0.394 1 98.25 139 PHE B CA 1
ATOM 3001 C C . PHE B 1 139 ? 20.031 6.59 -0.773 1 98.25 139 PHE B C 1
ATOM 3003 O O . PHE B 1 139 ? 19.516 7.703 -0.708 1 98.25 139 PHE B O 1
ATOM 3010 N N . THR B 1 140 ? 19.875 5.836 -1.812 1 98.44 140 THR B N 1
ATOM 3011 C CA . THR B 1 140 ? 19.203 6.266 -3.031 1 98.44 140 THR B CA 1
ATOM 3012 C C . THR B 1 140 ? 17.734 6.578 -2.758 1 98.44 140 THR B C 1
ATOM 3014 O O . THR B 1 140 ? 17.234 7.621 -3.174 1 98.44 140 THR B O 1
ATOM 3017 N N . PHE B 1 141 ? 17.109 5.754 -2.002 1 98.06 141 PHE B N 1
ATOM 3018 C CA . PHE B 1 141 ? 15.68 5.938 -1.771 1 98.06 141 PHE B CA 1
ATOM 3019 C C . PHE B 1 141 ? 15.43 7.02 -0.728 1 98.06 141 PHE B C 1
ATOM 3021 O O . PHE B 1 141 ? 14.359 7.621 -0.692 1 98.06 141 PHE B O 1
ATOM 3028 N N . SER B 1 142 ? 16.438 7.254 0.155 1 97.81 142 SER B N 1
ATOM 3029 C CA . SER B 1 142 ? 16.359 8.422 1.03 1 97.81 142 SER B CA 1
ATOM 3030 C C . SER B 1 142 ? 16.391 9.719 0.229 1 97.81 142 SER B C 1
ATOM 3032 O O . SER B 1 142 ? 15.641 10.648 0.512 1 97.81 142 SER B O 1
ATOM 3034 N N . MET B 1 143 ? 17.281 9.719 -0.746 1 97.94 143 MET B N 1
ATOM 3035 C CA . MET B 1 143 ? 17.391 10.906 -1.584 1 97.94 143 MET B CA 1
ATOM 3036 C C . MET B 1 143 ? 16.125 11.133 -2.387 1 97.94 143 MET B C 1
ATOM 3038 O O . MET B 1 143 ? 15.68 12.273 -2.549 1 97.94 143 MET B O 1
ATOM 3042 N N . LEU B 1 144 ? 15.578 10.062 -2.857 1 97.75 144 LEU B N 1
ATOM 3043 C CA . LEU B 1 144 ? 14.312 10.164 -3.58 1 97.75 144 LEU B CA 1
ATOM 3044 C C . LEU B 1 144 ? 13.211 10.688 -2.67 1 97.75 144 LEU B C 1
ATOM 3046 O O . LEU B 1 144 ? 12.383 11.492 -3.096 1 97.75 144 LEU B O 1
ATOM 3050 N N . GLY B 1 145 ? 13.219 10.203 -1.461 1 97.5 145 GLY B N 1
ATOM 3051 C CA . GLY B 1 145 ? 12.242 10.664 -0.485 1 97.5 145 GLY B CA 1
ATOM 3052 C C . GLY B 1 145 ? 12.359 12.141 -0.174 1 97.5 145 GLY B C 1
ATOM 3053 O O . GLY B 1 145 ? 11.352 12.844 -0.09 1 97.5 145 GLY B O 1
ATOM 3054 N N . ILE B 1 146 ? 13.57 12.578 -0.004 1 97.06 146 ILE B N 1
ATOM 3055 C CA . ILE B 1 146 ? 13.805 13.992 0.274 1 97.06 146 ILE B CA 1
ATOM 3056 C C . ILE B 1 146 ? 13.328 14.836 -0.911 1 97.06 146 ILE B C 1
ATOM 3058 O O . ILE B 1 146 ? 12.695 15.875 -0.728 1 97.06 146 ILE B O 1
ATOM 3062 N N . THR B 1 147 ? 13.578 14.383 -2.109 1 96.62 147 THR B N 1
ATOM 3063 C CA . THR B 1 147 ? 13.188 15.109 -3.314 1 96.62 147 THR B CA 1
ATOM 3064 C C . THR B 1 147 ? 11.68 15.312 -3.363 1 96.62 147 THR B C 1
ATOM 3066 O O . THR B 1 147 ? 11.203 16.438 -3.574 1 96.62 147 THR B O 1
ATOM 3069 N N . LEU B 1 148 ? 10.961 14.266 -3.068 1 95.75 148 LEU B N 1
ATOM 3070 C CA . LEU B 1 148 ? 9.508 14.359 -3.141 1 95.75 148 LEU B CA 1
ATOM 3071 C C . LEU B 1 148 ? 8.945 15.109 -1.939 1 95.75 148 LEU B C 1
ATOM 3073 O O . LEU B 1 148 ? 8 15.891 -2.074 1 95.75 148 LEU B O 1
ATOM 3077 N N . GLY B 1 149 ? 9.492 14.867 -0.809 1 94.31 149 GLY B N 1
ATOM 3078 C CA . GLY B 1 149 ? 9.023 15.5 0.413 1 94.31 149 GLY B CA 1
ATOM 3079 C C . GLY B 1 149 ? 9.188 17.016 0.398 1 94.31 149 GLY B C 1
ATOM 3080 O O . GLY B 1 149 ? 8.359 17.734 0.953 1 94.31 149 GLY B O 1
ATOM 3081 N N . LEU B 1 150 ? 10.188 17.453 -0.269 1 91.38 150 LEU B N 1
ATOM 3082 C CA . LEU B 1 150 ? 10.453 18.875 -0.322 1 91.38 150 LEU B CA 1
ATOM 3083 C C . LEU B 1 150 ? 9.859 19.5 -1.585 1 91.38 150 LEU B C 1
ATOM 3085 O O . LEU B 1 150 ? 9.648 20.703 -1.646 1 91.38 150 LEU B O 1
ATOM 3089 N N . GLY B 1 151 ? 9.594 18.688 -2.561 1 91.31 151 GLY B N 1
ATOM 3090 C CA . GLY B 1 151 ? 9.18 19.188 -3.861 1 91.31 151 GLY B CA 1
ATOM 3091 C C . GLY B 1 151 ? 7.695 19.516 -3.93 1 91.31 151 GLY B C 1
ATOM 3092 O O . GLY B 1 151 ? 7.266 20.312 -4.773 1 91.31 151 GLY B O 1
ATOM 3093 N N . ILE B 1 152 ? 6.914 18.891 -3.139 1 90.31 152 ILE B N 1
ATOM 3094 C CA . ILE B 1 152 ? 5.473 19.094 -3.139 1 90.31 152 ILE B CA 1
ATOM 3095 C C . ILE B 1 152 ? 5.043 19.719 -1.812 1 90.31 152 ILE B C 1
ATOM 3097 O O . ILE B 1 152 ? 5.418 19.25 -0.741 1 90.31 152 ILE B O 1
ATOM 3101 N N . LYS B 1 153 ? 4.23 20.75 -1.839 1 89.81 153 LYS B N 1
ATOM 3102 C CA . LYS B 1 153 ? 3.859 21.516 -0.65 1 89.81 153 LYS B CA 1
ATOM 3103 C C . LYS B 1 153 ? 2.686 20.859 0.076 1 89.81 153 LYS B C 1
ATOM 3105 O O . LYS B 1 153 ? 2.682 20.766 1.306 1 89.81 153 LYS B O 1
ATOM 3110 N N . ASN B 1 154 ? 1.827 20.266 -0.655 1 87.94 154 ASN B N 1
ATOM 3111 C CA . ASN B 1 154 ? 0.609 19.719 -0.073 1 87.94 154 ASN B CA 1
ATOM 3112 C C . ASN B 1 154 ? 0.851 18.328 0.522 1 87.94 154 ASN B C 1
ATOM 3114 O O . ASN B 1 154 ? 1.195 17.391 -0.198 1 87.94 154 ASN B O 1
ATOM 3118 N N . TYR B 1 155 ? 0.587 18.188 1.851 1 83.88 155 TYR B N 1
ATOM 3119 C CA . TYR B 1 155 ? 0.833 16.953 2.568 1 83.88 155 TYR B CA 1
ATOM 3120 C C . TYR B 1 155 ? 0.007 15.805 1.983 1 83.88 155 TYR B C 1
ATOM 3122 O O . TYR B 1 155 ? 0.507 14.695 1.812 1 83.88 155 TYR B O 1
ATOM 3130 N N . TYR B 1 156 ? -1.223 16.109 1.663 1 77.12 156 TYR B N 1
ATOM 3131 C CA . TYR B 1 156 ? -2.107 15.062 1.173 1 77.12 156 TYR B CA 1
ATOM 3132 C C . TYR B 1 156 ? -1.65 14.547 -0.188 1 77.12 156 TYR B C 1
ATOM 3134 O O . TYR B 1 156 ? -1.704 13.352 -0.458 1 77.12 156 TYR B O 1
ATOM 3142 N N . ALA B 1 157 ? -1.181 15.484 -0.925 1 84.38 157 ALA B N 1
ATOM 3143 C CA . ALA B 1 157 ? -0.625 15.102 -2.221 1 84.38 157 ALA B CA 1
ATOM 3144 C C . ALA B 1 157 ? 0.643 14.266 -2.049 1 84.38 157 ALA B C 1
ATOM 3146 O O . ALA B 1 157 ? 0.848 13.281 -2.762 1 84.38 157 ALA B O 1
ATOM 3147 N N . VAL B 1 158 ? 1.456 14.664 -1.065 1 89.19 158 VAL B N 1
ATOM 3148 C CA . VAL B 1 158 ? 2.703 13.953 -0.806 1 89.19 158 VAL B CA 1
ATOM 3149 C C . VAL B 1 158 ? 2.398 12.516 -0.384 1 89.19 158 VAL B C 1
ATOM 3151 O O . VAL B 1 158 ? 3.033 11.578 -0.863 1 89.19 158 VAL B O 1
ATOM 3154 N N . VAL B 1 159 ? 1.457 12.352 0.481 1 83.38 159 VAL B N 1
ATOM 3155 C CA . VAL B 1 159 ? 1.098 11.031 0.976 1 83.38 159 VAL B CA 1
ATOM 3156 C C . VAL B 1 159 ? 0.593 10.164 -0.179 1 83.38 159 VAL B C 1
ATOM 3158 O O . VAL B 1 159 ? 1.027 9.023 -0.343 1 83.38 159 VAL B O 1
ATOM 3161 N N . GLN B 1 160 ? -0.186 10.773 -0.989 1 83.31 160 GLN B N 1
ATOM 3162 C CA . GLN B 1 160 ? -0.775 10.047 -2.109 1 83.31 160 GLN B CA 1
ATOM 3163 C C . GLN B 1 160 ? 0.283 9.672 -3.143 1 83.31 160 GLN B C 1
ATOM 3165 O O . GLN B 1 160 ? 0.401 8.508 -3.529 1 83.31 160 GLN B O 1
ATOM 3170 N N . TYR B 1 161 ? 1.079 10.633 -3.494 1 90.12 161 TYR B N 1
ATOM 3171 C CA . TYR B 1 161 ? 2.057 10.406 -4.551 1 90.12 161 TYR B CA 1
ATOM 3172 C C . TYR B 1 161 ? 3.178 9.492 -4.074 1 90.12 161 TYR B C 1
ATOM 3174 O O . TYR B 1 161 ? 3.723 8.703 -4.852 1 90.12 161 TYR B O 1
ATOM 3182 N N . SER B 1 162 ? 3.531 9.648 -2.793 1 92.38 162 SER B N 1
ATOM 3183 C CA . SER B 1 162 ? 4.574 8.766 -2.281 1 92.38 162 SER B CA 1
ATOM 3184 C C . SER B 1 162 ? 4.121 7.312 -2.289 1 92.38 162 SER B C 1
ATOM 3186 O O . SER B 1 162 ? 4.902 6.414 -2.602 1 92.38 162 SER B O 1
ATOM 3188 N N . GLN B 1 163 ? 2.879 7.117 -2.02 1 84.44 163 GLN B N 1
ATOM 3189 C CA . GLN B 1 163 ? 2.355 5.758 -2.051 1 84.44 163 GLN B CA 1
ATOM 3190 C C . GLN B 1 163 ? 2.303 5.223 -3.48 1 84.44 163 GLN B C 1
ATOM 3192 O O . GLN B 1 163 ? 2.727 4.094 -3.742 1 84.44 163 GLN B O 1
ATOM 3197 N N . ILE B 1 164 ? 1.833 6.027 -4.363 1 88.5 164 ILE B N 1
ATOM 3198 C CA . ILE B 1 164 ? 1.733 5.648 -5.766 1 88.5 164 ILE B CA 1
ATOM 3199 C C . ILE B 1 164 ? 3.121 5.316 -6.312 1 88.5 164 ILE B C 1
ATOM 3201 O O . ILE B 1 164 ? 3.332 4.242 -6.883 1 88.5 164 ILE B O 1
ATOM 3205 N N . LEU B 1 165 ? 3.982 6.18 -6.047 1 91.25 165 LEU B N 1
ATOM 3206 C CA . LEU B 1 165 ? 5.332 6 -6.566 1 91.25 165 LEU B CA 1
ATOM 3207 C C . LEU B 1 165 ? 6.027 4.82 -5.887 1 91.25 165 LEU B C 1
ATOM 3209 O O . LEU B 1 165 ? 6.766 4.078 -6.535 1 91.25 165 LEU B O 1
ATOM 3213 N N . GLY B 1 166 ? 5.797 4.727 -4.559 1 89.69 166 GLY B N 1
ATOM 3214 C CA . GLY B 1 166 ? 6.371 3.598 -3.844 1 89.69 166 GLY B CA 1
ATOM 3215 C C . GLY B 1 166 ? 5.961 2.256 -4.422 1 89.69 166 GLY B C 1
ATOM 3216 O O . GLY B 1 166 ? 6.812 1.402 -4.684 1 89.69 166 GLY B O 1
ATOM 3217 N N . PHE B 1 167 ? 4.723 2.141 -4.73 1 84.69 167 PHE B N 1
ATOM 3218 C CA . PHE B 1 167 ? 4.211 0.892 -5.281 1 84.69 167 PHE B CA 1
ATOM 3219 C C . PHE B 1 167 ? 4.59 0.752 -6.754 1 84.69 167 PHE B C 1
ATOM 3221 O O . PHE B 1 167 ? 4.965 -0.333 -7.203 1 84.69 167 PHE B O 1
ATOM 3228 N N . ALA B 1 168 ? 4.484 1.842 -7.477 1 86.12 168 ALA B N 1
ATOM 3229 C CA . ALA B 1 168 ? 4.801 1.816 -8.906 1 86.12 168 ALA B CA 1
ATOM 3230 C C . ALA B 1 168 ? 6.25 1.41 -9.141 1 86.12 168 ALA B C 1
ATOM 3232 O O . ALA B 1 168 ? 6.539 0.585 -10.008 1 86.12 168 ALA B O 1
ATOM 3233 N N . LEU B 1 169 ? 7.102 1.889 -8.32 1 89.12 169 LEU B N 1
ATOM 3234 C CA . LEU B 1 169 ? 8.523 1.602 -8.453 1 89.12 169 LEU B CA 1
ATOM 3235 C C . LEU B 1 169 ? 8.82 0.15 -8.094 1 89.12 169 LEU B C 1
ATOM 3237 O O . LEU B 1 169 ? 9.859 -0.39 -8.477 1 89.12 169 LEU B O 1
ATOM 3241 N N . THR B 1 170 ? 7.926 -0.421 -7.426 1 84.62 170 THR B N 1
ATOM 3242 C CA . THR B 1 170 ? 8.164 -1.795 -6.996 1 84.62 170 THR B CA 1
ATOM 3243 C C . THR B 1 170 ? 7.504 -2.781 -7.957 1 84.62 170 THR B C 1
ATOM 3245 O O . THR B 1 170 ? 8.109 -3.787 -8.328 1 84.62 170 THR B O 1
ATOM 3248 N N . PHE B 1 171 ? 6.328 -2.434 -8.461 1 80.56 171 PHE B N 1
ATOM 3249 C CA . PHE B 1 171 ? 5.574 -3.445 -9.195 1 80.56 171 PHE B CA 1
ATOM 3250 C C . PHE B 1 171 ? 5.691 -3.221 -10.695 1 80.56 171 PHE B C 1
ATOM 3252 O O . PHE B 1 171 ? 5.418 -4.129 -11.484 1 80.56 171 PHE B O 1
ATOM 3259 N N . PHE B 1 172 ? 6.137 -2.109 -11.117 1 83.06 172 PHE B N 1
ATOM 3260 C CA . PHE B 1 172 ? 6.363 -1.869 -12.539 1 83.06 172 PHE B CA 1
ATOM 3261 C C . PHE B 1 172 ? 7.828 -2.088 -12.898 1 83.06 172 PHE B C 1
ATOM 3263 O O . PHE B 1 172 ? 8.227 -1.901 -14.047 1 83.06 172 PHE B O 1
ATOM 3270 N N . ALA B 1 173 ? 8.617 -2.334 -11.922 1 88.06 173 ALA B N 1
ATOM 3271 C CA . ALA B 1 173 ? 10.008 -2.76 -12.094 1 88.06 173 ALA B CA 1
ATOM 3272 C C . ALA B 1 173 ? 10.148 -4.266 -11.883 1 88.06 173 ALA B C 1
ATOM 3274 O O . ALA B 1 173 ? 9.281 -4.898 -11.281 1 88.06 173 ALA B O 1
ATOM 3275 N N . PRO B 1 174 ? 11.133 -4.84 -12.5 1 89.81 174 PRO B N 1
ATOM 3276 C CA . PRO B 1 174 ? 11.352 -6.277 -12.328 1 89.81 174 PRO B CA 1
ATOM 3277 C C . PRO B 1 174 ? 11.906 -6.625 -10.945 1 89.81 174 PRO B C 1
ATOM 3279 O O . PRO B 1 174 ? 13.023 -7.137 -10.836 1 89.81 174 PRO B O 1
ATOM 3282 N N . VAL B 1 175 ? 11.039 -6.465 -9.984 1 89.94 175 VAL B N 1
ATOM 3283 C CA . VAL B 1 175 ? 11.43 -6.648 -8.586 1 89.94 175 VAL B CA 1
ATOM 3284 C C . VAL B 1 175 ? 11.133 -8.086 -8.148 1 89.94 175 VAL B C 1
ATOM 3286 O O . VAL B 1 175 ? 11.961 -8.711 -7.48 1 89.94 175 VAL B O 1
ATOM 3289 N N . TYR B 1 176 ? 10.016 -8.594 -8.656 1 85.12 176 TYR B N 1
ATOM 3290 C CA . TYR B 1 176 ? 9.609 -9.914 -8.203 1 85.12 176 TYR B CA 1
ATOM 3291 C C . TYR B 1 176 ? 9.75 -10.945 -9.32 1 85.12 176 TYR B C 1
ATOM 3293 O O . TYR B 1 176 ? 9.344 -12.094 -9.172 1 85.12 176 TYR B O 1
ATOM 3301 N N . TYR B 1 177 ? 10.281 -10.547 -10.422 1 84.75 177 TYR B N 1
ATOM 3302 C CA . TYR B 1 177 ? 10.484 -11.414 -11.578 1 84.75 177 TYR B CA 1
ATOM 3303 C C . TYR B 1 177 ? 11.68 -10.969 -12.398 1 84.75 177 TYR B C 1
ATOM 3305 O O . TYR B 1 177 ? 12.148 -9.836 -12.266 1 84.75 177 TYR B O 1
ATOM 3313 N N . PRO B 1 178 ? 12.156 -11.922 -13.227 1 88 178 PRO B N 1
ATOM 3314 C CA . PRO B 1 178 ? 13.328 -11.555 -14.031 1 88 178 PRO B CA 1
ATOM 3315 C C . PRO B 1 178 ? 13.016 -10.492 -15.078 1 88 178 PRO B C 1
ATOM 3317 O O . PRO B 1 178 ? 11.922 -10.492 -15.656 1 88 178 PRO B O 1
ATOM 3320 N N . ILE B 1 179 ? 14.031 -9.648 -15.305 1 89.25 179 ILE B N 1
ATOM 3321 C CA . ILE B 1 179 ? 13.906 -8.547 -16.25 1 89.25 179 ILE B CA 1
ATOM 3322 C C . ILE B 1 179 ? 13.539 -9.094 -17.641 1 89.25 179 ILE B C 1
ATOM 3324 O O . ILE B 1 179 ? 12.844 -8.438 -18.406 1 89.25 179 ILE B O 1
ATOM 3328 N N . THR B 1 180 ? 13.906 -10.312 -17.953 1 87.19 180 THR B N 1
ATOM 3329 C CA . THR B 1 180 ? 13.719 -10.922 -19.266 1 87.19 180 THR B CA 1
ATOM 3330 C C . THR B 1 180 ? 12.242 -11.242 -19.5 1 87.19 180 THR B C 1
ATOM 3332 O O . THR B 1 180 ? 11.836 -11.492 -20.641 1 87.19 180 THR B O 1
ATOM 3335 N N . PHE B 1 181 ? 11.375 -11.203 -18.422 1 82.62 181 PHE B N 1
ATOM 3336 C CA . PHE B 1 181 ? 9.953 -11.5 -18.578 1 82.62 181 PHE B CA 1
ATOM 3337 C C . PHE B 1 181 ? 9.203 -10.312 -19.156 1 82.62 181 PHE B C 1
ATOM 3339 O O . PHE B 1 181 ? 8.078 -10.453 -19.641 1 82.62 181 PHE B O 1
ATOM 3346 N N . ILE B 1 182 ? 9.844 -9.188 -19.109 1 82.06 182 ILE B N 1
ATOM 3347 C CA . ILE B 1 182 ? 9.211 -7.992 -19.656 1 82.06 182 ILE B CA 1
ATOM 3348 C C . ILE B 1 182 ? 9.516 -7.887 -21.156 1 82.06 182 ILE B C 1
ATOM 3350 O O . ILE B 1 182 ? 10.68 -7.887 -21.562 1 82.06 182 ILE B O 1
ATOM 3354 N N . PRO B 1 183 ? 8.398 -7.887 -21.828 1 81.12 183 PRO B N 1
ATOM 3355 C CA . PRO B 1 183 ? 8.617 -7.793 -23.281 1 81.12 183 PRO B CA 1
ATOM 3356 C C . PRO B 1 183 ? 9.203 -6.445 -23.703 1 81.12 183 PRO B C 1
ATOM 3358 O O . PRO B 1 183 ? 8.945 -5.426 -23.047 1 81.12 183 PRO B O 1
ATOM 3361 N N . ALA B 1 184 ? 9.938 -6.547 -24.75 1 77.56 184 ALA B N 1
ATOM 3362 C CA . ALA B 1 184 ? 10.336 -5.285 -25.375 1 77.56 184 ALA B CA 1
ATOM 3363 C C . ALA B 1 184 ? 9.125 -4.559 -25.953 1 77.56 184 ALA B C 1
ATOM 3365 O O . ALA B 1 184 ? 8.203 -5.195 -26.469 1 77.56 184 ALA B O 1
ATOM 3366 N N . PRO B 1 185 ? 9.047 -3.234 -25.906 1 83 185 PRO B N 1
ATOM 3367 C CA . PRO B 1 185 ? 9.969 -2.154 -25.547 1 83 185 PRO B CA 1
ATOM 3368 C C . PRO B 1 185 ? 9.836 -1.718 -24.094 1 83 185 PRO B C 1
ATOM 3370 O O . PRO B 1 185 ? 10.578 -0.848 -23.625 1 83 185 PRO B O 1
ATOM 3373 N N . PHE B 1 186 ? 8.938 -2.357 -23.312 1 80.94 186 PHE B N 1
ATOM 3374 C CA . PHE B 1 186 ? 8.688 -1.95 -21.938 1 80.94 186 PHE B CA 1
ATOM 3375 C C . PHE B 1 186 ? 9.898 -2.238 -21.047 1 80.94 186 PHE B C 1
ATOM 3377 O O . PHE B 1 186 ? 10.078 -1.61 -20 1 80.94 186 PHE B O 1
ATOM 3384 N N . ARG B 1 187 ? 10.695 -3.078 -21.484 1 87.19 187 ARG B N 1
ATOM 3385 C CA . ARG B 1 187 ? 11.898 -3.447 -20.75 1 87.19 187 ARG B CA 1
ATOM 3386 C C . ARG B 1 187 ? 12.828 -2.254 -20.594 1 87.19 187 ARG B C 1
ATOM 3388 O O . ARG B 1 187 ? 13.484 -2.102 -19.547 1 87.19 187 ARG B O 1
ATOM 3395 N N . TYR B 1 188 ? 12.812 -1.418 -21.609 1 88.12 188 TYR B N 1
ATOM 3396 C CA . TYR B 1 188 ? 13.688 -0.252 -21.547 1 88.12 188 TYR B CA 1
ATOM 3397 C C . TYR B 1 188 ? 13.211 0.741 -20.5 1 88.12 188 TYR B C 1
ATOM 3399 O O . TYR B 1 188 ? 14.023 1.44 -19.891 1 88.12 188 TYR B O 1
ATOM 3407 N N . LEU B 1 189 ? 11.992 0.723 -20.234 1 87.81 189 LEU B N 1
ATOM 3408 C CA . LEU B 1 189 ? 11.422 1.631 -19.25 1 87.81 189 LEU B CA 1
ATOM 3409 C C . LEU B 1 189 ? 11.812 1.216 -17.828 1 87.81 189 LEU B C 1
ATOM 3411 O O . LEU B 1 189 ? 11.914 2.061 -16.938 1 87.81 189 LEU B O 1
ATOM 3415 N N . THR B 1 190 ? 12.094 -0.003 -17.719 1 89.5 190 THR B N 1
ATOM 3416 C CA . THR B 1 190 ? 12.414 -0.488 -16.375 1 89.5 190 THR B CA 1
ATOM 3417 C C . THR B 1 190 ? 13.805 -0.014 -15.953 1 89.5 190 THR B C 1
ATOM 3419 O O . THR B 1 190 ? 14.094 0.082 -14.758 1 89.5 190 THR B O 1
ATOM 3422 N N . TYR B 1 191 ? 14.617 0.359 -16.969 1 90.94 191 TYR B N 1
ATOM 3423 C CA . TYR B 1 191 ? 15.969 0.814 -16.641 1 90.94 191 TYR B CA 1
ATOM 3424 C C . TYR B 1 191 ? 15.945 2.248 -16.125 1 90.94 191 TYR B C 1
ATOM 3426 O O . TYR B 1 191 ? 16.938 2.721 -15.547 1 90.94 191 TYR B O 1
ATOM 3434 N N . LEU B 1 192 ? 14.836 2.844 -16.203 1 92 192 LEU B N 1
ATOM 3435 C CA . LEU B 1 192 ? 14.688 4.191 -15.656 1 92 192 LEU B CA 1
ATOM 3436 C C . LEU B 1 192 ? 14.32 4.145 -14.18 1 92 192 LEU B C 1
ATOM 3438 O O . LEU B 1 192 ? 14.398 5.156 -13.484 1 92 192 LEU B O 1
ATOM 3442 N N . GLU B 1 193 ? 14.086 3.006 -13.711 1 94.25 193 GLU B N 1
ATOM 3443 C CA . GLU B 1 193 ? 13.648 2.857 -12.328 1 94.25 193 GLU B CA 1
ATOM 3444 C C . GLU B 1 193 ? 14.812 2.453 -11.422 1 94.25 193 GLU B C 1
ATOM 3446 O O . GLU B 1 193 ? 15.422 1.404 -11.625 1 94.25 193 GLU B O 1
ATOM 3451 N N . PRO B 1 194 ? 15.031 3.24 -10.398 1 96 194 PRO B N 1
ATOM 3452 C CA . PRO B 1 194 ? 16.141 2.889 -9.492 1 96 194 PRO B CA 1
ATOM 3453 C C . PRO B 1 194 ? 15.914 1.553 -8.789 1 96 194 PRO B C 1
ATOM 3455 O O . PRO B 1 194 ? 16.875 0.896 -8.383 1 96 194 PRO B O 1
ATOM 3458 N N . THR B 1 195 ? 14.672 1.163 -8.711 1 96.25 195 THR B N 1
ATOM 3459 C CA . THR B 1 195 ? 14.367 -0.096 -8.039 1 96.25 195 THR B CA 1
ATOM 3460 C C . THR B 1 195 ? 14.891 -1.279 -8.852 1 96.25 195 THR B C 1
ATOM 3462 O O . THR B 1 195 ? 15.203 -2.33 -8.289 1 96.25 195 THR B O 1
ATOM 3465 N N . THR B 1 196 ? 14.938 -1.098 -10.18 1 96.62 196 THR B N 1
ATOM 3466 C CA . THR B 1 196 ? 15.492 -2.15 -11.023 1 96.62 196 THR B CA 1
ATOM 3467 C C . THR B 1 196 ? 16.938 -2.453 -10.633 1 96.62 196 THR B C 1
ATOM 3469 O O . THR B 1 196 ? 17.312 -3.615 -10.461 1 96.62 196 THR B O 1
ATOM 3472 N N . TYR B 1 197 ? 17.641 -1.418 -10.406 1 97.81 197 TYR B N 1
ATOM 3473 C CA . TYR B 1 197 ? 19.062 -1.562 -10.07 1 97.81 197 TYR B CA 1
ATOM 3474 C C . TYR B 1 197 ? 19.234 -2.141 -8.672 1 97.81 197 TYR B C 1
ATOM 3476 O O . TYR B 1 197 ? 20.062 -3.029 -8.461 1 97.81 197 TYR B O 1
ATOM 3484 N N . MET B 1 198 ? 18.453 -1.672 -7.781 1 97.94 198 MET B N 1
ATOM 3485 C CA . MET B 1 198 ? 18.531 -2.172 -6.414 1 97.94 198 MET B CA 1
ATOM 3486 C C . MET B 1 198 ? 18.109 -3.635 -6.34 1 97.94 198 MET B C 1
ATOM 3488 O O . MET B 1 198 ? 18.781 -4.449 -5.703 1 97.94 198 MET B O 1
ATOM 3492 N N . SER B 1 199 ? 17.031 -3.965 -6.98 1 96.94 199 SER B N 1
ATOM 3493 C CA . SER B 1 199 ? 16.516 -5.328 -6.926 1 96.94 199 SER B CA 1
ATOM 3494 C C . SER B 1 199 ? 17.484 -6.316 -7.555 1 96.94 199 SER B C 1
ATOM 3496 O O . SER B 1 199 ? 17.688 -7.414 -7.027 1 96.94 199 SER B O 1
ATOM 3498 N N . GLU B 1 200 ? 18.062 -5.953 -8.711 1 97.56 200 GLU B N 1
ATOM 3499 C CA . GLU B 1 200 ? 19.047 -6.824 -9.367 1 97.56 200 GLU B CA 1
ATOM 3500 C C . GLU B 1 200 ? 20.297 -6.996 -8.508 1 97.56 200 GLU B C 1
ATOM 3502 O O . GLU B 1 200 ? 20.875 -8.086 -8.453 1 97.56 200 GLU B O 1
ATOM 3507 N N . ALA B 1 201 ? 20.672 -5.938 -7.859 1 98.56 201 ALA B N 1
ATOM 3508 C CA . ALA B 1 201 ? 21.828 -6.027 -6.973 1 98.56 201 ALA B CA 1
ATOM 3509 C C . ALA B 1 201 ? 21.547 -6.977 -5.809 1 98.56 201 ALA B C 1
ATOM 3511 O O . ALA B 1 201 ? 22.391 -7.812 -5.473 1 98.56 201 ALA B O 1
ATOM 3512 N N . ILE B 1 202 ? 20.391 -6.883 -5.223 1 98.19 202 ILE B N 1
ATOM 3513 C CA . ILE B 1 202 ? 20.031 -7.719 -4.082 1 98.19 202 ILE B CA 1
ATOM 3514 C C . ILE B 1 202 ? 19.875 -9.164 -4.539 1 98.19 202 ILE B C 1
ATOM 3516 O O . ILE B 1 202 ? 20.344 -10.094 -3.867 1 98.19 202 ILE B O 1
ATOM 3520 N N . TYR B 1 203 ? 19.234 -9.359 -5.688 1 97.38 203 TYR B N 1
ATOM 3521 C CA . TYR B 1 203 ? 19.094 -10.703 -6.242 1 97.38 203 TYR B CA 1
ATOM 3522 C C . TYR B 1 203 ? 20.469 -11.359 -6.406 1 97.38 203 TYR B C 1
ATOM 3524 O O . TYR B 1 203 ? 20.672 -12.5 -5.988 1 97.38 203 TYR B O 1
ATOM 3532 N N . ASN B 1 204 ? 21.359 -10.633 -7.027 1 98.06 204 ASN B N 1
ATOM 3533 C CA . ASN B 1 204 ? 22.672 -11.18 -7.312 1 98.06 204 ASN B CA 1
ATOM 3534 C C . ASN B 1 204 ? 23.484 -11.391 -6.031 1 98.06 204 ASN B C 1
ATOM 3536 O O . ASN B 1 204 ? 24.438 -12.172 -6.016 1 98.06 204 ASN B O 1
ATOM 3540 N N . SER B 1 205 ? 23.125 -10.68 -4.953 1 98.12 205 SER B N 1
ATOM 3541 C CA . SER B 1 205 ? 23.75 -10.953 -3.662 1 98.12 205 SER B CA 1
ATOM 3542 C C . SER B 1 205 ? 23.344 -12.32 -3.123 1 98.12 205 SER B C 1
ATOM 3544 O O . SER B 1 205 ? 24.141 -13 -2.467 1 98.12 205 SER B O 1
ATOM 3546 N N . PHE B 1 206 ? 22.141 -12.719 -3.371 1 97.38 206 PHE B N 1
ATOM 3547 C CA . PHE B 1 206 ? 21.656 -14.008 -2.906 1 97.38 206 PHE B CA 1
ATOM 3548 C C . PHE B 1 206 ? 22.281 -15.148 -3.689 1 97.38 206 PHE B C 1
ATOM 3550 O O . PHE B 1 206 ? 22.516 -16.234 -3.145 1 97.38 206 PHE B O 1
ATOM 3557 N N . VAL B 1 207 ? 22.562 -14.891 -4.965 1 96.56 207 VAL B N 1
ATOM 3558 C CA . VAL B 1 207 ? 23.125 -15.945 -5.793 1 96.56 207 VAL B CA 1
ATOM 3559 C C . VAL B 1 207 ? 24.656 -15.875 -5.75 1 96.56 207 VAL B C 1
ATOM 3561 O O . VAL B 1 207 ? 25.344 -16.766 -6.262 1 96.56 207 VAL B O 1
ATOM 3564 N N . GLY B 1 208 ? 25.219 -14.891 -5.168 1 96.94 208 GLY B N 1
ATOM 3565 C CA . GLY B 1 208 ? 26.641 -14.75 -4.984 1 96.94 208 GLY B CA 1
ATOM 3566 C C . GLY B 1 208 ? 27.375 -14.305 -6.242 1 96.94 208 GLY B C 1
ATOM 3567 O O . GLY B 1 208 ? 28.547 -14.617 -6.434 1 96.94 208 GLY B O 1
ATOM 3568 N N . ASN B 1 209 ? 26.641 -13.711 -7.094 1 97.44 209 ASN B N 1
ATOM 3569 C CA . ASN B 1 209 ? 27.219 -13.227 -8.344 1 97.44 209 ASN B CA 1
ATOM 3570 C C . ASN B 1 209 ? 27.781 -11.82 -8.203 1 97.44 209 ASN B C 1
ATOM 3572 O O . ASN B 1 209 ? 27.078 -10.898 -7.801 1 97.44 209 ASN B O 1
ATOM 3576 N N . PRO B 1 210 ? 29.031 -11.562 -8.633 1 97.44 210 PRO B N 1
ATOM 3577 C CA . PRO B 1 210 ? 29.672 -10.258 -8.484 1 97.44 210 PRO B CA 1
ATOM 3578 C C . PRO B 1 210 ? 29.016 -9.18 -9.352 1 97.44 210 PRO B C 1
ATOM 3580 O O . PRO B 1 210 ? 29.266 -7.988 -9.148 1 97.44 210 PRO B O 1
ATOM 3583 N N . VAL B 1 211 ? 28.234 -9.562 -10.227 1 98.12 211 VAL B N 1
ATOM 3584 C CA . VAL B 1 211 ? 27.531 -8.594 -11.062 1 98.12 211 VAL B CA 1
ATOM 3585 C C . VAL B 1 211 ? 26.672 -7.684 -10.188 1 98.12 211 VAL B C 1
ATOM 3587 O O . VAL B 1 211 ? 26.266 -6.602 -10.609 1 98.12 211 VAL B O 1
ATOM 3590 N N . SER B 1 212 ? 26.438 -8.102 -8.914 1 98 212 SER B N 1
ATOM 3591 C CA . SER B 1 212 ? 25.75 -7.27 -7.922 1 98 212 SER B CA 1
ATOM 3592 C C . SER B 1 212 ? 26.406 -5.898 -7.805 1 98 212 SER B C 1
ATOM 3594 O O . SER B 1 212 ? 25.734 -4.887 -7.652 1 98 212 SER B O 1
ATOM 3596 N N . LEU B 1 213 ? 27.688 -5.852 -8 1 98.19 213 LEU B N 1
ATOM 3597 C CA . LEU B 1 213 ? 28.438 -4.617 -7.84 1 98.19 213 LEU B CA 1
ATOM 3598 C C . LEU B 1 213 ? 28.125 -3.639 -8.969 1 98.19 213 LEU B C 1
ATOM 3600 O O . LEU B 1 213 ? 28.047 -2.43 -8.742 1 98.19 213 LEU B O 1
ATOM 3604 N N . LEU B 1 214 ? 27.938 -4.156 -10.133 1 98.25 214 LEU B N 1
ATOM 3605 C CA . LEU B 1 214 ? 27.594 -3.305 -11.273 1 98.25 214 LEU B CA 1
ATOM 3606 C C . LEU B 1 214 ? 26.203 -2.703 -11.109 1 98.25 214 LEU B C 1
ATOM 3608 O O . LEU B 1 214 ? 26 -1.521 -11.398 1 98.25 214 LEU B O 1
ATOM 3612 N N . TRP B 1 215 ? 25.328 -3.51 -10.688 1 98.25 215 TRP B N 1
ATOM 3613 C CA . TRP B 1 215 ? 23.969 -3.014 -10.445 1 98.25 215 TRP B CA 1
ATOM 3614 C C . TRP B 1 215 ? 23.953 -1.99 -9.312 1 98.25 215 TRP B C 1
ATOM 3616 O O . TRP B 1 215 ? 23.203 -1.011 -9.359 1 98.25 215 TRP B O 1
ATOM 3626 N N . ASN B 1 216 ? 24.812 -2.205 -8.336 1 98.44 216 ASN B N 1
ATOM 3627 C CA . ASN B 1 216 ? 24.938 -1.246 -7.242 1 98.44 216 ASN B CA 1
ATOM 3628 C C . ASN B 1 216 ? 25.484 0.095 -7.734 1 98.44 216 ASN B C 1
ATOM 3630 O O . ASN B 1 216 ? 25.078 1.148 -7.242 1 98.44 216 ASN B O 1
ATOM 3634 N N . LEU B 1 217 ? 26.344 -0.006 -8.703 1 98.44 217 LEU B N 1
ATOM 3635 C CA . LEU B 1 217 ? 26.859 1.225 -9.281 1 98.44 217 LEU B CA 1
ATOM 3636 C C . LEU B 1 217 ? 25.75 2.02 -9.961 1 98.44 217 LEU B C 1
ATOM 3638 O O . LEU B 1 217 ? 25.688 3.246 -9.836 1 98.44 217 LEU B O 1
ATOM 3642 N N . GLY B 1 218 ? 24.953 1.301 -10.688 1 98.12 218 GLY B N 1
ATOM 3643 C CA . GLY B 1 218 ? 23.812 1.974 -11.289 1 98.12 218 GLY B CA 1
ATOM 3644 C C . GLY B 1 218 ? 22.891 2.613 -10.273 1 98.12 218 GLY B C 1
ATOM 3645 O O . GLY B 1 218 ? 22.438 3.748 -10.453 1 98.12 218 GLY B O 1
ATOM 3646 N N . CYS B 1 219 ? 22.641 1.934 -9.195 1 98.19 219 CYS B N 1
ATOM 3647 C CA . CYS B 1 219 ? 21.781 2.449 -8.125 1 98.19 219 CYS B CA 1
ATOM 3648 C C . CYS B 1 219 ? 22.406 3.672 -7.473 1 98.19 219 CYS B C 1
ATOM 3650 O O . CYS B 1 219 ? 21.719 4.645 -7.164 1 98.19 219 CYS B O 1
ATOM 3652 N N . LEU B 1 220 ? 23.703 3.623 -7.32 1 98.38 220 LEU B N 1
ATOM 3653 C CA . LEU B 1 220 ? 24.438 4.723 -6.711 1 98.38 220 LEU B CA 1
ATOM 3654 C C . LEU B 1 220 ? 24.391 5.965 -7.59 1 98.38 220 LEU B C 1
ATOM 3656 O O . LEU B 1 220 ? 24.297 7.086 -7.082 1 98.38 220 LEU B O 1
ATOM 3660 N N . ILE B 1 221 ? 24.484 5.781 -8.859 1 98.31 221 ILE B N 1
ATOM 3661 C CA . ILE B 1 221 ? 24.406 6.898 -9.797 1 98.31 221 ILE B CA 1
ATOM 3662 C C . ILE B 1 221 ? 23.062 7.609 -9.648 1 98.31 221 ILE B C 1
ATOM 3664 O O . ILE B 1 221 ? 23 8.844 -9.609 1 98.31 221 ILE B O 1
ATOM 3668 N N . TYR B 1 222 ? 22.016 6.855 -9.492 1 97.75 222 TYR B N 1
ATOM 3669 C CA . TYR B 1 222 ? 20.703 7.445 -9.234 1 97.75 222 TYR B CA 1
ATOM 3670 C C . TYR B 1 222 ? 20.703 8.25 -7.945 1 97.75 222 TYR B C 1
ATOM 3672 O O . TYR B 1 222 ? 20.188 9.367 -7.898 1 97.75 222 TYR B O 1
ATOM 3680 N N . GLY B 1 223 ? 21.297 7.652 -6.926 1 97.81 223 GLY B N 1
ATOM 3681 C CA . GLY B 1 223 ? 21.359 8.328 -5.641 1 97.81 223 GLY B CA 1
ATOM 3682 C C . GLY B 1 223 ? 22.109 9.648 -5.695 1 97.81 223 GLY B C 1
ATOM 3683 O O . GLY B 1 223 ? 21.656 10.648 -5.141 1 97.81 223 GLY B O 1
ATOM 3684 N N . ILE B 1 224 ? 23.203 9.656 -6.375 1 98 224 ILE B N 1
ATOM 3685 C CA . ILE B 1 224 ? 24.031 10.852 -6.488 1 98 224 ILE B CA 1
ATOM 3686 C C . ILE B 1 224 ? 23.297 11.914 -7.301 1 98 224 ILE B C 1
ATOM 3688 O O . ILE B 1 224 ? 23.312 13.102 -6.945 1 98 224 ILE B O 1
ATOM 3692 N N . ALA B 1 225 ? 22.688 11.5 -8.383 1 97.69 225 ALA B N 1
ATOM 3693 C CA . ALA B 1 225 ? 21.906 12.445 -9.188 1 97.69 225 ALA B CA 1
ATOM 3694 C C . ALA B 1 225 ? 20.812 13.102 -8.352 1 97.69 225 ALA B C 1
ATOM 3696 O O . ALA B 1 225 ? 20.609 14.312 -8.43 1 97.69 225 ALA B O 1
ATOM 3697 N N . LEU B 1 226 ? 20.156 12.32 -7.523 1 97.25 226 LEU B N 1
ATOM 3698 C CA . LEU B 1 226 ? 19.078 12.836 -6.68 1 97.25 226 LEU B CA 1
ATOM 3699 C C . LEU B 1 226 ? 19.641 13.742 -5.586 1 97.25 226 LEU B C 1
ATOM 3701 O O . LEU B 1 226 ? 19 14.727 -5.207 1 97.25 226 LEU B O 1
ATOM 3705 N N . MET B 1 227 ? 20.781 13.367 -5.113 1 96.62 227 MET B N 1
ATOM 3706 C CA . MET B 1 227 ? 21.438 14.211 -4.113 1 96.62 227 MET B CA 1
ATOM 3707 C C . MET B 1 227 ? 21.734 15.594 -4.676 1 96.62 227 MET B C 1
ATOM 3709 O O . MET B 1 227 ? 21.531 16.609 -4 1 96.62 227 MET B O 1
ATOM 3713 N N . ILE B 1 228 ? 22.141 15.664 -5.895 1 96.25 228 ILE B N 1
ATOM 3714 C CA . ILE B 1 228 ? 22.438 16.922 -6.559 1 96.25 228 ILE B CA 1
ATOM 3715 C C . ILE B 1 228 ? 21.141 17.734 -6.742 1 96.25 228 ILE B C 1
ATOM 3717 O O . ILE B 1 228 ? 21.109 18.938 -6.48 1 96.25 228 ILE B O 1
ATOM 3721 N N . ILE B 1 229 ? 20.109 17.078 -7.105 1 95.44 229 ILE B N 1
ATOM 3722 C CA . ILE B 1 229 ? 18.812 17.719 -7.277 1 95.44 229 ILE B CA 1
ATOM 3723 C C . ILE B 1 229 ? 18.344 18.297 -5.945 1 95.44 229 ILE B C 1
ATOM 3725 O O . ILE B 1 229 ? 17.844 19.422 -5.891 1 95.44 229 ILE B O 1
ATOM 3729 N N . ASN B 1 230 ? 18.516 17.5 -4.902 1 95.12 230 ASN B N 1
ATOM 3730 C CA . ASN B 1 230 ? 18.094 17.938 -3.574 1 95.12 230 ASN B CA 1
ATOM 3731 C C . ASN B 1 230 ? 18.828 19.188 -3.121 1 95.12 230 ASN B C 1
ATOM 3733 O O . ASN B 1 230 ? 18.266 20.047 -2.451 1 95.12 230 ASN B O 1
ATOM 3737 N N . THR B 1 231 ? 20.109 19.312 -3.461 1 91 231 THR B N 1
ATOM 3738 C CA . THR B 1 231 ? 20.891 20.484 -3.094 1 91 231 THR B CA 1
ATOM 3739 C C . THR B 1 231 ? 20.328 21.734 -3.783 1 91 231 THR B C 1
ATOM 3741 O O . THR B 1 231 ? 20.297 22.812 -3.188 1 91 231 THR B O 1
ATOM 3744 N N . ARG B 1 232 ? 19.812 21.625 -4.914 1 90.12 232 ARG B N 1
ATOM 3745 C CA . ARG B 1 232 ? 19.234 22.75 -5.648 1 90.12 232 ARG B CA 1
ATOM 3746 C C . ARG B 1 232 ? 17.875 23.141 -5.078 1 90.12 232 ARG B C 1
ATOM 3748 O O . ARG B 1 232 ? 17.578 24.328 -4.953 1 90.12 232 ARG B O 1
ATOM 3755 N N . ILE B 1 233 ? 17.141 22.109 -4.688 1 88.44 233 ILE B N 1
ATOM 3756 C CA . ILE B 1 233 ? 15.82 22.375 -4.125 1 88.44 233 ILE B CA 1
ATOM 3757 C C . ILE B 1 233 ? 15.961 23.078 -2.777 1 88.44 233 ILE B C 1
ATOM 3759 O O . ILE B 1 233 ? 15.227 24.016 -2.482 1 88.44 233 ILE B O 1
ATOM 3763 N N . LEU B 1 234 ? 16.875 22.625 -1.988 1 86 234 LEU B N 1
ATOM 3764 C CA . LEU B 1 234 ? 17.062 23.156 -0.64 1 86 234 LEU B CA 1
ATOM 3765 C C . LEU B 1 234 ? 17.625 24.578 -0.68 1 86 234 LEU B C 1
ATOM 3767 O O . LEU B 1 234 ? 17.359 25.375 0.221 1 86 234 LEU B O 1
ATOM 3771 N N . LYS B 1 235 ? 18.328 24.922 -1.713 1 81.88 235 LYS B N 1
ATOM 3772 C CA . LYS B 1 235 ? 18.875 26.266 -1.864 1 81.88 235 LYS B CA 1
ATOM 3773 C C . LYS B 1 235 ? 17.797 27.234 -2.342 1 81.88 235 LYS B C 1
ATOM 3775 O O . LYS B 1 235 ? 17.875 28.438 -2.074 1 81.88 235 LYS B O 1
ATOM 3780 N N . SER B 1 236 ? 16.75 26.625 -2.957 1 76.69 236 SER B N 1
ATOM 3781 C CA . SER B 1 236 ? 15.695 27.484 -3.496 1 76.69 236 SER B CA 1
ATOM 3782 C C . SER B 1 236 ? 14.57 27.672 -2.486 1 76.69 236 SER B C 1
ATOM 3784 O O . SER B 1 236 ? 13.703 28.531 -2.67 1 76.69 236 SER B O 1
ATOM 3786 N N . THR B 1 237 ? 14.469 26.844 -1.401 1 63.06 237 THR B N 1
ATOM 3787 C CA . THR B 1 237 ? 13.414 26.969 -0.4 1 63.06 237 THR B CA 1
ATOM 3788 C C . THR B 1 237 ? 13.906 27.797 0.792 1 63.06 237 THR B C 1
ATOM 3790 O O . THR B 1 237 ? 15.047 27.641 1.23 1 63.06 237 THR B O 1
#

Solvent-accessible surface area (backbone atoms only — not comparable to full-atom values): 23145 Å² total; per-residue (Å²): 108,66,67,59,46,52,51,45,28,53,52,41,50,59,58,44,59,77,43,40,68,54,51,48,36,55,52,46,50,44,47,51,27,49,47,57,58,45,55,74,50,35,52,77,90,49,50,62,26,51,49,24,20,43,52,44,43,39,44,34,44,46,20,17,32,43,30,17,42,50,49,23,49,32,49,72,71,42,51,48,58,51,48,37,71,71,71,41,54,68,65,58,53,53,48,28,45,31,48,36,33,35,51,59,46,57,66,39,48,62,55,43,51,52,48,33,29,71,74,68,66,48,68,73,62,26,68,66,48,34,51,51,28,48,53,44,41,43,50,22,30,26,28,50,8,48,42,50,22,69,68,44,88,51,52,69,55,40,49,48,50,35,50,50,48,36,48,45,48,39,46,66,21,49,25,59,39,65,64,83,74,44,55,86,73,60,42,63,57,26,73,73,36,60,44,30,23,36,17,49,6,32,38,23,8,38,72,52,40,74,66,20,56,59,27,36,49,54,23,40,51,50,21,52,55,34,44,54,51,38,55,53,52,58,73,73,100,109,67,67,60,46,52,50,46,26,52,52,41,50,59,57,43,59,77,43,39,68,55,50,46,38,57,50,46,52,43,47,51,27,48,46,59,58,43,55,75,50,36,53,77,90,49,49,62,27,51,50,25,19,44,52,43,43,39,45,35,44,44,20,17,32,43,31,18,41,50,49,25,48,33,49,72,72,43,50,46,57,52,48,37,72,72,72,41,54,69,66,58,53,54,47,27,44,31,50,37,35,35,50,60,47,56,67,40,48,61,56,44,50,50,50,34,28,71,72,68,66,46,68,75,60,27,68,65,48,33,51,51,28,50,52,43,39,42,51,23,31,27,28,50,8,49,42,50,22,71,69,44,88,51,51,71,57,40,50,48,50,34,50,50,48,36,47,46,46,38,47,66,20,49,24,60,42,64,64,82,76,45,56,84,73,61,41,63,59,26,73,74,35,59,45,28,25,35,17,49,6,32,38,24,9,37,72,52,41,73,65,20,56,58,26,37,48,54,24,40,50,52,20,52,56,34,44,54,51,39,54,53,51,58,72,71,101

Radius of gyration: 22.52 Å; Cα contacts (8 Å, |Δi|>4): 683; chains: 2; bounding box: 63×55×47 Å